Protein AF-A0A5N5CTK1-F1 (afdb_monomer_lite)

Sequence (511 aa):
MISSTKPLPSSLRSHLARPKPLPPARRCLTVDATPSDAPYIVPPHLTAAQRLQNRITHESKLNQLRNAFLPPGKQYLSAVKVKVPDDALAPHPEDRLTSSVRRLVEKQLEQCSYRTDYLNLVSALLMAQKDLGYGAKHGAVRLICANLLYQVFDQPAAEAAGASMLALVHQIRFKLEDQKISLPDTLIGLGLLCAANNRNYPALKLYLRAHRQHFPTSPIDPKIFARLIDIVSYADCTAKPRPSSWLAPWRHKHVKAVLLGFDDLTPAERAASTPPFHLGALLPRDSWGCVSRWLRALARHDALPQLRRELDLWLADPSRTDPKFCHCPQQPPPGSPATKLTNDRVPMWRLNAVRRWNTRARGDLALLDAFCRVGGHAGVEDAWRVFGASEEIEFGMLNRGMRAAMLAKPESIPAGKWTEEMREAVVQKYKEDLRSIEGVLGVQWVWDPRTGRGYHRIPKGSLLADLKDFTDDLMDYAVVEFDEVGVDGGEFGVGGDELGVDDPGSEDRTS

Radius of gyration: 35.7 Å; chains: 1; bounding box: 106×87×92 Å

pLDDT: mean 76.33, std 20.5, range [28.28, 97.44]

Foldseek 3Di:
DDDDDDDDDPPDDDPPDPPDPDDPPPPPPPPPPPPCPVPPPDPPPDALLRLLVVQLVVVVVVVVVVCVVDPDDPQQADQDPDPPPPVVCPDPPLLDADPSNVVSLVVQSSVDRDLVSLLSNLVSLLVSVPRDDLSPSQNSNLVSLQVLLVRCVPDDLPRSLEPVQLVSLVSSVVSCVVSVRQHDLSSLLSQCSSCLSLLPLVSNLVSLLSCCVRPVPAARDLVSLLSSLCSLQCQPPPPPPPPDPPRDGRDLVSSCCQAPHHPPDDVCNVPPVRDTRHSVSRQPPVDVSNVLSSLQSCLSSLVVVVLVVVVVVLVPDVCQVVWAADDDDDDDDPPDPCNVVCLLCQLQVVLVVVPNHTSNCSVLSSSLVSLLSSADDSSLLVSLVSVVPDPSDALVSDGLSSLLSNLVCPVSHDPPNDDPVNVVNNVVSVVVVQVVVCVVVQWDWDQDPVVRDIDIDRDPPDPVVVVVVVVVVVVVVVPDDPPDPDDDDDDDDDDDDDDDDDDDDDDDDDD

Secondary structure (DSSP, 8-state):
-----PPP---------PPPPPPP------S------S-----TT--HHHHHHHHHHHHHHHHHHHHHHSPPPP--S--------GGGG---GGG---HHHHHHHHHHHTT--SHHHHHHHHHHHHH-TTTS-HHHHHHHHHHHHHHHHHHHHHS-TTTTTSHHHHHHHHHHHHHHHHTTPPPPHHHHHHHHHHHHHTT-HHHHHHHHHHHHHH-SSPPPPHHHHHHHHHHHHSTTT--SPPS-TTSPPPPHHHHHHHHH--TT--HHHHHS-----SGGGG--TT-HHHHHHHHHHHHHTT-HHHHHHHHHHHHT-HHHHS--BPP-PPPPPTT-THHHHTGGGHHHHHHHHTT--BHHHHHHHHHHHHHHHH-HHHHHHHHHHHHHT-SS--GGGS-HHHHHHHTT-GGGSPTT---HHHHHHHHHHHHHHHHHHHHHHT-EEEEETTTTEEEEEPPTTSHHHHHHHHHHHHHHTT---------------------------------

Organism: NCBI:txid45133

Structure (mmCIF, N/CA/C/O backbone):
data_AF-A0A5N5CTK1-F1
#
_entry.id   AF-A0A5N5CTK1-F1
#
loop_
_atom_site.group_PDB
_atom_site.id
_atom_site.type_symbol
_atom_site.label_atom_id
_atom_site.label_alt_id
_atom_site.label_comp_id
_atom_site.label_asym_id
_atom_site.label_entity_id
_atom_site.label_seq_id
_atom_site.pdbx_PDB_ins_code
_atom_site.Cartn_x
_atom_site.Cartn_y
_atom_site.Cartn_z
_atom_site.occupancy
_atom_site.B_iso_or_equiv
_atom_site.auth_seq_id
_atom_site.auth_comp_id
_atom_site.auth_asym_id
_atom_site.auth_atom_id
_atom_site.pdbx_PDB_model_num
ATOM 1 N N . MET A 1 1 ? -54.199 20.255 -29.243 1.00 40.78 1 MET A N 1
ATOM 2 C CA . MET A 1 1 ? -53.993 21.715 -29.330 1.00 40.78 1 MET A CA 1
ATOM 3 C C . MET A 1 1 ? -52.764 22.062 -28.518 1.00 40.78 1 MET A C 1
ATOM 5 O O . MET A 1 1 ? -52.656 21.656 -27.371 1.00 40.78 1 MET A O 1
ATOM 9 N N . ILE A 1 2 ? -51.797 22.667 -29.194 1.00 35.25 2 ILE A N 1
ATOM 10 C CA . ILE A 1 2 ? -50.410 22.854 -28.775 1.00 35.25 2 ILE A CA 1
ATOM 11 C C . ILE A 1 2 ? -50.335 24.135 -27.938 1.00 35.25 2 ILE A C 1
ATOM 13 O O . ILE A 1 2 ? -50.655 25.205 -28.448 1.00 35.25 2 ILE A O 1
ATOM 17 N N . SER A 1 3 ? -49.914 24.036 -26.674 1.00 33.88 3 SER A N 1
ATOM 18 C CA . SER A 1 3 ? -49.534 25.206 -25.876 1.00 33.88 3 SER A CA 1
ATOM 19 C C . SER A 1 3 ? -48.034 25.428 -26.036 1.00 33.88 3 SER A C 1
ATOM 21 O O . SER A 1 3 ? -47.205 24.683 -25.518 1.00 33.88 3 SER A O 1
ATOM 23 N N . SER A 1 4 ? -47.720 26.422 -26.860 1.00 33.75 4 SER A N 1
ATOM 24 C CA . SER A 1 4 ? -46.387 26.912 -27.186 1.00 33.75 4 SER A CA 1
ATOM 25 C C . SER A 1 4 ? -45.959 27.930 -26.127 1.00 33.75 4 SER A C 1
ATOM 27 O O . SER A 1 4 ? -46.384 29.087 -26.174 1.00 33.75 4 SER A O 1
ATOM 29 N N . THR A 1 5 ? -45.069 27.545 -25.217 1.00 42.75 5 THR A N 1
ATOM 30 C CA . THR A 1 5 ? -44.302 28.498 -24.408 1.00 42.75 5 THR A CA 1
ATOM 31 C C . THR A 1 5 ? -42.953 28.743 -25.079 1.00 42.75 5 THR A C 1
ATOM 33 O O . THR A 1 5 ? -42.066 27.893 -25.119 1.00 42.75 5 THR A O 1
ATOM 36 N N . LYS A 1 6 ? -42.826 29.929 -25.681 1.00 42.50 6 LYS A N 1
ATOM 37 C CA . LYS A 1 6 ? -41.585 30.432 -26.279 1.00 42.50 6 LYS A CA 1
ATOM 38 C C . LYS A 1 6 ? -40.534 30.640 -25.178 1.00 42.50 6 LYS A C 1
ATOM 40 O O . LYS A 1 6 ? -40.850 31.312 -24.196 1.00 42.50 6 LYS A O 1
ATOM 45 N N . PRO A 1 7 ? -39.291 30.160 -25.329 1.00 40.44 7 PRO A N 1
ATOM 46 C CA . PRO A 1 7 ? -38.206 30.594 -24.464 1.00 40.44 7 PRO A CA 1
ATOM 47 C C . PRO A 1 7 ? -37.727 31.999 -24.863 1.00 40.44 7 PRO A C 1
ATOM 49 O O . PRO A 1 7 ? -37.622 32.339 -26.042 1.00 40.44 7 PRO A O 1
ATOM 52 N N . LEU A 1 8 ? -37.447 32.808 -23.842 1.00 40.00 8 LEU A N 1
ATOM 53 C CA . LEU A 1 8 ? -36.871 34.149 -23.927 1.00 40.00 8 LEU A CA 1
ATOM 54 C C . LEU A 1 8 ? -35.489 34.128 -24.615 1.00 40.00 8 LEU A C 1
ATOM 56 O O . LEU A 1 8 ? -34.715 33.189 -24.406 1.00 40.00 8 LEU A O 1
ATOM 60 N N . PRO A 1 9 ? -35.128 35.166 -25.392 1.00 38.34 9 PRO A N 1
ATOM 61 C CA . PRO A 1 9 ? -33.827 35.251 -26.039 1.00 38.34 9 PRO A CA 1
ATOM 62 C C . PRO A 1 9 ? -32.761 35.657 -25.014 1.00 38.34 9 PRO A C 1
ATOM 64 O O . PRO A 1 9 ? -32.655 36.819 -24.631 1.00 38.34 9 PRO A O 1
ATOM 67 N N . SER A 1 10 ? -31.925 34.712 -24.578 1.00 38.53 10 SER A N 1
ATOM 68 C CA . SER A 1 10 ? -30.736 35.019 -23.773 1.00 38.53 10 SER A CA 1
ATOM 69 C C . SER A 1 10 ? -29.580 35.495 -24.667 1.00 38.53 10 SER A C 1
ATOM 71 O O . SER A 1 10 ? -28.527 34.858 -24.747 1.00 38.53 10 SER A O 1
ATOM 73 N N . SER A 1 11 ? -29.766 36.607 -25.377 1.00 47.38 11 SER A N 1
ATOM 74 C CA . SER A 1 11 ? -28.661 37.355 -25.974 1.00 47.38 11 SER A CA 1
ATOM 75 C C . SER A 1 11 ? -28.175 38.368 -24.948 1.00 47.38 11 SER A C 1
ATOM 77 O O . SER A 1 11 ? -28.767 39.429 -24.834 1.00 47.38 11 SER A O 1
ATOM 79 N N . LEU A 1 12 ? -27.161 37.999 -24.163 1.00 40.53 12 LEU A N 1
ATOM 80 C CA . LEU A 1 12 ? -26.196 38.879 -23.481 1.00 40.53 12 LEU A CA 1
ATOM 81 C C . LEU A 1 12 ? -25.225 37.973 -22.698 1.00 40.53 12 LEU A C 1
ATOM 83 O O . LEU A 1 12 ? -25.185 37.944 -21.471 1.00 40.53 12 LEU A O 1
ATOM 87 N N . ARG A 1 13 ? -24.444 37.165 -23.426 1.00 38.47 13 ARG A N 1
ATOM 88 C CA . ARG A 1 13 ? -23.185 36.616 -22.905 1.00 38.47 13 ARG A CA 1
ATOM 89 C C . ARG A 1 13 ? -22.047 37.295 -23.645 1.00 38.47 13 ARG A C 1
ATOM 91 O O . ARG A 1 13 ? -22.023 37.321 -24.872 1.00 38.47 13 ARG A O 1
ATOM 98 N N . SER A 1 14 ? -21.134 37.868 -22.875 1.00 35.78 14 SER A N 1
ATOM 99 C CA . SER A 1 14 ? -19.926 38.521 -23.355 1.00 35.78 14 SER A CA 1
ATOM 100 C C . SER A 1 14 ? -19.113 37.565 -24.233 1.00 35.78 14 SER A C 1
ATOM 102 O O . SER A 1 14 ? -18.720 36.475 -23.824 1.00 35.78 14 SER A O 1
ATOM 104 N N . HIS A 1 15 ? -18.832 37.990 -25.462 1.00 38.81 15 HIS A N 1
ATOM 105 C CA . HIS A 1 15 ? -17.967 37.297 -26.420 1.00 38.81 15 HIS A CA 1
ATOM 106 C C . HIS A 1 15 ? -16.467 37.429 -26.085 1.00 38.81 15 HIS A C 1
ATOM 108 O O . HIS A 1 15 ? -15.621 37.434 -26.978 1.00 38.81 15 HIS A O 1
ATOM 114 N N . LEU A 1 16 ? -16.103 37.514 -24.804 1.00 44.91 16 LEU A N 1
ATOM 115 C CA . LEU A 1 16 ? -14.710 37.620 -24.385 1.00 44.91 16 LEU A CA 1
ATOM 116 C C . LEU A 1 16 ? -14.242 36.307 -23.754 1.00 44.91 16 LEU A C 1
ATOM 118 O O . LEU A 1 16 ? -14.811 35.818 -22.786 1.00 44.91 16 LEU A O 1
ATOM 122 N N . ALA A 1 17 ? -13.171 35.778 -24.350 1.00 44.69 17 ALA A N 1
ATOM 123 C CA . ALA A 1 17 ? -12.404 34.597 -23.962 1.00 44.69 17 ALA A CA 1
ATOM 124 C C . ALA A 1 17 ? -13.022 33.222 -24.285 1.00 44.69 17 ALA A C 1
ATOM 126 O O . ALA A 1 17 ? -13.139 32.348 -23.430 1.00 44.69 17 ALA A O 1
ATOM 127 N N . ARG A 1 18 ? -13.255 32.948 -25.579 1.00 35.50 18 ARG A N 1
ATOM 128 C CA . ARG A 1 18 ? -12.926 31.601 -26.076 1.00 35.50 18 ARG A CA 1
ATOM 129 C C . ARG A 1 18 ? -11.395 31.490 -26.076 1.00 35.50 18 ARG A C 1
ATOM 131 O O . ARG A 1 18 ? -10.768 32.270 -26.797 1.00 35.50 18 ARG A O 1
ATOM 138 N N . PRO A 1 19 ? -10.767 30.588 -25.300 1.00 39.06 19 PRO A N 1
ATOM 139 C CA . PRO A 1 19 ? -9.348 30.328 -25.482 1.00 39.06 19 PRO A CA 1
ATOM 140 C C . PRO A 1 19 ? -9.161 29.867 -26.928 1.00 39.06 19 PRO A C 1
ATOM 142 O O . PRO A 1 19 ? -9.813 28.919 -27.373 1.00 39.06 19 PRO A O 1
ATOM 145 N N . LYS A 1 20 ? -8.317 30.578 -27.686 1.00 39.66 20 LYS A N 1
ATOM 146 C CA . LYS A 1 20 ? -7.844 30.084 -28.982 1.00 39.66 20 LYS A CA 1
ATOM 147 C C . LYS A 1 20 ? -7.363 28.643 -28.764 1.00 39.66 20 LYS A C 1
ATOM 149 O O . LYS A 1 20 ? -6.686 28.412 -27.757 1.00 39.66 20 LYS A O 1
ATOM 154 N N . PRO A 1 21 ? -7.690 27.686 -29.652 1.00 38.69 21 PRO A N 1
ATOM 155 C CA . PRO A 1 21 ? -7.036 26.389 -29.606 1.00 38.69 21 PRO A CA 1
ATOM 156 C C . PRO A 1 21 ? -5.536 26.664 -29.583 1.00 38.69 21 PRO A C 1
ATOM 158 O O . PRO A 1 21 ? -5.034 27.428 -30.415 1.00 38.69 21 PRO A O 1
ATOM 161 N N . LEU A 1 22 ? -4.851 26.135 -28.567 1.00 39.91 22 LEU A N 1
ATOM 162 C CA . LEU A 1 22 ? -3.400 26.214 -28.515 1.00 39.91 22 LEU A CA 1
ATOM 163 C C . LEU A 1 22 ? -2.898 25.733 -29.882 1.00 39.91 22 LEU A C 1
ATOM 165 O O . LEU A 1 22 ? -3.374 24.687 -30.345 1.00 39.91 22 LEU A O 1
ATOM 169 N N . PRO A 1 23 ? -2.003 26.478 -30.558 1.00 41.41 23 PRO A N 1
ATOM 170 C CA . PRO A 1 23 ? -1.369 25.950 -31.753 1.00 41.41 23 PRO A CA 1
ATOM 171 C C . PRO A 1 23 ? -0.815 24.569 -31.386 1.00 41.41 23 PRO A C 1
ATOM 173 O O . PRO A 1 23 ? -0.336 24.418 -30.253 1.00 41.41 23 PRO A O 1
ATOM 176 N N . PRO A 1 24 ? -0.923 23.557 -32.270 1.00 36.94 24 PRO A N 1
ATOM 177 C CA . PRO A 1 24 ? -0.373 22.239 -31.992 1.00 36.94 24 PRO A CA 1
ATOM 178 C C . PRO A 1 24 ? 1.043 22.472 -31.502 1.00 36.94 24 PRO A C 1
ATOM 180 O O . PRO A 1 24 ? 1.825 23.109 -32.212 1.00 36.94 24 PRO A O 1
ATOM 183 N N . ALA A 1 25 ? 1.313 22.089 -30.248 1.00 34.28 25 ALA A N 1
ATOM 184 C CA . ALA A 1 25 ? 2.615 22.299 -29.648 1.00 34.28 25 ALA A CA 1
ATOM 185 C C . ALA A 1 25 ? 3.609 21.767 -30.670 1.00 34.28 25 ALA A C 1
ATOM 187 O O . ALA A 1 25 ? 3.565 20.574 -30.994 1.00 34.28 25 ALA A O 1
ATOM 188 N N . ARG A 1 26 ? 4.410 22.665 -31.265 1.00 32.81 26 ARG A N 1
ATOM 189 C CA . ARG A 1 26 ? 5.506 22.245 -32.125 1.00 32.81 26 ARG A CA 1
ATOM 190 C C . ARG A 1 26 ? 6.246 21.258 -31.255 1.00 32.81 26 ARG A C 1
ATOM 192 O O . ARG A 1 26 ? 6.745 21.641 -30.197 1.00 32.81 26 ARG A O 1
ATOM 199 N N . ARG A 1 27 ? 6.210 19.982 -31.651 1.00 35.09 27 ARG A N 1
ATOM 200 C CA . ARG A 1 27 ? 7.114 18.978 -31.117 1.00 35.09 27 ARG A CA 1
ATOM 201 C C . ARG A 1 27 ? 8.452 19.693 -31.163 1.00 35.09 27 ARG A C 1
ATOM 203 O O . ARG A 1 27 ? 8.870 20.087 -32.252 1.00 35.09 27 ARG A O 1
ATOM 210 N N . CYS A 1 28 ? 9.039 19.996 -30.006 1.00 29.38 28 CYS A N 1
ATOM 211 C CA . CYS A 1 28 ? 10.447 20.322 -29.994 1.00 29.38 28 CYS A CA 1
ATOM 212 C C . CYS A 1 28 ? 11.071 19.056 -30.546 1.00 29.38 28 CYS A C 1
ATOM 214 O O . CYS A 1 28 ? 11.172 18.054 -29.839 1.00 29.38 28 CYS A O 1
ATOM 216 N N . LEU A 1 29 ? 11.336 19.089 -31.852 1.00 31.94 29 LEU A N 1
ATOM 217 C CA . LEU A 1 29 ? 12.293 18.243 -32.507 1.00 31.94 29 LEU A CA 1
ATOM 218 C C . LEU A 1 29 ? 13.503 18.363 -31.594 1.00 31.94 29 LEU A C 1
ATOM 220 O O . LEU A 1 29 ? 14.162 19.401 -31.523 1.00 31.94 29 LEU A O 1
ATOM 224 N N . THR A 1 30 ? 13.706 17.333 -30.773 1.00 35.53 30 THR A N 1
ATOM 225 C CA . THR A 1 30 ? 15.050 16.937 -30.394 1.00 35.53 30 THR A CA 1
ATOM 226 C C . THR A 1 30 ? 15.858 17.118 -31.654 1.00 35.53 30 THR A C 1
ATOM 228 O O . THR A 1 30 ? 15.453 16.522 -32.653 1.00 35.53 30 THR A O 1
ATOM 231 N N . VAL A 1 31 ? 16.853 18.015 -31.592 1.00 32.84 31 VAL A N 1
ATOM 232 C CA . VAL A 1 31 ? 17.886 18.252 -32.607 1.00 32.84 31 VAL A CA 1
ATOM 233 C C . VAL A 1 31 ? 17.821 17.125 -33.607 1.00 32.84 31 VAL A C 1
ATOM 235 O O . VAL A 1 31 ? 18.111 15.996 -33.197 1.00 32.84 31 VAL A O 1
ATOM 238 N N . ASP A 1 32 ? 17.319 17.410 -34.816 1.00 28.31 32 ASP A N 1
ATOM 239 C CA . ASP A 1 32 ? 17.311 16.431 -35.891 1.00 28.31 32 ASP A CA 1
ATOM 240 C C . ASP A 1 32 ? 18.677 15.767 -35.827 1.00 28.31 32 ASP A C 1
ATOM 242 O O . ASP A 1 32 ? 19.709 16.420 -36.012 1.00 28.31 32 ASP A O 1
ATOM 246 N N . ALA A 1 33 ? 18.689 14.495 -35.425 1.00 36.16 33 ALA A N 1
ATOM 247 C CA . ALA A 1 33 ? 19.832 13.666 -35.681 1.00 36.16 33 ALA A CA 1
ATOM 248 C C . ALA A 1 33 ? 19.837 13.642 -37.196 1.00 36.16 33 ALA A C 1
ATOM 250 O O . ALA A 1 33 ? 19.079 12.889 -37.807 1.00 36.16 33 ALA A O 1
ATOM 251 N N . THR A 1 34 ? 20.597 14.558 -37.797 1.00 28.28 34 THR A N 1
ATOM 252 C CA . THR A 1 34 ? 20.986 14.433 -39.182 1.00 28.28 34 THR A CA 1
ATOM 253 C C . THR A 1 34 ? 21.409 12.979 -39.303 1.00 28.28 34 THR A C 1
ATOM 255 O O . THR A 1 34 ? 22.259 12.535 -38.516 1.00 28.28 34 THR A O 1
ATOM 258 N N . PRO A 1 35 ? 20.767 12.175 -40.169 1.00 33.78 35 PRO A N 1
ATOM 259 C CA . PRO A 1 35 ? 21.353 10.906 -40.520 1.00 33.78 35 PRO A CA 1
ATOM 260 C C . PRO A 1 35 ? 22.711 11.300 -41.085 1.00 33.78 35 PRO A C 1
ATOM 262 O O . PRO A 1 35 ? 22.819 11.892 -42.156 1.00 33.78 35 PRO A O 1
ATOM 265 N N . SER A 1 36 ? 23.751 11.127 -40.274 1.00 38.91 36 SER A N 1
ATOM 266 C CA . SER A 1 36 ? 25.119 11.238 -40.726 1.00 38.91 36 SER A CA 1
ATOM 267 C C . SER A 1 36 ? 25.305 10.030 -41.628 1.00 38.91 36 SER A C 1
ATOM 269 O O . SER A 1 36 ? 25.829 9.005 -41.206 1.00 38.91 36 SER A O 1
ATOM 271 N N . ASP A 1 37 ? 24.829 10.164 -42.864 1.00 35.50 37 ASP A N 1
ATOM 272 C CA . ASP A 1 37 ? 25.150 9.297 -43.990 1.00 35.50 37 ASP A CA 1
ATOM 273 C C . ASP A 1 37 ? 26.616 9.480 -44.403 1.00 35.50 37 ASP A C 1
ATOM 275 O O . ASP A 1 37 ? 27.110 8.762 -45.266 1.00 35.50 37 ASP A O 1
ATOM 279 N N . ALA A 1 38 ? 27.358 10.383 -43.744 1.00 36.06 38 ALA A N 1
ATOM 280 C CA . ALA A 1 38 ? 28.803 10.281 -43.705 1.00 36.06 38 ALA A CA 1
ATOM 281 C C . ALA A 1 38 ? 29.154 8.955 -43.007 1.00 36.06 38 ALA A C 1
ATOM 283 O O . ALA A 1 38 ? 28.866 8.804 -41.811 1.00 36.06 38 ALA A O 1
ATOM 284 N N . PRO A 1 39 ? 29.754 7.981 -43.718 1.00 40.00 39 PRO A N 1
ATOM 285 C CA . PRO A 1 39 ? 30.164 6.737 -43.106 1.00 40.00 39 PRO A CA 1
ATOM 286 C C . PRO A 1 39 ? 31.186 7.094 -42.036 1.00 40.00 39 PRO A C 1
ATOM 288 O O . PRO A 1 39 ? 32.315 7.477 -42.331 1.00 40.00 39 PRO A O 1
ATOM 291 N N . TYR A 1 40 ? 30.791 6.979 -40.772 1.00 45.62 40 TYR A N 1
ATOM 292 C CA . TYR A 1 40 ? 31.760 6.869 -39.702 1.00 45.62 40 TYR A CA 1
ATOM 293 C C . TYR A 1 40 ? 32.576 5.621 -40.044 1.00 45.62 40 TYR A C 1
ATOM 295 O O . TYR A 1 40 ? 32.066 4.503 -39.932 1.00 45.62 40 TYR A O 1
ATOM 303 N N . ILE A 1 41 ? 33.787 5.816 -40.576 1.00 46.62 41 ILE A N 1
ATOM 304 C CA . ILE A 1 41 ? 34.697 4.739 -40.961 1.00 46.62 41 ILE A CA 1
ATOM 305 C C . ILE A 1 41 ? 35.106 4.060 -39.657 1.00 46.62 41 ILE A C 1
ATOM 307 O O . ILE A 1 41 ? 36.058 4.455 -38.990 1.00 46.62 41 ILE A O 1
ATOM 311 N N . VAL A 1 42 ? 34.310 3.077 -39.240 1.00 49.66 42 VAL A N 1
ATOM 312 C CA . VAL A 1 42 ? 34.632 2.216 -38.112 1.00 49.66 42 VAL A CA 1
ATOM 313 C C . VAL A 1 42 ? 35.772 1.320 -38.584 1.00 49.66 42 VAL A C 1
ATOM 315 O O . VAL A 1 42 ? 35.584 0.582 -39.555 1.00 49.66 42 VAL A O 1
ATOM 318 N N . PRO A 1 43 ? 36.938 1.333 -37.921 1.00 55.94 43 PRO A N 1
ATOM 319 C CA . PRO A 1 43 ? 37.985 0.379 -38.233 1.00 55.94 43 PRO A CA 1
ATOM 320 C C . PRO A 1 43 ? 37.429 -1.052 -38.088 1.00 55.94 43 PRO A C 1
ATOM 322 O O . PRO A 1 43 ? 36.873 -1.380 -37.033 1.00 55.94 43 PRO A O 1
ATOM 325 N N . PRO A 1 44 ? 37.549 -1.920 -39.111 1.00 58.97 44 PRO A N 1
ATOM 326 C CA . PRO A 1 44 ? 36.886 -3.229 -39.135 1.00 58.97 44 PRO A CA 1
ATOM 327 C C . PRO A 1 44 ? 37.330 -4.168 -37.999 1.00 58.97 44 PRO A C 1
ATOM 329 O O . PRO A 1 44 ? 36.613 -5.108 -37.668 1.00 58.97 44 PRO A O 1
ATOM 332 N N . HIS A 1 45 ? 38.463 -3.880 -37.353 1.00 64.69 45 HIS A N 1
ATOM 333 C CA . HIS A 1 45 ? 39.038 -4.665 -36.259 1.00 64.69 45 HIS A CA 1
ATOM 334 C C . HIS A 1 45 ? 38.439 -4.379 -34.869 1.00 64.69 45 HIS A C 1
ATOM 336 O O . HIS A 1 45 ? 38.787 -5.064 -33.909 1.00 64.69 45 HIS A O 1
ATOM 342 N N . LEU A 1 46 ? 37.563 -3.378 -34.714 1.00 65.12 46 LEU A N 1
ATOM 343 C CA . LEU A 1 46 ? 36.988 -3.070 -33.402 1.00 65.12 46 LEU A CA 1
ATOM 344 C C . LEU A 1 46 ? 35.883 -4.058 -33.025 1.00 65.12 46 LEU A C 1
ATOM 346 O O . LEU A 1 46 ? 34.921 -4.246 -33.775 1.00 65.12 46 LEU A O 1
ATOM 350 N N . THR A 1 47 ? 35.984 -4.611 -31.816 1.00 71.81 47 THR A N 1
ATOM 351 C CA . THR A 1 47 ? 34.921 -5.407 -31.183 1.00 71.81 47 THR A CA 1
ATOM 352 C C . THR A 1 47 ? 33.655 -4.564 -30.969 1.00 71.81 47 THR A C 1
ATOM 354 O O . THR A 1 47 ? 33.731 -3.345 -30.800 1.00 71.81 47 THR A O 1
ATOM 357 N N . ALA A 1 48 ? 32.479 -5.200 -30.910 1.00 62.94 48 ALA A N 1
ATOM 358 C CA . ALA A 1 48 ? 31.200 -4.524 -30.637 1.00 62.94 48 ALA A CA 1
ATOM 359 C C . ALA A 1 48 ? 31.248 -3.640 -29.370 1.00 62.94 48 ALA A C 1
ATOM 361 O O . ALA A 1 48 ? 30.746 -2.517 -29.365 1.00 62.94 48 ALA A O 1
ATOM 362 N N . ALA A 1 49 ? 31.936 -4.102 -28.319 1.00 61.06 49 ALA A N 1
ATOM 363 C CA . ALA A 1 49 ? 32.141 -3.339 -27.088 1.00 61.06 49 ALA A CA 1
ATOM 364 C C . ALA A 1 49 ? 33.005 -2.080 -27.302 1.00 61.06 49 ALA A C 1
ATOM 366 O O . ALA A 1 49 ? 32.694 -1.025 -26.756 1.00 61.06 49 ALA A O 1
ATOM 367 N N . GLN A 1 50 ? 34.057 -2.153 -28.124 1.00 69.56 50 GLN A N 1
ATOM 368 C CA . GLN A 1 50 ? 34.898 -0.992 -28.449 1.00 69.56 50 GLN A CA 1
ATOM 369 C C . GLN A 1 50 ? 34.160 0.029 -29.327 1.00 69.56 50 GLN A C 1
ATOM 371 O O . GLN A 1 50 ? 34.302 1.233 -29.119 1.00 69.56 50 GLN A O 1
ATOM 376 N N . ARG A 1 51 ? 33.326 -0.426 -30.270 1.00 68.81 51 ARG A N 1
ATOM 377 C CA . ARG A 1 51 ? 32.475 0.462 -31.086 1.00 68.81 51 ARG A CA 1
ATOM 378 C C . ARG A 1 51 ? 31.459 1.203 -30.225 1.00 68.81 51 ARG A C 1
ATOM 380 O O . ARG A 1 51 ? 31.312 2.419 -30.355 1.00 68.81 51 ARG A O 1
ATOM 387 N N . LEU A 1 52 ? 30.811 0.482 -29.309 1.00 66.12 52 LEU A N 1
ATOM 388 C CA . LEU A 1 52 ? 29.890 1.064 -28.341 1.00 66.12 52 LEU A CA 1
ATOM 389 C C . LEU A 1 52 ? 30.610 2.067 -27.423 1.00 66.12 52 LEU A C 1
ATOM 391 O O . LEU A 1 52 ? 30.129 3.185 -27.258 1.00 66.12 52 LEU A O 1
ATOM 395 N N . GLN A 1 53 ? 31.795 1.722 -26.907 1.00 70.75 53 GLN A N 1
ATOM 396 C CA . GLN A 1 53 ? 32.612 2.632 -26.098 1.00 70.75 53 GLN A CA 1
ATOM 397 C C . GLN A 1 53 ? 32.942 3.926 -26.851 1.00 70.75 53 GLN A C 1
ATOM 399 O O . GLN A 1 53 ? 32.805 5.009 -26.284 1.00 70.75 53 GLN A O 1
ATOM 404 N N . ASN A 1 54 ? 33.336 3.847 -28.125 1.00 71.69 54 ASN A N 1
ATOM 405 C CA . ASN A 1 54 ? 33.666 5.028 -28.928 1.00 71.69 54 ASN A CA 1
ATOM 406 C C . ASN A 1 54 ? 32.454 5.942 -29.147 1.00 71.69 54 ASN A C 1
ATOM 408 O O . ASN A 1 54 ? 32.586 7.159 -29.031 1.00 71.69 54 ASN A O 1
ATOM 412 N N . ARG A 1 55 ? 31.268 5.370 -29.391 1.00 67.56 55 ARG A N 1
ATOM 413 C CA . ARG A 1 55 ? 30.018 6.136 -29.531 1.00 67.56 55 ARG A CA 1
ATOM 414 C C . ARG A 1 55 ? 29.613 6.823 -28.231 1.00 67.56 55 ARG A C 1
ATOM 416 O O . ARG A 1 55 ? 29.350 8.022 -28.243 1.00 67.56 55 ARG A O 1
ATOM 423 N N . ILE A 1 56 ? 29.654 6.100 -27.111 1.00 62.75 56 ILE A N 1
ATOM 424 C CA . ILE A 1 56 ? 29.361 6.669 -25.788 1.00 62.75 56 ILE A CA 1
ATOM 425 C C . ILE A 1 56 ? 30.358 7.791 -25.455 1.00 62.75 56 ILE A C 1
ATOM 427 O O . ILE A 1 56 ? 29.970 8.861 -24.991 1.00 62.75 56 ILE A O 1
ATOM 431 N N . THR A 1 57 ? 31.644 7.595 -25.763 1.00 66.06 57 THR A N 1
ATOM 432 C CA . THR A 1 57 ? 32.688 8.607 -25.530 1.00 66.06 57 THR A CA 1
ATOM 433 C C . THR A 1 57 ? 32.488 9.842 -26.415 1.00 66.06 57 THR A C 1
ATOM 435 O O . THR A 1 57 ? 32.722 10.960 -25.967 1.00 66.06 57 THR A O 1
ATOM 438 N N . HIS A 1 58 ? 32.035 9.669 -27.659 1.00 68.12 58 HIS A N 1
ATOM 439 C CA . HIS A 1 58 ? 31.733 10.774 -28.569 1.00 68.12 58 HIS A CA 1
ATOM 440 C C . HIS A 1 58 ? 30.548 11.620 -28.075 1.00 68.12 58 HIS A C 1
ATOM 442 O O . HIS A 1 58 ? 30.653 12.844 -28.007 1.00 68.12 58 HIS A O 1
ATOM 448 N N . GLU A 1 59 ? 29.450 10.986 -27.653 1.00 59.06 59 GLU A N 1
ATOM 449 C CA . GLU A 1 59 ? 28.314 11.698 -27.048 1.00 59.06 59 GLU A CA 1
ATOM 450 C C . GLU A 1 59 ? 28.690 12.372 -25.718 1.00 59.06 59 GLU A C 1
ATOM 452 O O . GLU A 1 59 ? 28.270 13.498 -25.447 1.00 59.06 59 GLU A O 1
ATOM 457 N N . SER A 1 60 ? 29.542 11.731 -24.911 1.00 55.81 60 SER A N 1
ATOM 458 C CA . SER A 1 60 ? 30.085 12.314 -23.678 1.00 55.81 60 SER A CA 1
ATOM 459 C C . SER A 1 60 ? 30.944 13.557 -23.955 1.00 55.81 60 SER A C 1
ATOM 461 O O . SER A 1 60 ? 30.782 14.577 -23.285 1.00 55.81 60 SER A O 1
ATOM 463 N N . LYS A 1 61 ? 31.785 13.542 -25.001 1.00 58.84 61 LYS A N 1
ATOM 464 C CA . LYS A 1 61 ? 32.563 14.716 -25.448 1.00 58.84 61 LYS A CA 1
ATOM 465 C C . LYS A 1 61 ? 31.675 15.871 -25.915 1.00 58.84 61 LYS A C 1
ATOM 467 O O . LYS A 1 61 ? 31.953 17.017 -25.576 1.00 58.84 61 LYS A O 1
ATOM 472 N N . LEU A 1 62 ? 30.585 15.591 -26.634 1.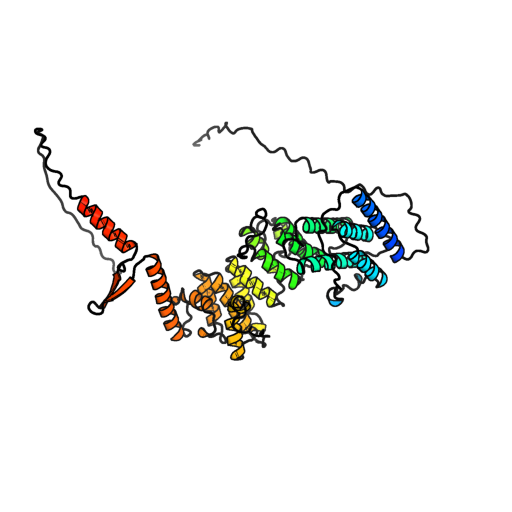00 56.38 62 LEU A N 1
ATOM 473 C CA . LEU A 1 62 ? 29.609 16.620 -27.016 1.00 56.38 62 LEU A CA 1
ATOM 474 C C . LEU A 1 62 ? 28.962 17.273 -25.787 1.00 56.38 62 LEU A C 1
ATOM 476 O O . LEU A 1 62 ? 28.759 18.485 -25.769 1.00 56.38 62 LEU A O 1
ATOM 480 N N . ASN A 1 63 ? 28.709 16.503 -24.727 1.00 51.94 63 ASN A N 1
ATOM 481 C CA . ASN A 1 63 ? 28.228 17.044 -23.457 1.00 51.94 63 ASN A CA 1
ATOM 482 C C . ASN A 1 63 ? 29.302 17.806 -22.680 1.00 51.94 63 ASN A C 1
ATOM 484 O O . ASN A 1 63 ? 28.968 18.816 -22.074 1.00 51.94 63 ASN A O 1
ATOM 488 N N . GLN A 1 64 ? 30.566 17.371 -22.688 1.00 54.88 64 GLN A N 1
ATOM 489 C CA . GLN A 1 64 ? 31.667 18.139 -22.091 1.00 54.88 64 GLN A CA 1
ATOM 490 C C . GLN A 1 64 ? 31.782 19.515 -22.746 1.00 54.88 64 GLN A C 1
ATOM 492 O O . GLN A 1 64 ? 31.895 20.512 -22.043 1.00 54.88 64 GLN A O 1
ATOM 497 N N . LEU A 1 65 ? 31.646 19.580 -24.072 1.00 52.34 65 LEU A N 1
ATOM 498 C CA . LEU A 1 65 ? 31.569 20.843 -24.801 1.00 52.34 65 LEU A CA 1
ATOM 499 C C . LEU A 1 65 ? 30.309 21.625 -24.411 1.00 52.34 65 LEU A C 1
ATOM 501 O O . LEU A 1 65 ? 30.402 22.781 -24.019 1.00 52.34 65 LEU A O 1
ATOM 505 N N . ARG A 1 66 ? 29.129 20.996 -24.405 1.00 50.38 66 ARG A N 1
ATOM 506 C CA . ARG A 1 66 ? 27.877 21.659 -24.002 1.00 50.38 66 ARG A CA 1
ATOM 507 C C . ARG A 1 66 ? 27.927 22.217 -22.572 1.00 50.38 66 ARG A C 1
ATOM 509 O O . ARG A 1 66 ? 27.422 23.306 -22.338 1.00 50.38 66 ARG A O 1
ATOM 516 N N . ASN A 1 67 ? 28.544 21.498 -21.638 1.00 50.44 67 ASN A N 1
ATOM 517 C CA . ASN A 1 67 ? 28.723 21.891 -20.237 1.00 50.44 67 ASN A CA 1
ATOM 518 C C . ASN A 1 67 ? 29.870 22.899 -20.043 1.00 50.44 67 ASN A C 1
ATOM 520 O O . ASN A 1 67 ? 29.906 23.579 -19.026 1.00 50.44 67 ASN A O 1
ATOM 524 N N . ALA A 1 68 ? 30.805 23.002 -20.992 1.00 55.66 68 ALA A N 1
ATOM 525 C CA . ALA A 1 68 ? 31.797 24.075 -21.020 1.00 55.66 68 ALA A CA 1
ATOM 526 C C . ALA A 1 68 ? 31.173 25.411 -21.465 1.00 55.66 68 ALA A C 1
ATOM 528 O O . ALA A 1 68 ? 31.642 26.469 -21.056 1.00 55.66 68 ALA A O 1
ATOM 529 N N . PHE A 1 69 ? 30.104 25.363 -22.271 1.00 47.97 69 PHE A N 1
ATOM 530 C CA . PHE A 1 69 ? 29.424 26.549 -22.809 1.00 47.97 69 PHE A CA 1
ATOM 531 C C . PHE A 1 69 ? 28.094 26.901 -22.120 1.00 47.97 69 PHE A C 1
ATOM 533 O O . PHE A 1 69 ? 27.577 27.997 -22.326 1.00 47.97 69 PHE A O 1
ATOM 540 N N . LEU A 1 70 ? 27.534 26.014 -21.295 1.00 46.75 70 LEU A N 1
ATOM 541 C CA . LEU A 1 70 ? 26.352 26.270 -20.468 1.00 46.75 70 LEU A CA 1
ATOM 542 C C . LEU A 1 70 ? 26.721 26.082 -18.994 1.00 46.75 70 LEU A C 1
ATOM 544 O O . LEU A 1 70 ? 27.433 25.127 -18.684 1.00 46.75 70 LEU A O 1
ATOM 548 N N . PRO A 1 71 ? 26.233 26.934 -18.070 1.00 42.50 71 PRO A N 1
ATOM 549 C CA . PRO A 1 71 ? 26.519 26.771 -16.650 1.00 42.50 71 PRO A CA 1
ATOM 550 C C . PRO A 1 71 ? 26.125 25.355 -16.208 1.00 42.50 71 PRO A C 1
ATOM 552 O O . PRO A 1 71 ? 25.052 24.882 -16.608 1.00 42.50 71 PRO A O 1
ATOM 555 N N . PRO A 1 72 ? 26.965 24.658 -15.416 1.00 50.12 72 PRO A N 1
ATOM 556 C CA . PRO A 1 72 ? 26.684 23.291 -15.014 1.00 50.12 72 PRO A CA 1
ATOM 557 C C . PRO A 1 72 ? 25.321 23.270 -14.325 1.00 50.12 72 PRO A C 1
ATOM 559 O O . PRO A 1 72 ? 25.106 23.933 -13.308 1.00 50.12 72 PRO A O 1
ATOM 562 N N . GLY A 1 73 ? 24.368 22.541 -14.913 1.00 52.34 73 GLY A N 1
ATOM 563 C CA . GLY A 1 73 ? 23.095 22.280 -14.253 1.00 52.34 73 GLY A CA 1
ATOM 564 C C . GLY A 1 73 ? 23.374 21.699 -12.867 1.00 52.34 73 GLY A C 1
ATOM 565 O O . GLY A 1 73 ? 24.382 21.016 -12.680 1.00 52.34 73 GLY A O 1
ATOM 566 N N . LYS A 1 74 ? 22.516 21.974 -11.876 1.00 52.72 74 LYS A N 1
ATOM 567 C CA . LYS A 1 74 ? 22.726 21.430 -10.524 1.00 52.72 74 LYS A CA 1
ATOM 568 C C . LYS A 1 74 ? 22.937 19.914 -10.626 1.00 52.72 74 LYS A C 1
ATOM 570 O O . LYS A 1 74 ? 22.188 19.238 -11.327 1.00 52.72 74 LYS A O 1
ATOM 575 N N . GLN A 1 75 ? 23.954 19.374 -9.961 1.00 53.31 75 GLN A N 1
ATOM 576 C CA . GLN A 1 75 ? 24.078 17.924 -9.827 1.00 53.31 75 GLN A CA 1
ATOM 577 C C . GLN A 1 75 ? 22.844 17.431 -9.073 1.00 53.31 75 GLN A C 1
ATOM 579 O O . GLN A 1 75 ? 22.591 17.843 -7.944 1.00 53.31 75 GLN A O 1
ATOM 584 N N . TYR A 1 76 ? 22.018 16.630 -9.743 1.00 52.91 76 TYR A N 1
ATOM 585 C CA . TYR A 1 76 ? 20.725 16.208 -9.202 1.00 52.91 76 TYR A CA 1
ATOM 586 C C . TYR A 1 76 ? 20.747 14.785 -8.649 1.00 52.91 76 TYR A C 1
ATOM 588 O O . TYR A 1 76 ? 19.763 14.375 -8.045 1.00 52.91 76 TYR A O 1
ATOM 596 N N . LEU A 1 77 ? 21.815 14.025 -8.899 1.00 54.00 77 LEU A N 1
ATOM 597 C CA . LEU A 1 77 ? 21.928 12.620 -8.528 1.00 54.00 77 LEU A CA 1
ATOM 598 C C . LEU A 1 77 ? 23.303 12.405 -7.894 1.00 54.00 77 LEU A C 1
ATOM 600 O O . LEU A 1 77 ? 24.317 12.811 -8.460 1.00 54.00 77 LEU A O 1
ATOM 604 N N . SER A 1 78 ? 23.339 11.811 -6.701 1.00 53.81 78 SER A N 1
ATOM 605 C CA . SER A 1 78 ? 24.595 11.392 -6.084 1.00 53.81 78 SER A CA 1
ATOM 606 C C . SER A 1 78 ? 25.225 10.272 -6.915 1.00 53.81 78 SER A C 1
ATOM 608 O O . SER A 1 78 ? 24.518 9.436 -7.473 1.00 53.81 78 SER A O 1
ATOM 610 N N . ALA A 1 79 ? 26.556 10.243 -7.012 1.00 50.16 79 ALA A N 1
ATOM 611 C CA . ALA A 1 79 ? 27.260 9.125 -7.633 1.00 50.16 79 ALA A CA 1
ATOM 612 C C . ALA A 1 79 ? 27.034 7.870 -6.778 1.00 50.16 79 ALA A C 1
ATOM 614 O O . ALA A 1 79 ? 27.594 7.727 -5.689 1.00 50.16 79 ALA A O 1
ATOM 615 N N . VAL A 1 80 ? 26.159 6.982 -7.239 1.00 51.47 80 VAL A N 1
ATOM 616 C CA . VAL A 1 80 ? 25.764 5.797 -6.486 1.00 51.47 80 VAL A CA 1
ATOM 617 C C . VAL A 1 80 ? 26.634 4.610 -6.904 1.00 51.47 80 VAL A C 1
ATOM 619 O O . VAL A 1 80 ? 26.499 4.080 -8.004 1.00 51.47 80 VAL A O 1
ATOM 622 N N . LYS A 1 81 ? 27.502 4.146 -5.995 1.00 51.50 81 LYS A N 1
ATOM 623 C CA . LYS A 1 81 ? 28.240 2.873 -6.115 1.00 51.50 81 LYS A CA 1
ATOM 624 C C . LYS A 1 81 ? 27.322 1.689 -5.782 1.00 51.50 81 LYS A C 1
ATOM 626 O O . LYS A 1 81 ? 27.570 0.961 -4.824 1.00 51.50 81 LYS A O 1
ATOM 631 N N . VAL A 1 82 ? 26.219 1.514 -6.505 1.00 50.03 82 VAL A N 1
ATOM 632 C CA . VAL A 1 82 ? 25.341 0.354 -6.284 1.00 50.03 82 VAL A CA 1
ATOM 633 C C . VAL A 1 82 ? 25.838 -0.805 -7.130 1.00 50.03 82 VAL A C 1
ATOM 635 O O . VAL A 1 82 ? 25.722 -0.799 -8.354 1.00 50.03 82 VAL A O 1
ATOM 638 N N . LYS A 1 83 ? 26.358 -1.831 -6.448 1.00 54.06 83 LYS A N 1
ATOM 639 C CA . LYS A 1 83 ? 26.393 -3.190 -6.988 1.00 54.06 83 LYS A CA 1
ATOM 640 C C . LYS A 1 83 ? 24.943 -3.642 -7.125 1.00 54.06 83 LYS A C 1
ATOM 642 O O . LYS A 1 83 ? 24.312 -3.965 -6.121 1.00 54.06 83 LYS A O 1
ATOM 647 N N . VAL A 1 84 ? 24.400 -3.604 -8.339 1.00 55.34 84 VAL A N 1
ATOM 648 C CA . VAL A 1 84 ? 23.095 -4.209 -8.628 1.00 55.34 84 VAL A CA 1
ATOM 649 C C . VAL A 1 84 ? 23.233 -5.705 -8.313 1.00 55.34 84 VAL A C 1
ATOM 651 O O . VAL A 1 84 ? 24.106 -6.344 -8.899 1.00 55.34 84 VAL A O 1
ATOM 654 N N . PRO A 1 85 ? 22.465 -6.270 -7.363 1.00 52.66 85 PRO A N 1
ATOM 655 C CA . PRO A 1 85 ? 22.543 -7.695 -7.063 1.00 52.66 85 PRO A CA 1
ATOM 656 C C . PRO A 1 85 ? 22.204 -8.500 -8.320 1.00 52.66 85 PRO A C 1
ATOM 658 O O . PRO A 1 85 ? 21.190 -8.214 -8.958 1.00 52.66 85 PRO A O 1
ATOM 661 N N . ASP A 1 86 ? 23.011 -9.509 -8.659 1.00 49.09 86 ASP A N 1
ATOM 662 C CA . ASP A 1 86 ? 22.768 -10.374 -9.827 1.00 49.09 86 ASP A CA 1
ATOM 663 C C . ASP A 1 86 ? 21.368 -11.025 -9.784 1.00 49.09 86 ASP A C 1
ATOM 665 O O . ASP A 1 86 ? 20.738 -11.214 -10.825 1.00 49.09 86 ASP A O 1
ATOM 669 N N . ASP A 1 87 ? 20.829 -11.253 -8.582 1.00 42.75 87 ASP A N 1
ATOM 670 C CA . ASP A 1 87 ? 19.502 -11.838 -8.350 1.00 42.75 87 ASP A CA 1
ATOM 671 C C . ASP A 1 87 ? 18.329 -10.882 -8.647 1.00 42.75 87 ASP A C 1
ATOM 673 O O . ASP A 1 87 ? 17.209 -11.333 -8.887 1.00 42.75 87 ASP A O 1
ATOM 677 N N . ALA A 1 88 ? 18.553 -9.559 -8.677 1.00 46.34 88 ALA A N 1
ATOM 678 C CA . ALA A 1 88 ? 17.521 -8.578 -9.050 1.00 46.34 88 ALA A CA 1
ATOM 679 C C . ALA A 1 88 ? 17.262 -8.535 -10.572 1.00 46.34 88 ALA A C 1
ATOM 681 O O . ALA A 1 88 ? 16.347 -7.856 -11.036 1.00 46.34 88 ALA A O 1
ATOM 682 N N . LEU A 1 89 ? 18.071 -9.265 -11.346 1.00 49.97 89 LEU A N 1
ATOM 683 C CA . LEU A 1 89 ? 18.053 -9.354 -12.803 1.00 49.97 89 LEU A CA 1
ATOM 684 C C . LEU A 1 89 ? 17.634 -10.756 -13.269 1.00 49.97 89 LEU A C 1
ATOM 686 O O . LEU A 1 89 ? 18.193 -11.263 -14.242 1.00 49.97 89 LEU A O 1
ATOM 690 N N . ALA A 1 90 ? 16.669 -11.400 -12.598 1.00 43.75 90 ALA A N 1
ATOM 691 C CA . ALA A 1 90 ? 16.111 -12.673 -13.064 1.00 43.75 90 ALA A CA 1
ATOM 692 C C . ALA A 1 90 ? 15.700 -12.541 -14.556 1.00 43.75 90 ALA A C 1
ATOM 694 O O . ALA A 1 90 ? 14.849 -11.697 -14.883 1.00 43.75 90 ALA A O 1
ATOM 695 N N . PRO A 1 91 ? 16.357 -13.266 -15.486 1.00 52.09 91 PRO A N 1
ATOM 696 C CA . PRO A 1 91 ? 16.274 -12.948 -16.905 1.00 52.09 91 PRO A CA 1
ATOM 697 C C . PRO A 1 91 ? 15.283 -13.870 -17.622 1.00 52.09 91 PRO A C 1
ATOM 699 O O . PRO A 1 91 ? 15.270 -15.079 -17.390 1.00 52.09 91 PRO A O 1
ATOM 702 N N . HIS A 1 92 ? 14.549 -13.327 -18.597 1.00 53.03 92 HIS A N 1
ATOM 703 C CA . HIS A 1 92 ? 14.282 -14.124 -19.791 1.00 53.03 92 HIS A CA 1
ATOM 704 C C . HIS A 1 92 ? 15.650 -14.464 -20.412 1.00 53.03 92 HIS A C 1
ATOM 706 O O . HIS A 1 92 ? 16.501 -13.578 -20.507 1.00 53.03 92 HIS A O 1
ATOM 712 N N . PRO A 1 93 ? 15.919 -15.719 -20.811 1.00 54.28 93 PRO A N 1
ATOM 713 C CA . PRO A 1 93 ? 17.237 -16.140 -21.300 1.00 54.28 93 PRO A CA 1
ATOM 714 C C . PRO A 1 93 ? 17.761 -15.297 -22.478 1.00 54.28 93 PRO A C 1
ATOM 716 O O . PRO A 1 93 ? 18.973 -15.190 -22.655 1.00 54.28 93 PRO A O 1
ATOM 719 N N . GLU A 1 94 ? 16.865 -14.638 -23.216 1.00 54.31 94 GLU A N 1
ATOM 720 C CA . GLU A 1 94 ? 17.157 -13.749 -24.347 1.00 54.31 94 GLU A CA 1
ATOM 721 C C . GLU A 1 94 ? 17.666 -12.345 -23.950 1.00 54.31 94 GLU A C 1
ATOM 723 O O . GLU A 1 94 ? 18.258 -11.650 -24.775 1.00 54.31 94 GLU A O 1
ATOM 728 N N . ASP A 1 95 ? 17.521 -11.942 -22.681 1.00 61.38 95 ASP A N 1
ATOM 729 C CA . ASP A 1 95 ? 17.970 -10.640 -22.152 1.00 61.38 95 ASP A CA 1
ATOM 730 C C . ASP A 1 95 ? 19.413 -10.664 -21.614 1.00 61.38 95 ASP A C 1
ATOM 732 O O . ASP A 1 95 ? 19.904 -9.682 -21.040 1.00 61.38 95 ASP A O 1
ATOM 736 N N . ARG A 1 96 ? 20.116 -11.798 -21.741 1.00 67.56 96 ARG A N 1
ATOM 737 C CA . ARG A 1 96 ? 21.464 -11.967 -21.188 1.00 67.56 96 ARG A CA 1
ATOM 738 C C . ARG A 1 96 ? 22.484 -11.142 -21.970 1.00 67.56 96 ARG A C 1
ATOM 740 O O . ARG A 1 96 ? 23.023 -11.564 -22.989 1.00 67.56 96 ARG A O 1
ATOM 747 N N . LEU A 1 97 ? 22.794 -9.967 -21.431 1.00 77.25 97 LEU A N 1
ATOM 748 C CA . LEU A 1 97 ? 23.979 -9.198 -21.800 1.00 77.25 97 LEU A CA 1
ATOM 749 C C . LEU A 1 97 ? 25.232 -10.070 -21.678 1.00 77.25 97 LEU A C 1
ATOM 751 O O . LEU A 1 97 ? 25.435 -10.735 -20.661 1.00 77.25 97 LEU A O 1
ATOM 755 N N . THR A 1 98 ? 26.114 -10.010 -22.675 1.00 82.19 98 THR A N 1
ATOM 756 C CA . THR A 1 98 ? 27.456 -10.577 -22.532 1.00 82.19 98 THR A CA 1
ATOM 757 C C . THR A 1 98 ? 28.191 -9.859 -21.399 1.00 82.19 98 THR A C 1
ATOM 759 O O . THR A 1 98 ? 28.036 -8.648 -21.206 1.00 82.19 98 THR A O 1
ATOM 762 N N . SER A 1 99 ? 29.026 -10.583 -20.649 1.00 82.19 99 SER A N 1
ATOM 763 C CA . SER A 1 99 ? 29.759 -10.025 -19.502 1.00 82.19 99 SER A CA 1
ATOM 764 C C . SER A 1 99 ? 30.595 -8.794 -19.873 1.00 82.19 99 SER A C 1
ATOM 766 O O . SER A 1 99 ? 30.789 -7.906 -19.048 1.00 82.19 99 SER A O 1
ATOM 768 N N . SER A 1 100 ? 31.067 -8.713 -21.122 1.00 80.62 100 SER A N 1
ATOM 769 C CA . SER A 1 100 ? 31.797 -7.559 -21.653 1.00 80.62 100 SER A CA 1
ATOM 770 C C . SER A 1 100 ? 30.908 -6.326 -21.833 1.00 80.62 100 SER A C 1
ATOM 772 O O . SER A 1 100 ? 31.292 -5.242 -21.399 1.00 80.62 100 SER A O 1
ATOM 774 N N . VAL A 1 101 ? 29.714 -6.474 -22.419 1.00 81.00 101 VAL A N 1
ATOM 775 C CA . VAL A 1 101 ? 28.760 -5.367 -22.600 1.00 81.00 101 VAL A CA 1
ATOM 776 C C . VAL A 1 101 ? 28.191 -4.918 -21.257 1.00 81.00 101 VAL A C 1
ATOM 778 O O . VAL A 1 101 ? 28.095 -3.718 -21.020 1.00 81.00 101 VAL A O 1
ATOM 781 N N . ARG A 1 102 ? 27.881 -5.850 -20.344 1.00 85.00 102 ARG A N 1
ATOM 782 C CA . ARG A 1 102 ? 27.419 -5.509 -18.989 1.00 85.00 102 ARG A CA 1
ATOM 783 C C . ARG A 1 102 ? 28.437 -4.631 -18.257 1.00 85.00 102 ARG A C 1
ATOM 785 O O . ARG A 1 102 ? 28.091 -3.525 -17.858 1.00 85.00 102 ARG A O 1
ATOM 792 N N . ARG A 1 103 ? 29.700 -5.072 -18.173 1.00 84.81 103 ARG A N 1
ATOM 793 C CA . ARG A 1 103 ? 30.785 -4.303 -17.531 1.00 84.81 103 ARG A CA 1
ATOM 794 C C . ARG A 1 103 ? 30.987 -2.932 -18.169 1.00 84.81 103 ARG A C 1
ATOM 796 O O . ARG A 1 103 ? 31.319 -1.973 -17.481 1.00 84.81 103 ARG A O 1
ATOM 803 N N . LEU A 1 104 ? 30.804 -2.838 -19.487 1.00 85.25 104 LEU A N 1
ATOM 804 C CA . LEU A 1 104 ? 30.886 -1.570 -20.201 1.00 85.25 104 LEU A CA 1
ATOM 805 C C . LEU A 1 104 ? 29.780 -0.607 -19.760 1.00 85.25 104 LEU A C 1
ATOM 807 O O . LEU A 1 104 ? 30.071 0.539 -19.433 1.00 85.25 104 LEU A O 1
ATOM 811 N N . VAL A 1 105 ? 28.529 -1.077 -19.734 1.00 86.50 105 VAL A N 1
ATOM 812 C CA . VAL A 1 105 ? 27.377 -0.274 -19.306 1.00 86.50 105 VAL A CA 1
ATOM 813 C C . VAL A 1 105 ? 27.518 0.127 -17.838 1.00 86.50 105 VAL A C 1
ATOM 815 O O . VAL A 1 105 ? 27.312 1.291 -17.523 1.00 86.50 105 VAL A O 1
ATOM 818 N N . GLU A 1 106 ? 27.940 -0.782 -16.958 1.00 86.94 106 GLU A N 1
ATOM 819 C CA . GLU A 1 106 ? 28.206 -0.489 -15.540 1.00 86.94 106 GLU A CA 1
ATOM 820 C C . GLU A 1 106 ? 29.273 0.598 -15.376 1.00 86.94 106 GLU A C 1
ATOM 822 O O . GLU A 1 106 ? 29.038 1.592 -14.695 1.00 86.94 106 GLU A O 1
ATOM 827 N N . LYS A 1 107 ? 30.404 0.477 -16.081 1.00 85.56 107 LYS A N 1
ATOM 828 C CA . LYS A 1 107 ? 31.469 1.488 -16.059 1.00 85.56 107 LYS A CA 1
ATOM 829 C C . LYS A 1 107 ? 30.986 2.858 -16.545 1.00 85.56 107 LYS A C 1
ATOM 831 O O . LYS A 1 107 ? 31.439 3.882 -16.045 1.00 85.56 107 LYS A O 1
ATOM 836 N N . GLN A 1 108 ? 30.092 2.894 -17.533 1.00 85.81 108 GLN A N 1
ATOM 837 C CA . GLN A 1 108 ? 29.507 4.145 -18.026 1.00 85.81 108 GLN A CA 1
ATOM 838 C C . GLN A 1 108 ? 28.458 4.709 -17.060 1.00 85.81 108 GLN A C 1
ATOM 840 O O . GLN A 1 108 ? 28.391 5.921 -16.871 1.00 85.81 108 GLN A O 1
ATOM 845 N N . LEU A 1 109 ? 27.690 3.852 -16.386 1.00 85.56 109 LEU A N 1
ATOM 846 C CA . LEU A 1 109 ? 26.754 4.251 -15.335 1.00 85.56 109 LEU A CA 1
ATOM 847 C C . LEU A 1 109 ? 27.469 4.879 -14.134 1.00 85.56 109 LEU A C 1
ATOM 849 O O . LEU A 1 109 ? 26.995 5.884 -13.617 1.00 85.56 109 LEU A O 1
ATOM 853 N N . GLU A 1 110 ? 28.636 4.362 -13.743 1.00 82.44 110 GLU A N 1
ATOM 854 C CA . GLU A 1 110 ? 29.475 4.962 -12.692 1.00 82.44 110 GLU A CA 1
ATOM 855 C C . GLU A 1 110 ? 29.922 6.396 -13.023 1.00 82.44 110 GLU A C 1
ATOM 857 O O . GLU A 1 110 ? 30.209 7.182 -12.122 1.00 82.44 110 GLU A O 1
ATOM 862 N N . GLN A 1 111 ? 29.972 6.747 -14.311 1.00 81.25 111 GLN A N 1
ATOM 863 C CA . GLN A 1 111 ? 30.350 8.077 -14.793 1.00 81.25 111 GLN A CA 1
ATOM 864 C C . GLN A 1 111 ? 29.139 9.013 -14.961 1.00 81.25 111 GLN A C 1
ATOM 866 O O . GLN A 1 111 ? 29.316 10.227 -15.076 1.00 81.25 111 GLN A O 1
ATOM 871 N N . CYS A 1 112 ? 27.912 8.481 -14.959 1.00 80.12 112 CYS A N 1
ATOM 872 C CA . CYS A 1 112 ? 26.692 9.259 -15.162 1.00 80.12 112 CYS A CA 1
ATOM 873 C C . CYS A 1 112 ? 26.372 10.108 -13.924 1.00 80.12 112 CYS A C 1
ATOM 875 O O . CYS A 1 112 ? 25.920 9.597 -12.900 1.00 80.12 112 CYS A O 1
ATOM 877 N N . SER A 1 113 ? 26.554 11.425 -14.038 1.00 73.94 113 SER A N 1
ATOM 878 C CA . SER A 1 113 ? 26.281 12.382 -12.950 1.00 73.94 113 SER A CA 1
ATOM 879 C C . SER A 1 113 ? 25.016 13.208 -13.200 1.00 73.94 113 SER A C 1
ATOM 881 O O . SER A 1 113 ? 24.403 13.733 -12.269 1.00 73.94 113 SER A O 1
ATOM 883 N N . TYR A 1 114 ? 24.591 13.315 -14.462 1.00 77.00 114 TYR A N 1
ATOM 884 C CA . TYR A 1 114 ? 23.443 14.108 -14.882 1.00 77.00 114 TYR A CA 1
ATOM 885 C C . TYR A 1 114 ? 22.371 13.244 -15.541 1.00 77.00 114 TYR A C 1
ATOM 887 O O . TYR A 1 114 ? 22.650 12.250 -16.203 1.00 77.00 114 TYR A O 1
ATOM 895 N N . ARG A 1 115 ? 21.108 13.680 -15.446 1.00 76.56 115 ARG A N 1
ATOM 896 C CA . ARG A 1 115 ? 19.960 13.010 -16.093 1.00 76.56 115 ARG A CA 1
ATOM 897 C C . ARG A 1 115 ? 20.148 12.838 -17.604 1.00 76.56 115 ARG A C 1
ATOM 899 O O . ARG A 1 115 ? 19.730 11.834 -18.169 1.00 76.56 115 ARG A O 1
ATOM 906 N N . THR A 1 116 ? 20.779 13.816 -18.252 1.00 80.50 116 THR A N 1
ATOM 907 C CA . THR A 1 116 ? 21.073 13.767 -19.688 1.00 80.50 116 THR A CA 1
ATOM 908 C C . THR A 1 116 ? 22.080 12.682 -20.046 1.00 80.50 116 THR A C 1
ATOM 910 O O . THR A 1 116 ? 22.017 12.166 -21.154 1.00 80.50 116 THR A O 1
ATOM 913 N N . ASP A 1 117 ? 22.959 12.294 -19.120 1.00 83.31 117 ASP A N 1
ATOM 914 C CA . ASP A 1 117 ? 23.953 11.245 -19.364 1.00 83.31 117 ASP A CA 1
ATOM 915 C C . ASP A 1 117 ? 23.263 9.885 -19.501 1.00 83.31 117 ASP A C 1
ATOM 917 O O . ASP A 1 117 ? 23.546 9.146 -20.439 1.00 83.31 117 ASP A O 1
ATOM 921 N N . TYR A 1 118 ? 22.267 9.607 -18.650 1.00 87.44 118 TYR A N 1
ATOM 922 C CA . TYR A 1 118 ? 21.435 8.403 -18.754 1.00 87.44 118 TYR A CA 1
ATOM 923 C C . TYR A 1 118 ? 20.689 8.340 -20.091 1.00 87.44 118 TYR A C 1
ATOM 925 O O . TYR A 1 118 ? 20.643 7.290 -20.729 1.00 87.44 118 TYR A O 1
ATOM 933 N N . LEU A 1 119 ? 20.118 9.462 -20.544 1.00 88.06 119 LEU A N 1
ATOM 934 C CA . LEU A 1 119 ? 19.397 9.512 -21.819 1.00 88.06 119 LEU A CA 1
ATOM 935 C C . LEU A 1 119 ? 20.324 9.304 -23.022 1.00 88.06 119 LEU A C 1
ATOM 937 O O . LEU A 1 119 ? 19.942 8.635 -23.986 1.00 88.06 119 LEU A O 1
ATOM 941 N N . ASN A 1 120 ? 21.524 9.876 -22.969 1.00 85.75 120 ASN A N 1
ATOM 942 C CA . ASN A 1 120 ? 22.540 9.701 -23.999 1.00 85.75 120 ASN A CA 1
ATOM 943 C C . ASN A 1 120 ? 23.021 8.254 -24.023 1.00 85.75 120 ASN A C 1
ATOM 945 O O . ASN A 1 120 ? 22.971 7.616 -25.065 1.00 85.75 120 ASN A O 1
ATOM 949 N N . LEU A 1 121 ? 23.325 7.672 -22.862 1.00 88.81 121 LEU A N 1
ATOM 950 C CA . LEU A 1 121 ? 23.694 6.264 -22.761 1.00 88.81 121 LEU A CA 1
ATOM 951 C C . LEU A 1 121 ? 22.620 5.346 -23.368 1.00 88.81 121 LEU A C 1
ATOM 953 O O . LEU A 1 121 ? 22.945 4.469 -24.168 1.00 88.81 121 LEU A O 1
ATOM 957 N N . VAL A 1 122 ? 21.339 5.580 -23.058 1.00 90.94 122 VAL A N 1
ATOM 958 C CA . VAL A 1 122 ? 20.224 4.859 -23.696 1.00 90.94 122 VAL A CA 1
ATOM 959 C C . VAL A 1 122 ? 20.219 5.093 -25.209 1.00 90.94 122 VAL A C 1
ATOM 961 O O . VAL A 1 122 ? 20.114 4.137 -25.971 1.00 90.94 122 VAL A O 1
ATOM 964 N N . SER A 1 123 ? 20.368 6.335 -25.671 1.00 89.06 123 SER A N 1
ATOM 965 C CA . SER A 1 123 ? 20.368 6.663 -27.105 1.00 89.06 123 SER A CA 1
ATOM 966 C C . SER A 1 123 ? 21.511 5.969 -27.853 1.00 89.06 123 SER A C 1
ATOM 968 O O . SER A 1 123 ? 21.257 5.301 -28.856 1.00 89.06 123 SER A O 1
ATOM 970 N N . ALA A 1 124 ? 22.735 6.023 -27.327 1.00 87.00 124 ALA A N 1
ATOM 971 C CA . ALA A 1 124 ? 23.908 5.354 -27.878 1.00 87.00 124 ALA A CA 1
ATOM 972 C C . ALA A 1 124 ? 23.707 3.833 -27.995 1.00 87.00 124 ALA A C 1
ATOM 974 O O . ALA A 1 124 ? 24.033 3.241 -29.028 1.00 87.00 124 ALA A O 1
ATOM 975 N N . LEU A 1 125 ? 23.120 3.203 -26.969 1.00 88.44 125 LEU A N 1
ATOM 976 C CA . LEU A 1 125 ? 22.792 1.772 -26.972 1.00 88.44 125 LEU A CA 1
ATOM 977 C C . LEU A 1 125 ? 21.735 1.425 -28.026 1.00 88.44 125 LEU A C 1
ATOM 979 O O . LEU A 1 125 ? 21.859 0.423 -28.734 1.00 88.44 125 LEU A O 1
ATOM 983 N N . LEU A 1 126 ? 20.706 2.260 -28.168 1.00 86.62 126 LEU A N 1
ATOM 984 C CA . LEU A 1 126 ? 19.647 2.045 -29.150 1.00 86.62 126 LEU A CA 1
ATOM 985 C C . LEU A 1 126 ? 20.147 2.218 -30.590 1.00 86.62 126 LEU A C 1
ATOM 987 O O . LEU A 1 126 ? 19.795 1.403 -31.450 1.00 86.62 126 LEU A O 1
ATOM 991 N N . MET A 1 127 ? 21.022 3.198 -30.840 1.00 85.31 127 MET A N 1
ATOM 992 C CA . MET A 1 127 ? 21.622 3.460 -32.155 1.00 85.31 127 MET A CA 1
ATOM 993 C C . MET A 1 127 ? 22.698 2.444 -32.564 1.00 85.31 127 MET A C 1
ATOM 995 O O . MET A 1 127 ? 23.069 2.382 -33.740 1.00 85.31 127 MET A O 1
ATOM 999 N N . ALA A 1 128 ? 23.189 1.605 -31.649 1.00 80.00 128 ALA A N 1
ATOM 1000 C CA . ALA A 1 128 ? 24.123 0.512 -31.938 1.00 80.00 128 ALA A CA 1
ATOM 1001 C C . ALA A 1 128 ? 23.446 -0.693 -32.642 1.00 80.00 128 ALA A C 1
ATOM 1003 O O . ALA A 1 128 ? 23.744 -1.850 -32.355 1.00 80.00 128 ALA A O 1
ATOM 1004 N N . GLN A 1 129 ? 22.516 -0.430 -33.574 1.00 65.06 129 GLN A N 1
ATOM 1005 C CA . GLN A 1 129 ? 21.679 -1.424 -34.265 1.00 65.06 129 GLN A CA 1
ATOM 1006 C C . GLN A 1 129 ? 22.456 -2.546 -34.965 1.00 65.06 129 GLN A C 1
ATOM 1008 O O . GLN A 1 129 ? 21.947 -3.658 -35.021 1.00 65.06 129 GLN A O 1
ATOM 1013 N N . LYS A 1 130 ? 23.666 -2.281 -35.470 1.00 65.19 130 LYS A N 1
ATOM 1014 C CA . LYS A 1 130 ? 24.479 -3.295 -36.163 1.00 65.19 130 LYS A CA 1
ATOM 1015 C C . LYS A 1 130 ? 25.278 -4.201 -35.218 1.00 65.19 130 LYS A C 1
ATOM 1017 O O . LYS A 1 130 ? 25.705 -5.266 -35.642 1.00 65.19 130 LYS A O 1
ATOM 1022 N N . ASP A 1 131 ? 25.476 -3.785 -33.966 1.00 67.88 131 ASP A N 1
ATOM 1023 C CA . ASP A 1 131 ? 26.409 -4.436 -33.037 1.00 67.88 131 ASP A CA 1
ATOM 1024 C C . ASP A 1 131 ? 25.701 -5.139 -31.860 1.00 67.88 131 ASP A C 1
ATOM 1026 O O . ASP A 1 131 ? 26.288 -6.012 -31.222 1.00 67.88 131 ASP A O 1
ATOM 1030 N N . LEU A 1 132 ? 24.446 -4.775 -31.560 1.00 77.62 132 LEU A N 1
ATOM 1031 C CA . LEU A 1 132 ? 23.666 -5.310 -30.439 1.00 77.62 132 LEU A CA 1
ATOM 1032 C C . LEU A 1 132 ? 22.297 -5.809 -30.900 1.00 77.62 132 LEU A C 1
ATOM 1034 O O . LEU A 1 132 ? 21.488 -5.045 -31.432 1.00 77.62 132 LEU A O 1
ATOM 1038 N N . GLY A 1 133 ? 22.024 -7.087 -30.628 1.00 82.94 133 GLY A N 1
ATOM 1039 C CA . GLY A 1 133 ? 20.706 -7.686 -30.822 1.00 82.94 133 GLY A CA 1
ATOM 1040 C C . GLY A 1 133 ? 19.636 -7.050 -29.928 1.00 82.94 133 GLY A C 1
ATOM 1041 O O . GLY A 1 133 ? 19.937 -6.406 -28.921 1.00 82.94 133 GLY A O 1
ATOM 1042 N N . TYR A 1 134 ? 18.370 -7.253 -30.288 1.00 84.69 134 TYR A N 1
ATOM 1043 C CA . TYR A 1 134 ? 17.218 -6.670 -29.597 1.00 84.69 134 TYR A CA 1
ATOM 1044 C C . TYR A 1 134 ? 17.191 -6.986 -28.088 1.00 84.69 134 TYR A C 1
ATOM 1046 O O . TYR A 1 134 ? 17.094 -6.064 -27.279 1.00 84.69 134 TYR A O 1
ATOM 1054 N N . GLY A 1 135 ? 17.378 -8.255 -27.703 1.00 83.06 135 GLY A N 1
ATOM 1055 C CA . GLY A 1 135 ? 17.420 -8.670 -26.292 1.00 83.06 135 GLY A CA 1
ATOM 1056 C C . GLY A 1 135 ? 18.576 -8.038 -25.509 1.00 83.06 135 GLY A C 1
ATOM 1057 O O . GLY A 1 135 ? 18.409 -7.605 -24.373 1.00 83.06 135 GLY A O 1
ATOM 1058 N N . ALA A 1 136 ? 19.735 -7.841 -26.147 1.00 84.44 136 ALA A N 1
ATOM 1059 C CA . ALA A 1 136 ? 20.861 -7.153 -25.518 1.00 84.44 136 ALA A CA 1
ATOM 1060 C C . ALA A 1 136 ? 20.572 -5.659 -25.288 1.00 84.44 136 ALA A C 1
ATOM 1062 O O . ALA A 1 136 ? 20.950 -5.109 -24.256 1.00 84.44 136 ALA A O 1
ATOM 1063 N N . LYS A 1 137 ? 19.862 -4.990 -26.206 1.00 88.50 137 LYS A N 1
ATOM 1064 C CA . LYS A 1 137 ? 19.416 -3.603 -25.990 1.00 88.50 137 LYS A CA 1
ATOM 1065 C C . LYS A 1 137 ? 18.411 -3.513 -24.849 1.00 88.50 137 LYS A C 1
ATOM 1067 O O . LYS A 1 137 ? 18.562 -2.657 -23.980 1.00 88.50 137 LYS A O 1
ATOM 1072 N N . HIS A 1 138 ? 17.425 -4.407 -24.840 1.00 89.50 138 HIS A N 1
ATOM 1073 C CA . HIS A 1 138 ? 16.432 -4.492 -23.775 1.00 89.50 138 HIS A CA 1
ATOM 1074 C C . HIS A 1 138 ? 17.103 -4.711 -22.409 1.00 89.50 138 HIS A C 1
ATOM 1076 O O . HIS A 1 138 ? 16.897 -3.914 -21.493 1.00 89.50 138 HIS A O 1
ATOM 1082 N N . GLY A 1 139 ? 18.006 -5.691 -22.302 1.00 87.00 139 GLY A N 1
ATOM 1083 C CA . GLY A 1 139 ? 18.785 -5.961 -21.092 1.00 87.00 139 GLY A CA 1
ATOM 1084 C C . GLY A 1 139 ? 19.657 -4.783 -20.642 1.00 87.00 139 GLY A C 1
ATOM 1085 O O . GLY A 1 139 ? 19.713 -4.480 -19.449 1.00 87.00 139 GLY A O 1
ATOM 1086 N N . ALA A 1 140 ? 20.297 -4.064 -21.574 1.00 88.88 140 ALA A N 1
ATOM 1087 C CA . ALA A 1 140 ? 21.101 -2.883 -21.247 1.00 88.88 140 ALA A CA 1
ATOM 1088 C C . ALA A 1 140 ? 20.240 -1.747 -20.679 1.00 88.88 140 ALA A C 1
ATOM 1090 O O . ALA A 1 140 ? 20.581 -1.163 -19.651 1.00 88.88 140 ALA A O 1
ATOM 1091 N N . VAL A 1 141 ? 19.095 -1.458 -21.304 1.00 91.81 141 VAL A N 1
ATOM 1092 C CA . VAL A 1 141 ? 18.179 -0.418 -20.815 1.00 91.81 141 VAL A CA 1
ATOM 1093 C C . VAL A 1 141 ? 17.534 -0.830 -19.492 1.00 91.81 141 VAL A C 1
ATOM 1095 O O . VAL A 1 141 ? 17.402 0.007 -18.598 1.00 91.81 141 VAL A O 1
ATOM 1098 N N . ARG A 1 142 ? 17.210 -2.117 -19.310 1.00 91.31 142 ARG A N 1
ATOM 1099 C CA . ARG A 1 142 ? 16.724 -2.668 -18.037 1.00 91.31 142 ARG A CA 1
ATOM 1100 C C . ARG A 1 142 ? 17.722 -2.432 -16.902 1.00 91.31 142 ARG A C 1
ATOM 1102 O O . ARG A 1 142 ? 17.297 -2.006 -15.830 1.00 91.31 142 ARG A O 1
ATOM 1109 N N . LEU A 1 143 ? 19.021 -2.637 -17.143 1.00 90.00 143 LEU A N 1
ATOM 1110 C CA . LEU A 1 143 ? 20.096 -2.382 -16.173 1.00 90.00 143 LEU A CA 1
ATOM 1111 C C . LEU A 1 143 ? 20.196 -0.896 -15.793 1.00 90.00 143 LEU A C 1
ATOM 1113 O O . LEU A 1 143 ? 20.278 -0.562 -14.611 1.00 90.00 143 LEU A O 1
ATOM 1117 N N . ILE A 1 144 ? 20.125 -0.002 -16.783 1.00 91.38 144 ILE A N 1
ATOM 1118 C CA . ILE A 1 144 ? 20.113 1.453 -16.561 1.00 91.38 144 ILE A CA 1
ATOM 1119 C C . ILE A 1 144 ? 18.910 1.852 -15.695 1.00 91.38 144 ILE A C 1
ATOM 1121 O O . ILE A 1 144 ? 19.056 2.568 -14.703 1.00 91.38 144 ILE A O 1
ATOM 1125 N N . CYS A 1 145 ? 17.719 1.354 -16.036 1.00 91.88 145 CYS A N 1
ATOM 1126 C CA . CYS A 1 145 ? 16.491 1.647 -15.299 1.00 91.88 145 CYS A CA 1
ATOM 1127 C C . CYS A 1 145 ? 16.500 1.039 -13.893 1.00 91.88 145 CYS A C 1
ATOM 1129 O O . CYS A 1 145 ? 15.990 1.664 -12.968 1.00 91.88 145 CYS A O 1
ATOM 1131 N N . ALA A 1 146 ? 17.110 -0.136 -13.706 1.00 89.06 146 ALA A N 1
ATOM 1132 C CA . ALA A 1 146 ? 17.298 -0.737 -12.390 1.00 89.06 146 ALA A CA 1
ATOM 1133 C C . ALA A 1 146 ? 18.155 0.164 -11.491 1.00 89.06 146 ALA A C 1
ATOM 1135 O O . ALA A 1 146 ? 17.764 0.438 -10.360 1.00 89.06 146 ALA A O 1
ATOM 1136 N N . ASN A 1 147 ? 19.278 0.688 -11.998 1.00 86.88 147 ASN A N 1
ATOM 1137 C CA . ASN A 1 147 ? 20.125 1.610 -11.238 1.00 86.88 147 ASN A CA 1
ATOM 1138 C C . ASN A 1 147 ? 19.356 2.880 -10.823 1.00 86.88 147 ASN A C 1
ATOM 1140 O O . ASN A 1 147 ? 19.360 3.245 -9.648 1.00 86.88 147 ASN A O 1
ATOM 1144 N N . LEU A 1 148 ? 18.615 3.492 -11.754 1.00 88.75 148 LEU A N 1
ATOM 1145 C CA . LEU A 1 148 ? 17.754 4.645 -11.460 1.00 88.75 148 LEU A CA 1
ATOM 1146 C C . LEU A 1 148 ? 16.656 4.315 -10.434 1.00 88.75 148 LEU A C 1
ATOM 1148 O O . LEU A 1 148 ? 16.348 5.127 -9.564 1.00 88.75 148 LEU A O 1
ATOM 1152 N N . LEU A 1 149 ? 16.074 3.118 -10.507 1.00 88.06 149 LEU A N 1
ATOM 1153 C CA . LEU A 1 149 ? 15.066 2.649 -9.560 1.00 88.06 149 LEU A CA 1
ATOM 1154 C C . LEU A 1 149 ? 15.635 2.499 -8.144 1.00 88.06 149 LEU A C 1
ATOM 1156 O O . LEU A 1 149 ? 14.994 2.941 -7.192 1.00 88.06 149 LEU A O 1
ATOM 1160 N N . TYR A 1 150 ? 16.845 1.952 -7.997 1.00 85.12 150 TYR A N 1
ATOM 1161 C CA . TYR A 1 150 ? 17.541 1.904 -6.706 1.00 85.12 150 TYR A CA 1
ATOM 1162 C C . TYR A 1 150 ? 17.771 3.304 -6.129 1.00 85.12 150 TYR A C 1
ATOM 1164 O O . TYR A 1 150 ? 17.482 3.530 -4.956 1.00 85.12 150 TYR A O 1
ATOM 1172 N N . GLN A 1 151 ? 18.178 4.274 -6.954 1.00 81.94 151 GLN A N 1
ATOM 1173 C CA . GLN A 1 151 ? 18.332 5.665 -6.506 1.00 81.94 151 GLN A CA 1
ATOM 1174 C C . GLN A 1 151 ? 17.017 6.249 -5.964 1.00 81.94 151 GLN A C 1
ATOM 1176 O O . GLN A 1 151 ? 17.020 6.948 -4.952 1.00 81.94 151 GLN A O 1
ATOM 1181 N N . VAL A 1 152 ? 15.883 5.935 -6.600 1.00 83.88 152 VAL A N 1
ATOM 1182 C CA . VAL A 1 152 ? 14.548 6.358 -6.137 1.00 83.88 152 VAL A CA 1
ATOM 1183 C C . VAL A 1 152 ? 14.140 5.695 -4.819 1.00 83.88 152 VAL A C 1
ATOM 1185 O O . VAL A 1 152 ? 13.397 6.299 -4.040 1.00 83.88 152 VAL A O 1
ATOM 1188 N N . PHE A 1 153 ? 14.608 4.477 -4.548 1.00 81.12 153 PHE A N 1
ATOM 1189 C CA . PHE A 1 153 ? 14.369 3.811 -3.270 1.00 81.12 153 PHE A CA 1
ATOM 1190 C C . PHE A 1 153 ? 15.234 4.373 -2.134 1.00 81.12 153 PHE A C 1
ATOM 1192 O O . PHE A 1 153 ? 14.708 4.561 -1.036 1.00 81.12 153 PHE A O 1
ATOM 1199 N N . ASP A 1 154 ? 16.510 4.663 -2.397 1.00 75.81 154 ASP A N 1
ATOM 1200 C CA . ASP A 1 154 ? 17.484 5.051 -1.366 1.00 75.81 154 ASP A CA 1
ATOM 1201 C C . ASP A 1 154 ? 17.428 6.541 -0.987 1.00 75.81 154 ASP A C 1
ATOM 1203 O O . ASP A 1 154 ? 17.796 6.917 0.126 1.00 75.81 154 ASP A O 1
ATOM 1207 N N . GLN A 1 155 ? 16.954 7.412 -1.881 1.00 69.19 155 GLN A N 1
ATOM 1208 C CA . GLN A 1 155 ? 16.885 8.855 -1.627 1.00 69.19 155 GLN A CA 1
ATOM 1209 C C . GLN A 1 155 ? 15.531 9.301 -1.036 1.00 69.19 155 GLN A C 1
ATOM 1211 O O . GLN A 1 155 ? 14.485 8.685 -1.281 1.00 69.19 155 GLN A O 1
ATOM 1216 N N . PRO A 1 156 ? 15.492 10.419 -0.278 1.00 58.56 156 PRO A N 1
ATOM 1217 C CA . PRO A 1 156 ? 14.237 11.004 0.182 1.00 58.56 156 PRO A CA 1
ATOM 1218 C C . PRO A 1 156 ? 13.335 11.361 -1.012 1.00 58.56 156 PRO A C 1
ATOM 1220 O O . PRO A 1 156 ? 13.759 11.984 -1.984 1.00 58.56 156 PRO A O 1
ATOM 1223 N N . ALA A 1 157 ? 12.058 10.976 -0.914 1.00 57.19 157 ALA A N 1
ATOM 1224 C CA . ALA A 1 157 ? 11.076 10.958 -2.007 1.00 57.19 157 ALA A CA 1
ATOM 1225 C C . ALA A 1 157 ? 10.931 12.267 -2.816 1.00 57.19 157 ALA A C 1
ATOM 1227 O O . ALA A 1 157 ? 10.488 12.227 -3.962 1.00 57.19 157 ALA A O 1
ATOM 1228 N N . ALA A 1 158 ? 11.286 13.417 -2.235 1.00 55.22 158 ALA A N 1
ATOM 1229 C CA . ALA A 1 158 ? 11.162 14.726 -2.872 1.00 55.22 158 ALA A CA 1
ATOM 1230 C C . ALA A 1 158 ? 12.306 15.065 -3.852 1.00 55.22 158 ALA A C 1
ATOM 1232 O O . ALA A 1 158 ? 12.086 15.864 -4.760 1.00 55.22 158 ALA A O 1
ATOM 1233 N N . GLU A 1 159 ? 13.496 14.472 -3.702 1.00 59.28 159 GLU A N 1
ATOM 1234 C CA . GLU A 1 159 ? 14.683 14.848 -4.492 1.00 59.28 159 GLU A CA 1
ATOM 1235 C C . GLU A 1 159 ? 14.961 13.874 -5.651 1.00 59.28 159 GLU A C 1
ATOM 1237 O O . GLU A 1 159 ? 15.136 14.315 -6.790 1.00 59.28 159 GLU A O 1
ATOM 1242 N N . ALA A 1 160 ? 14.893 12.557 -5.413 1.00 58.22 160 ALA A N 1
ATOM 1243 C CA . ALA A 1 160 ? 15.137 11.549 -6.457 1.00 58.22 160 ALA A CA 1
ATOM 1244 C C . ALA A 1 160 ? 14.006 11.421 -7.482 1.00 58.22 160 ALA A C 1
ATOM 1246 O O . ALA A 1 160 ? 14.251 11.309 -8.682 1.00 58.22 160 ALA A O 1
ATOM 1247 N N . ALA A 1 161 ? 12.756 11.412 -7.016 1.00 62.84 161 ALA A N 1
ATOM 1248 C CA . ALA A 1 161 ? 11.589 11.092 -7.837 1.00 62.84 161 ALA A CA 1
ATOM 1249 C C . ALA A 1 161 ? 10.842 12.343 -8.328 1.00 62.84 161 ALA A C 1
ATOM 1251 O O . ALA A 1 161 ? 9.640 12.283 -8.574 1.00 62.84 161 ALA A O 1
ATOM 1252 N N . GLY A 1 162 ? 11.529 13.483 -8.451 1.00 74.50 162 GLY A N 1
ATOM 1253 C CA . GLY A 1 162 ? 10.937 14.753 -8.885 1.00 74.50 162 GLY A CA 1
ATOM 1254 C C . GLY A 1 162 ? 10.474 14.769 -10.351 1.00 74.50 162 GLY A C 1
ATOM 1255 O O . GLY A 1 162 ? 10.684 13.819 -11.109 1.00 74.50 162 GLY A O 1
ATOM 1256 N N . ALA A 1 163 ? 9.855 15.874 -10.775 1.00 81.81 163 ALA A N 1
ATOM 1257 C CA . ALA A 1 163 ? 9.196 15.992 -12.085 1.00 81.81 163 ALA A CA 1
ATOM 1258 C C . ALA A 1 163 ? 10.155 15.776 -13.266 1.00 81.81 163 ALA A C 1
ATOM 1260 O O . ALA A 1 163 ? 9.787 15.256 -14.316 1.00 81.81 163 ALA A O 1
ATOM 1261 N N . SER A 1 164 ? 11.416 16.132 -13.069 1.00 83.81 164 SER A N 1
ATOM 1262 C CA . SER A 1 164 ? 12.508 15.923 -14.012 1.00 83.81 164 SER A CA 1
ATOM 1263 C C . SER A 1 164 ? 12.930 14.458 -14.146 1.00 83.81 164 SER A C 1
ATOM 1265 O O . SER A 1 164 ? 13.326 14.054 -15.236 1.00 83.81 164 SER A O 1
ATOM 1267 N N . MET A 1 165 ? 12.820 13.650 -13.085 1.00 87.44 165 MET A N 1
ATOM 1268 C CA . MET A 1 165 ? 13.006 12.200 -13.191 1.00 87.44 165 MET A CA 1
ATOM 1269 C C . MET A 1 165 ? 11.850 11.583 -13.980 1.00 87.44 165 MET A C 1
ATOM 1271 O O . MET A 1 165 ? 12.087 10.829 -14.914 1.00 87.44 165 MET A O 1
ATOM 1275 N N . LEU A 1 166 ? 10.605 11.985 -13.700 1.00 90.25 166 LEU A N 1
ATOM 1276 C CA . LEU A 1 166 ? 9.451 11.548 -14.493 1.00 90.25 166 LEU A CA 1
ATOM 1277 C C . LEU A 1 166 ? 9.603 11.913 -15.983 1.00 90.25 166 LEU A C 1
ATOM 1279 O O . LEU A 1 166 ? 9.300 11.094 -16.850 1.00 90.25 166 LEU A O 1
ATOM 1283 N N . ALA A 1 167 ? 10.117 13.109 -16.289 1.00 90.00 167 ALA A N 1
ATOM 1284 C CA . ALA A 1 167 ? 10.412 13.524 -17.660 1.00 90.00 167 ALA A CA 1
ATOM 1285 C C . ALA A 1 167 ? 11.478 12.635 -18.327 1.00 90.00 167 ALA A C 1
ATOM 1287 O O . ALA A 1 167 ? 11.283 12.220 -19.469 1.00 90.00 167 ALA A O 1
ATOM 1288 N N . LEU A 1 168 ? 12.561 12.294 -17.615 1.00 91.31 168 LEU A N 1
ATOM 1289 C CA . LEU A 1 168 ? 13.581 11.358 -18.103 1.00 91.31 168 LEU A CA 1
ATOM 1290 C C . LEU A 1 168 ? 12.974 9.983 -18.413 1.00 91.31 168 LEU A C 1
ATOM 1292 O O . LEU A 1 168 ? 13.205 9.443 -19.492 1.00 91.31 168 LEU A O 1
ATOM 1296 N N . VAL A 1 169 ? 12.152 9.441 -17.510 1.00 94.12 169 VAL A N 1
ATOM 1297 C CA . VAL A 1 169 ? 11.476 8.149 -17.714 1.00 94.12 169 VAL A CA 1
ATOM 1298 C C . VAL A 1 169 ? 10.586 8.191 -18.958 1.00 94.12 169 VAL A C 1
ATOM 1300 O O . VAL A 1 169 ? 10.645 7.279 -19.780 1.00 94.12 169 VAL A O 1
ATOM 1303 N N . HIS A 1 170 ? 9.809 9.263 -19.149 1.00 93.94 170 HIS A N 1
ATOM 1304 C CA . HIS A 1 170 ? 9.004 9.429 -20.362 1.00 93.94 170 HIS A CA 1
ATOM 1305 C C . HIS A 1 170 ? 9.864 9.466 -21.628 1.00 93.94 170 HIS A C 1
ATOM 1307 O O . HIS A 1 170 ? 9.518 8.813 -22.607 1.00 93.94 170 HIS A O 1
ATOM 1313 N N . GLN A 1 171 ? 10.993 10.177 -21.613 1.00 93.81 171 GLN A N 1
ATOM 1314 C CA . GLN A 1 171 ? 11.904 10.239 -22.760 1.00 93.81 171 GLN A CA 1
ATOM 1315 C C . GLN A 1 171 ? 12.517 8.872 -23.089 1.00 93.81 171 GLN A C 1
ATOM 1317 O O . GLN A 1 171 ? 12.591 8.512 -24.263 1.00 93.81 171 GLN A O 1
ATOM 1322 N N . ILE A 1 172 ? 12.913 8.093 -22.076 1.00 94.25 172 ILE A N 1
ATOM 1323 C CA . ILE A 1 172 ? 13.405 6.720 -22.270 1.00 94.25 172 ILE A CA 1
ATOM 1324 C C . ILE A 1 172 ? 12.296 5.843 -22.862 1.00 94.25 172 ILE A C 1
ATOM 1326 O O . ILE A 1 172 ? 12.534 5.152 -23.850 1.00 94.25 172 ILE A O 1
ATOM 1330 N N . ARG A 1 173 ? 11.075 5.914 -22.314 1.00 95.12 173 ARG A N 1
ATOM 1331 C CA . ARG A 1 173 ? 9.910 5.182 -22.830 1.00 95.12 173 ARG A CA 1
ATOM 1332 C C . ARG A 1 173 ? 9.643 5.497 -24.302 1.00 95.12 173 ARG A C 1
ATOM 1334 O O . ARG A 1 173 ? 9.550 4.566 -25.091 1.00 95.12 173 ARG A O 1
ATOM 1341 N N . PHE A 1 174 ? 9.572 6.775 -24.677 1.00 93.94 174 PHE A N 1
ATOM 1342 C CA . PHE A 1 174 ? 9.322 7.168 -26.068 1.00 93.94 174 PHE A CA 1
ATOM 1343 C C . PHE A 1 174 ? 10.411 6.656 -27.014 1.00 93.94 174 PHE A C 1
ATOM 1345 O O . PHE A 1 174 ? 10.092 6.096 -28.055 1.00 93.94 174 PHE A O 1
ATOM 1352 N N . LYS A 1 175 ? 11.690 6.739 -26.624 1.00 92.56 175 LYS A N 1
ATOM 1353 C CA . LYS A 1 175 ? 12.794 6.202 -27.437 1.00 92.56 175 LYS A CA 1
ATOM 1354 C C . LYS A 1 175 ? 12.702 4.689 -27.653 1.00 92.56 175 LYS A C 1
ATOM 1356 O O . LYS A 1 175 ? 13.074 4.211 -28.722 1.00 92.56 175 LYS A O 1
ATOM 1361 N N . LEU A 1 176 ? 12.237 3.933 -26.656 1.00 92.81 176 LEU A N 1
ATOM 1362 C CA . LEU A 1 176 ? 12.008 2.493 -26.803 1.00 92.81 176 LEU A CA 1
ATOM 1363 C C . LEU A 1 176 ? 10.824 2.203 -27.726 1.00 92.81 176 LEU A C 1
ATOM 1365 O O . LEU A 1 176 ? 10.953 1.377 -28.626 1.00 92.81 176 LEU A O 1
ATOM 1369 N N . GLU A 1 177 ? 9.709 2.912 -27.541 1.00 92.62 177 GLU A N 1
ATOM 1370 C CA . GLU A 1 177 ? 8.510 2.776 -28.376 1.00 92.62 177 GLU A CA 1
ATOM 1371 C C . GLU A 1 177 ? 8.808 3.113 -29.849 1.00 92.62 177 GLU A C 1
ATOM 1373 O O . GLU A 1 177 ? 8.429 2.345 -30.734 1.00 92.62 177 GLU A O 1
ATOM 1378 N N . ASP A 1 178 ? 9.574 4.178 -30.115 1.00 91.44 178 ASP A N 1
ATOM 1379 C CA . ASP A 1 178 ? 10.009 4.573 -31.465 1.00 91.44 178 ASP A CA 1
ATOM 1380 C C . ASP A 1 178 ? 10.848 3.481 -32.150 1.00 91.44 178 ASP A C 1
ATOM 1382 O O . ASP A 1 178 ? 10.749 3.262 -33.357 1.00 91.44 178 ASP A O 1
ATOM 1386 N N . GLN A 1 179 ? 11.665 2.762 -31.375 1.00 89.12 179 GLN A N 1
ATOM 1387 C CA . GLN A 1 179 ? 12.477 1.638 -31.853 1.00 89.12 179 GLN A CA 1
ATOM 1388 C C . GLN A 1 179 ? 11.727 0.297 -31.818 1.00 89.12 179 GLN A C 1
ATOM 1390 O O . GLN A 1 179 ? 12.323 -0.736 -32.124 1.00 89.12 179 GLN A O 1
ATOM 1395 N N . LYS A 1 180 ? 10.436 0.299 -31.451 1.00 90.44 180 LYS A N 1
ATOM 1396 C CA . LYS A 1 180 ? 9.596 -0.894 -31.260 1.00 90.44 180 LYS A CA 1
ATOM 1397 C C . LYS A 1 180 ? 10.200 -1.907 -30.279 1.00 90.44 180 LYS A C 1
ATOM 1399 O O . LYS A 1 180 ? 10.024 -3.110 -30.452 1.00 90.44 180 LYS A O 1
ATOM 1404 N N . ILE A 1 181 ? 10.919 -1.421 -29.266 1.00 90.12 181 ILE A N 1
ATOM 1405 C CA . ILE A 1 181 ? 11.474 -2.240 -28.188 1.00 90.12 181 ILE A CA 1
ATOM 1406 C C . ILE A 1 181 ? 10.474 -2.305 -27.032 1.00 90.12 181 ILE A C 1
ATOM 1408 O O . ILE A 1 181 ? 9.906 -1.291 -26.628 1.00 90.12 181 ILE A O 1
ATOM 1412 N N . SER A 1 182 ? 10.260 -3.504 -26.495 1.00 91.00 182 SER A N 1
ATOM 1413 C CA . SER A 1 182 ? 9.399 -3.763 -25.345 1.00 91.00 182 SER A CA 1
ATOM 1414 C C . SER A 1 182 ? 9.886 -2.985 -24.130 1.00 91.00 182 SER A C 1
ATOM 1416 O O . SER A 1 182 ? 11.087 -2.841 -23.907 1.00 91.00 182 SER A O 1
ATOM 1418 N N . LEU A 1 183 ? 8.951 -2.472 -23.335 1.00 93.00 183 LEU A N 1
ATOM 1419 C CA . LEU A 1 183 ? 9.293 -1.700 -22.150 1.00 93.00 183 LEU A CA 1
ATOM 1420 C C . LEU A 1 183 ? 9.768 -2.638 -21.029 1.00 93.00 183 LEU A C 1
ATOM 1422 O O . LEU A 1 183 ? 9.016 -3.542 -20.659 1.00 93.00 183 LEU A O 1
ATOM 1426 N N . PRO A 1 184 ? 10.962 -2.410 -20.448 1.00 92.38 184 PRO A N 1
ATOM 1427 C CA . PRO A 1 184 ? 11.411 -3.172 -19.292 1.00 92.38 184 PRO A CA 1
ATOM 1428 C C . PRO A 1 184 ? 10.484 -2.988 -18.085 1.00 92.38 184 PRO A C 1
ATOM 1430 O O . PRO A 1 184 ? 10.006 -1.881 -17.814 1.00 92.38 184 PRO A O 1
ATOM 1433 N N . ASP A 1 185 ? 10.316 -4.051 -17.301 1.00 91.31 185 ASP A N 1
ATOM 1434 C CA . ASP A 1 185 ? 9.634 -4.054 -15.999 1.00 91.31 185 ASP A CA 1
ATOM 1435 C C . ASP A 1 185 ? 10.154 -2.944 -15.069 1.00 91.31 185 ASP A C 1
ATOM 1437 O O . ASP A 1 185 ? 9.376 -2.185 -14.485 1.00 91.31 185 ASP A O 1
ATOM 1441 N N . THR A 1 186 ? 11.478 -2.785 -15.002 1.00 92.81 186 THR A N 1
ATOM 1442 C CA . THR A 1 186 ? 12.151 -1.781 -14.172 1.00 92.81 186 THR A CA 1
ATOM 1443 C C . THR A 1 186 ? 11.829 -0.353 -14.604 1.00 92.81 186 THR A C 1
ATOM 1445 O O . THR A 1 186 ? 11.670 0.516 -13.746 1.00 92.81 186 THR A O 1
ATOM 1448 N N . LEU A 1 187 ? 11.667 -0.096 -15.908 1.00 95.19 187 LEU A N 1
ATOM 1449 C CA . LEU A 1 187 ? 11.273 1.218 -16.425 1.00 95.19 187 LEU A CA 1
ATOM 1450 C C . LEU A 1 187 ? 9.824 1.545 -16.056 1.00 95.19 187 LEU A C 1
ATOM 1452 O O . LEU A 1 187 ? 9.532 2.667 -15.638 1.00 95.19 187 LEU A O 1
ATOM 1456 N N . ILE A 1 188 ? 8.920 0.571 -16.186 1.00 95.81 188 ILE A N 1
ATOM 1457 C CA . ILE A 1 188 ? 7.513 0.744 -15.809 1.00 95.81 188 ILE A CA 1
ATOM 1458 C C . ILE A 1 188 ? 7.403 0.991 -14.301 1.00 95.81 188 ILE A C 1
ATOM 1460 O O . ILE A 1 188 ? 6.747 1.946 -13.887 1.00 95.81 188 ILE A O 1
ATOM 1464 N N . GLY A 1 189 ? 8.093 0.194 -13.482 1.00 94.38 189 GLY A N 1
ATOM 1465 C CA . GLY A 1 189 ? 8.155 0.374 -12.032 1.00 94.38 189 GLY A CA 1
ATOM 1466 C C . GLY A 1 189 ? 8.703 1.742 -11.619 1.00 94.38 189 GLY A C 1
ATOM 1467 O O . GLY A 1 189 ? 8.108 2.427 -10.785 1.00 94.38 189 GLY A O 1
ATOM 1468 N N . LEU A 1 190 ? 9.784 2.193 -12.261 1.00 94.00 190 LEU A N 1
ATOM 1469 C CA . LEU A 1 190 ? 10.345 3.530 -12.065 1.00 94.00 190 LEU A CA 1
ATOM 1470 C C . LEU A 1 190 ? 9.340 4.629 -12.443 1.00 94.00 190 LEU A C 1
ATOM 1472 O O . LEU A 1 190 ? 9.171 5.595 -11.695 1.00 94.00 190 LEU A O 1
ATOM 1476 N N . GLY A 1 191 ? 8.631 4.466 -13.563 1.00 95.12 191 GLY A N 1
ATOM 1477 C CA . GLY A 1 191 ? 7.573 5.373 -14.003 1.00 95.12 191 GLY A CA 1
ATOM 1478 C C . GLY A 1 191 ? 6.405 5.460 -13.027 1.00 95.12 191 GLY A C 1
ATOM 1479 O O . GLY A 1 191 ? 5.973 6.568 -12.709 1.00 95.12 191 GLY A O 1
ATOM 1480 N N . LEU A 1 192 ? 5.952 4.327 -12.482 1.00 95.62 192 LEU A N 1
ATOM 1481 C CA . LEU A 1 192 ? 4.917 4.275 -11.445 1.00 95.62 192 LEU A CA 1
ATOM 1482 C C . LEU A 1 192 ? 5.332 5.071 -10.203 1.00 95.62 192 LEU A C 1
ATOM 1484 O O . LEU A 1 192 ? 4.575 5.927 -9.742 1.00 95.62 192 LEU A O 1
ATOM 1488 N N . LEU A 1 193 ? 6.542 4.842 -9.682 1.00 92.69 193 LEU A N 1
ATOM 1489 C CA . LEU A 1 193 ? 7.029 5.544 -8.491 1.00 92.69 193 LEU A CA 1
ATOM 1490 C C . LEU A 1 193 ? 7.230 7.041 -8.744 1.00 92.69 193 LEU A C 1
ATOM 1492 O O . LEU A 1 193 ? 6.849 7.860 -7.906 1.00 92.69 193 LEU A O 1
ATOM 1496 N N . CYS A 1 194 ? 7.785 7.426 -9.894 1.00 91.50 194 CYS A N 1
ATOM 1497 C CA . CYS A 1 194 ? 7.959 8.835 -10.245 1.00 91.50 194 CYS A CA 1
ATOM 1498 C C . CYS A 1 194 ? 6.607 9.532 -10.433 1.00 91.50 194 CYS A C 1
ATOM 1500 O O . CYS A 1 194 ? 6.397 10.622 -9.902 1.00 91.50 194 CYS A O 1
ATOM 1502 N N . ALA A 1 195 ? 5.660 8.908 -11.134 1.00 92.56 195 ALA A N 1
ATOM 1503 C CA . ALA A 1 195 ? 4.322 9.461 -11.309 1.00 92.56 195 ALA A CA 1
ATOM 1504 C C . ALA A 1 195 ? 3.599 9.617 -9.965 1.00 92.56 195 ALA A C 1
ATOM 1506 O O . ALA A 1 195 ? 2.972 10.650 -9.721 1.00 92.56 195 ALA A O 1
ATOM 1507 N N . ALA A 1 196 ? 3.751 8.637 -9.068 1.00 90.88 196 ALA A N 1
ATOM 1508 C CA . AL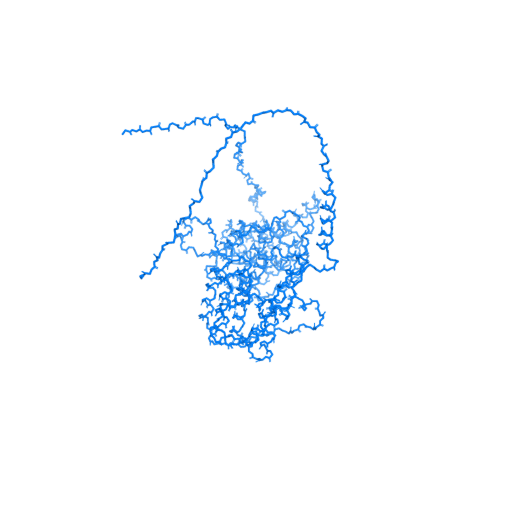A A 1 196 ? 3.151 8.672 -7.745 1.00 90.88 196 ALA A CA 1
ATOM 1509 C C . ALA A 1 196 ? 3.722 9.794 -6.862 1.00 90.88 196 ALA A C 1
ATOM 1511 O O . ALA A 1 196 ? 2.966 10.564 -6.267 1.00 90.88 196 ALA A O 1
ATOM 1512 N N . ASN A 1 197 ? 5.052 9.931 -6.814 1.00 86.50 197 ASN A N 1
ATOM 1513 C CA . ASN A 1 197 ? 5.725 10.977 -6.034 1.00 86.50 197 ASN A CA 1
ATOM 1514 C C . ASN A 1 197 ? 5.399 12.387 -6.547 1.00 86.50 197 ASN A C 1
ATOM 1516 O O . ASN A 1 197 ? 5.169 13.295 -5.749 1.00 86.50 197 ASN A O 1
ATOM 1520 N N . ASN A 1 198 ? 5.293 12.556 -7.870 1.00 85.06 198 ASN A N 1
ATOM 1521 C CA . ASN A 1 198 ? 4.901 13.823 -8.497 1.00 85.06 198 ASN A CA 1
ATOM 1522 C C . ASN A 1 198 ? 3.391 14.078 -8.499 1.00 85.06 198 ASN A C 1
ATOM 1524 O O . ASN A 1 198 ? 2.954 15.114 -8.996 1.00 85.06 198 ASN A O 1
ATOM 1528 N N . ARG A 1 199 ? 2.583 13.144 -7.982 1.00 87.06 199 ARG A N 1
ATOM 1529 C CA . ARG A 1 199 ? 1.114 13.246 -7.955 1.00 87.06 199 ARG A CA 1
ATOM 1530 C C . ARG A 1 199 ? 0.490 13.409 -9.336 1.00 87.06 199 ARG A C 1
ATOM 1532 O O . ARG A 1 199 ? -0.577 14.001 -9.497 1.00 87.06 199 ARG A O 1
ATOM 1539 N N . ASN A 1 200 ? 1.167 12.882 -10.351 1.00 90.19 200 ASN A N 1
ATOM 1540 C CA . ASN A 1 200 ? 0.737 12.981 -11.731 1.00 90.19 200 ASN A CA 1
ATOM 1541 C C . ASN A 1 200 ? -0.212 11.818 -12.039 1.00 90.19 200 ASN A C 1
ATOM 1543 O O . ASN A 1 200 ? 0.209 10.740 -12.458 1.00 90.19 200 ASN A O 1
ATOM 1547 N N . TYR A 1 201 ? -1.504 12.047 -11.795 1.00 91.31 201 TYR A N 1
ATOM 1548 C CA . TYR A 1 201 ? -2.561 11.062 -12.027 1.00 91.31 201 TYR A CA 1
ATOM 1549 C C . TYR A 1 201 ? -2.579 10.510 -13.471 1.00 91.31 201 TYR A C 1
ATOM 1551 O O . TYR A 1 201 ? -2.566 9.285 -13.615 1.00 91.31 201 TYR A O 1
ATOM 1559 N N . PRO A 1 202 ? -2.527 11.339 -14.540 1.00 92.88 202 PRO A N 1
ATOM 1560 C CA . PRO A 1 202 ? -2.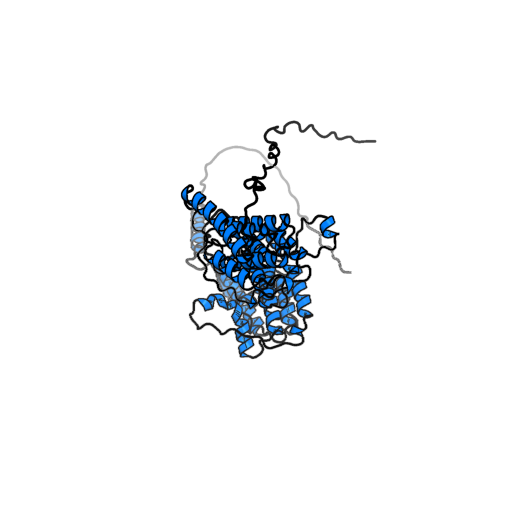454 10.836 -15.914 1.00 92.88 202 PRO A CA 1
ATOM 1561 C C . PRO A 1 202 ? -1.248 9.929 -16.178 1.00 92.88 202 PRO A C 1
ATOM 1563 O O . PRO A 1 202 ? -1.402 8.865 -16.777 1.00 92.88 202 PRO A O 1
ATOM 1566 N N . ALA A 1 203 ? -0.057 10.314 -15.708 1.00 93.88 203 ALA A N 1
ATOM 1567 C CA . ALA A 1 203 ? 1.143 9.500 -15.881 1.00 93.88 203 ALA A CA 1
ATOM 1568 C C . ALA A 1 203 ? 1.045 8.182 -15.100 1.00 93.88 203 ALA A C 1
ATOM 1570 O O . ALA A 1 203 ? 1.437 7.135 -15.607 1.00 93.88 203 ALA A O 1
ATOM 1571 N N . LEU A 1 204 ? 0.473 8.199 -13.893 1.00 94.75 204 LEU A N 1
ATOM 1572 C CA . LEU A 1 204 ? 0.297 6.982 -13.103 1.00 94.75 204 LEU A CA 1
ATOM 1573 C C . LEU A 1 204 ? -0.664 6.007 -13.798 1.00 94.75 204 LEU A C 1
ATOM 1575 O O . LEU A 1 204 ? -0.346 4.828 -13.938 1.00 94.75 204 LEU A O 1
ATOM 1579 N N . LYS A 1 205 ? -1.791 6.512 -14.314 1.00 94.44 205 LYS A N 1
ATOM 1580 C CA . LYS A 1 205 ? -2.743 5.736 -15.125 1.00 94.44 205 LYS A CA 1
ATOM 1581 C C . LYS A 1 205 ? -2.072 5.134 -16.368 1.00 94.44 205 LYS A C 1
ATOM 1583 O O . LYS A 1 205 ? -2.279 3.961 -16.669 1.00 94.44 205 LYS A O 1
ATOM 1588 N N . LEU A 1 206 ? -1.240 5.917 -17.058 1.00 94.31 206 LEU A N 1
ATOM 1589 C CA . LEU A 1 206 ? -0.472 5.483 -18.228 1.00 94.31 206 LEU A CA 1
ATOM 1590 C C . LEU A 1 206 ? 0.465 4.309 -17.902 1.00 94.31 206 LEU A C 1
ATOM 1592 O O . LEU A 1 206 ? 0.445 3.309 -18.615 1.00 94.31 206 LEU A O 1
ATOM 1596 N N . TYR A 1 207 ? 1.260 4.401 -16.831 1.00 96.44 207 TYR A N 1
ATOM 1597 C CA . TYR A 1 207 ? 2.202 3.336 -16.466 1.00 96.44 207 TYR A CA 1
ATOM 1598 C C . TYR A 1 207 ? 1.510 2.089 -15.910 1.00 96.44 207 TYR A C 1
ATOM 1600 O O . TYR A 1 207 ? 1.977 0.983 -16.167 1.00 96.44 207 TYR A O 1
ATOM 1608 N N . LEU A 1 208 ? 0.375 2.227 -15.216 1.00 95.56 208 LEU A N 1
ATOM 1609 C CA . LEU A 1 208 ? -0.424 1.071 -14.797 1.00 95.56 208 LEU A CA 1
ATOM 1610 C C . LEU A 1 208 ? -1.002 0.319 -16.001 1.00 95.56 208 LEU A C 1
ATOM 1612 O O . LEU A 1 208 ? -0.950 -0.910 -16.056 1.00 95.56 208 LEU A O 1
ATOM 1616 N N . ARG A 1 209 ? -1.491 1.058 -17.004 1.00 93.38 209 ARG A N 1
ATOM 1617 C CA . ARG A 1 209 ? -1.927 0.477 -18.277 1.00 93.38 209 ARG A CA 1
ATOM 1618 C C . ARG A 1 209 ? -0.770 -0.215 -18.994 1.00 93.38 209 ARG A C 1
ATOM 1620 O O . ARG A 1 209 ? -0.936 -1.352 -19.423 1.00 93.38 209 ARG A O 1
ATOM 1627 N N . ALA A 1 210 ? 0.389 0.438 -19.086 1.00 93.31 210 ALA A N 1
ATOM 1628 C CA . ALA A 1 210 ? 1.579 -0.143 -19.703 1.00 93.31 210 ALA A CA 1
ATOM 1629 C C . ALA A 1 210 ? 1.996 -1.440 -18.992 1.00 93.31 210 ALA A C 1
ATOM 1631 O O . ALA A 1 210 ? 2.227 -2.448 -19.654 1.00 93.31 210 ALA A O 1
ATOM 1632 N N . HIS A 1 211 ? 2.002 -1.459 -17.652 1.00 94.31 211 HIS A N 1
ATOM 1633 C CA . HIS A 1 211 ? 2.272 -2.674 -16.884 1.00 94.31 211 HIS A CA 1
ATOM 1634 C C . HIS A 1 211 ? 1.325 -3.798 -17.289 1.00 94.31 211 HIS A C 1
ATOM 1636 O O . HIS A 1 211 ? 1.765 -4.905 -17.567 1.00 94.31 211 HIS A O 1
ATOM 1642 N N . ARG A 1 212 ? 0.021 -3.518 -17.358 1.00 91.88 212 ARG A N 1
ATOM 1643 C CA . ARG A 1 212 ? -0.968 -4.546 -17.680 1.00 91.88 212 ARG A CA 1
ATOM 1644 C C . ARG A 1 212 ? -0.880 -5.039 -19.126 1.00 91.88 212 ARG A C 1
ATOM 1646 O O . ARG A 1 212 ? -1.162 -6.204 -19.378 1.00 91.88 212 ARG A O 1
ATOM 1653 N N . GLN A 1 213 ? -0.482 -4.175 -20.056 1.00 90.75 213 GLN A N 1
ATOM 1654 C CA . GLN A 1 213 ? -0.269 -4.534 -21.460 1.00 90.75 213 GLN A CA 1
ATOM 1655 C C . GLN A 1 213 ? 0.953 -5.439 -21.649 1.00 90.75 213 GLN A C 1
ATOM 1657 O O . GLN A 1 213 ? 0.880 -6.398 -22.409 1.00 90.75 213 GLN A O 1
ATOM 1662 N N . HIS A 1 214 ? 2.057 -5.154 -20.954 1.00 89.56 214 HIS A N 1
ATOM 1663 C CA . HIS A 1 214 ? 3.287 -5.945 -21.058 1.00 89.56 214 HIS A CA 1
ATOM 1664 C C . HIS A 1 214 ? 3.277 -7.189 -20.160 1.00 89.56 214 HIS A C 1
ATOM 1666 O O . HIS A 1 214 ? 3.870 -8.205 -20.509 1.00 89.56 214 HIS A O 1
ATOM 1672 N N . PHE A 1 215 ? 2.567 -7.129 -19.032 1.00 89.88 215 PHE A N 1
ATOM 1673 C CA . PHE A 1 215 ? 2.501 -8.179 -18.020 1.00 89.88 215 PHE A CA 1
ATOM 1674 C C . PHE A 1 215 ? 1.034 -8.463 -17.641 1.00 89.88 215 PHE A C 1
ATOM 1676 O O . PHE A 1 215 ? 0.548 -8.024 -16.593 1.00 89.88 215 PHE A O 1
ATOM 1683 N N . PRO A 1 216 ? 0.289 -9.190 -18.495 1.00 88.06 216 PRO A N 1
ATOM 1684 C CA . PRO A 1 216 ? -1.153 -9.379 -18.338 1.00 88.06 216 PRO A CA 1
ATOM 1685 C C . PRO A 1 216 ? -1.534 -10.322 -17.196 1.00 88.06 216 PRO A C 1
ATOM 1687 O O . PRO A 1 216 ? -2.690 -10.340 -16.795 1.00 88.06 216 PRO A O 1
ATOM 1690 N N . THR A 1 217 ? -0.611 -11.116 -16.663 1.00 87.75 217 THR A N 1
ATOM 1691 C CA . THR A 1 217 ? -0.879 -12.041 -15.547 1.00 87.75 217 THR A CA 1
ATOM 1692 C C . THR A 1 217 ? -0.010 -11.763 -14.328 1.00 87.75 217 THR A C 1
ATOM 1694 O O . THR A 1 217 ? -0.387 -12.149 -13.226 1.00 87.75 217 THR A O 1
ATOM 1697 N N . SER A 1 218 ? 1.111 -11.054 -14.493 1.00 91.00 218 SER A N 1
ATOM 1698 C CA . SER A 1 218 ? 2.022 -10.777 -13.385 1.00 91.00 218 SER A CA 1
ATOM 1699 C C . SER A 1 218 ? 1.499 -9.638 -12.506 1.00 91.00 218 SER A C 1
ATOM 1701 O O . SER A 1 218 ? 1.088 -8.597 -13.035 1.00 91.00 218 SER A O 1
ATOM 1703 N N . PRO A 1 219 ? 1.557 -9.777 -11.171 1.00 93.44 219 PRO A N 1
ATOM 1704 C CA . PRO A 1 219 ? 1.416 -8.638 -10.275 1.00 93.44 219 PRO A CA 1
ATOM 1705 C C . PRO A 1 219 ? 2.614 -7.686 -10.416 1.00 93.44 219 PRO A C 1
ATOM 1707 O O . PRO A 1 219 ? 3.640 -8.032 -11.010 1.00 93.44 219 PRO A O 1
ATOM 1710 N N . ILE A 1 220 ? 2.479 -6.485 -9.849 1.00 93.81 220 ILE A N 1
ATOM 1711 C CA . ILE A 1 220 ? 3.609 -5.559 -9.694 1.00 93.81 220 ILE A CA 1
ATOM 1712 C C . ILE A 1 220 ? 4.592 -6.147 -8.673 1.00 93.81 220 ILE A C 1
ATOM 1714 O O . ILE A 1 220 ? 4.175 -6.772 -7.695 1.00 93.81 220 ILE A O 1
ATOM 1718 N N . ASP A 1 221 ? 5.890 -5.892 -8.867 1.00 93.31 221 ASP A N 1
ATOM 1719 C CA . ASP A 1 221 ? 6.925 -6.223 -7.885 1.00 93.31 221 ASP A CA 1
ATOM 1720 C C . ASP A 1 221 ? 6.516 -5.777 -6.458 1.00 93.31 221 ASP A C 1
ATOM 1722 O O . ASP A 1 221 ? 6.144 -4.613 -6.258 1.00 93.31 221 ASP A O 1
ATOM 1726 N N . PRO A 1 222 ? 6.602 -6.656 -5.441 1.00 94.75 222 PRO A N 1
ATOM 1727 C CA . PRO A 1 222 ? 6.161 -6.346 -4.083 1.00 94.75 222 PRO A CA 1
ATOM 1728 C C . PRO A 1 222 ? 6.782 -5.085 -3.469 1.00 94.75 222 PRO A C 1
ATOM 1730 O O . PRO A 1 222 ? 6.106 -4.371 -2.724 1.00 94.75 222 PRO A O 1
ATOM 1733 N N . LYS A 1 223 ? 8.051 -4.771 -3.767 1.00 91.88 223 LYS A N 1
ATOM 1734 C CA . LYS A 1 223 ? 8.715 -3.576 -3.220 1.00 91.88 223 LYS A CA 1
ATOM 1735 C C . LYS A 1 223 ? 8.157 -2.314 -3.865 1.00 91.88 223 LYS A C 1
ATOM 1737 O O . LYS A 1 223 ? 7.862 -1.346 -3.160 1.00 91.88 223 LYS A O 1
ATOM 1742 N N . ILE A 1 224 ? 7.966 -2.341 -5.184 1.00 93.75 224 ILE A N 1
ATOM 1743 C CA . ILE A 1 224 ? 7.343 -1.243 -5.932 1.00 93.75 224 ILE A CA 1
ATOM 1744 C C . ILE A 1 224 ? 5.898 -1.049 -5.468 1.00 93.75 224 ILE A C 1
ATOM 1746 O O . ILE A 1 224 ? 5.514 0.075 -5.151 1.00 93.75 224 ILE A O 1
ATOM 1750 N N . PHE A 1 225 ? 5.119 -2.128 -5.351 1.00 95.81 225 PHE A N 1
ATOM 1751 C CA . PHE A 1 225 ? 3.727 -2.079 -4.904 1.00 95.81 225 PHE A CA 1
ATOM 1752 C C . PHE A 1 225 ? 3.596 -1.481 -3.499 1.00 95.81 225 PHE A C 1
ATOM 1754 O O . PHE A 1 225 ? 2.831 -0.538 -3.295 1.00 95.81 225 PHE A O 1
ATOM 1761 N N . ALA A 1 226 ? 4.372 -1.986 -2.533 1.00 92.44 226 ALA A N 1
ATOM 1762 C CA . ALA A 1 226 ? 4.352 -1.488 -1.162 1.00 92.44 226 ALA A CA 1
ATOM 1763 C C . ALA A 1 226 ? 4.673 0.012 -1.106 1.00 92.44 226 ALA A C 1
ATOM 1765 O O . ALA A 1 226 ? 3.945 0.777 -0.474 1.00 92.44 226 ALA A O 1
ATOM 1766 N N . ARG A 1 227 ? 5.719 0.444 -1.823 1.00 90.25 227 ARG A N 1
ATOM 1767 C CA . ARG A 1 227 ? 6.110 1.855 -1.885 1.00 90.25 227 ARG A CA 1
ATOM 1768 C C . ARG A 1 227 ? 5.047 2.717 -2.559 1.00 90.25 227 ARG A C 1
ATOM 1770 O O . ARG A 1 227 ? 4.791 3.828 -2.103 1.00 90.25 227 ARG A O 1
ATOM 1777 N N . LEU A 1 228 ? 4.425 2.215 -3.620 1.00 92.94 228 LEU A N 1
ATOM 1778 C CA . LEU A 1 228 ? 3.375 2.910 -4.352 1.00 92.94 228 LEU A CA 1
ATOM 1779 C C . LEU A 1 228 ? 2.132 3.130 -3.484 1.00 92.94 228 LEU A C 1
ATOM 1781 O O . LEU A 1 228 ? 1.638 4.254 -3.410 1.00 92.94 228 LEU A O 1
ATOM 1785 N N . ILE A 1 229 ? 1.678 2.094 -2.771 1.00 93.38 229 ILE A N 1
ATOM 1786 C CA . ILE A 1 229 ? 0.585 2.205 -1.797 1.00 93.38 229 ILE A CA 1
ATOM 1787 C C . ILE A 1 229 ? 0.940 3.202 -0.698 1.00 93.38 229 ILE A C 1
ATOM 1789 O O . ILE A 1 229 ? 0.101 4.036 -0.354 1.00 93.38 229 ILE A O 1
ATOM 1793 N N . ASP A 1 230 ? 2.173 3.166 -0.189 1.00 88.56 230 ASP A N 1
ATOM 1794 C CA . ASP A 1 230 ? 2.610 4.089 0.855 1.00 88.56 230 ASP A CA 1
ATOM 1795 C C . ASP A 1 230 ? 2.557 5.555 0.362 1.00 88.56 230 ASP A C 1
ATOM 1797 O O . ASP A 1 230 ? 2.034 6.427 1.056 1.00 88.56 230 ASP A O 1
ATOM 1801 N N . ILE A 1 231 ? 3.010 5.833 -0.869 1.00 87.25 231 ILE A N 1
ATOM 1802 C CA . ILE A 1 231 ? 2.972 7.180 -1.472 1.00 87.25 231 ILE A CA 1
ATOM 1803 C C . ILE A 1 231 ? 1.535 7.657 -1.714 1.00 87.25 231 ILE A C 1
ATOM 1805 O O . ILE A 1 231 ? 1.211 8.807 -1.414 1.00 87.25 231 ILE A O 1
ATOM 1809 N N . VAL A 1 232 ? 0.686 6.796 -2.279 1.00 88.94 232 VAL A N 1
ATOM 1810 C CA . VAL A 1 232 ? -0.691 7.144 -2.655 1.00 88.94 232 VAL A CA 1
ATOM 1811 C C . VAL A 1 232 ? -1.576 7.314 -1.417 1.00 88.94 232 VAL A C 1
ATOM 1813 O O . VAL A 1 232 ? -2.361 8.256 -1.360 1.00 88.94 232 VAL A O 1
ATOM 1816 N N . SER A 1 233 ? -1.411 6.454 -0.408 1.00 83.88 233 SER A N 1
ATOM 1817 C CA . SER A 1 233 ? -2.307 6.402 0.756 1.00 83.88 233 SER A CA 1
ATOM 1818 C C . SER A 1 233 ? -1.869 7.322 1.897 1.00 83.88 233 SER A C 1
ATOM 1820 O O . SER A 1 233 ? -2.712 7.853 2.609 1.00 83.88 233 SER A O 1
ATOM 1822 N N . TYR A 1 234 ? -0.564 7.547 2.104 1.00 71.62 234 TYR A N 1
ATOM 1823 C CA . TYR A 1 234 ? -0.059 8.350 3.235 1.00 71.62 234 TYR A CA 1
ATOM 1824 C C . TYR A 1 234 ? 0.307 9.792 2.865 1.00 71.62 234 TYR A C 1
ATOM 1826 O O . TYR A 1 234 ? 0.900 10.507 3.678 1.00 71.62 234 TYR A O 1
ATOM 1834 N N . ALA A 1 235 ? -0.083 10.262 1.677 1.00 57.84 235 ALA A N 1
ATOM 1835 C CA . ALA A 1 235 ? 0.199 11.622 1.225 1.00 57.84 235 ALA A CA 1
ATOM 1836 C C . ALA A 1 235 ? -0.353 12.729 2.148 1.00 57.84 235 ALA A C 1
ATOM 1838 O O . ALA A 1 235 ? 0.173 13.845 2.107 1.00 57.84 235 ALA A O 1
ATOM 1839 N N . ASP A 1 236 ? -1.324 12.423 3.007 1.00 50.69 236 ASP A N 1
ATOM 1840 C CA . ASP A 1 236 ? -1.959 13.405 3.892 1.00 50.69 236 ASP A CA 1
ATOM 1841 C C . ASP A 1 236 ? -1.470 13.337 5.355 1.00 50.69 236 ASP A C 1
ATOM 1843 O O . ASP A 1 236 ? -1.793 14.217 6.140 1.00 50.69 236 ASP A O 1
ATOM 1847 N N . CYS A 1 237 ? -0.672 12.329 5.752 1.00 42.03 237 CYS A N 1
ATOM 1848 C CA . CYS A 1 237 ? -0.415 12.035 7.178 1.00 42.03 237 CYS A CA 1
ATOM 1849 C C . CYS A 1 237 ? 0.953 12.426 7.748 1.00 42.03 237 CYS A C 1
ATOM 1851 O O . CYS A 1 237 ? 1.167 12.255 8.948 1.00 42.03 237 CYS A O 1
ATOM 1853 N N . THR A 1 238 ? 1.910 12.908 6.957 1.00 42.72 238 THR A N 1
ATOM 1854 C CA . THR A 1 238 ? 3.176 13.342 7.558 1.00 42.72 238 THR A CA 1
ATOM 1855 C C . THR A 1 238 ? 2.980 14.708 8.203 1.00 42.72 238 THR A C 1
ATOM 1857 O O . THR A 1 238 ? 2.984 15.716 7.508 1.00 42.72 238 THR A O 1
ATOM 1860 N N . ALA A 1 239 ? 2.897 14.731 9.535 1.00 35.56 239 ALA A N 1
ATOM 1861 C CA . ALA A 1 239 ? 2.967 15.906 10.413 1.00 35.56 239 ALA A CA 1
ATOM 1862 C C . ALA A 1 239 ? 4.287 16.710 10.303 1.00 35.56 239 ALA A C 1
ATOM 1864 O O . ALA A 1 239 ? 4.612 17.512 11.172 1.00 35.56 239 ALA A O 1
ATOM 1865 N N . LYS A 1 240 ? 5.071 16.494 9.241 1.00 40.03 240 LYS A N 1
ATOM 1866 C CA . LYS A 1 240 ? 6.141 17.398 8.841 1.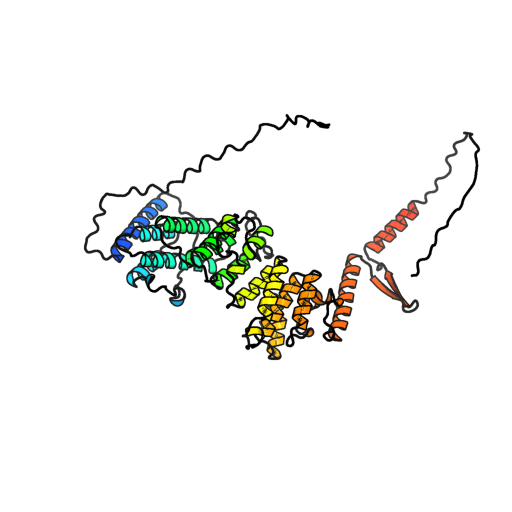00 40.03 240 LYS A CA 1
ATOM 1867 C C . LYS A 1 240 ? 5.582 18.313 7.750 1.00 40.03 240 LYS A C 1
ATOM 1869 O O . LYS A 1 240 ? 5.106 17.785 6.740 1.00 40.03 240 LYS A O 1
ATOM 1874 N N . PRO A 1 241 ? 5.649 19.646 7.915 1.00 38.22 241 PRO A N 1
ATOM 1875 C CA . PRO A 1 241 ? 5.329 20.558 6.831 1.00 38.22 241 PRO A CA 1
ATOM 1876 C C . PRO A 1 241 ? 6.174 20.167 5.622 1.00 38.22 241 PRO A C 1
ATOM 1878 O O . PRO A 1 241 ? 7.389 19.984 5.724 1.00 38.22 241 PRO A O 1
ATOM 1881 N N . ARG A 1 242 ? 5.515 19.950 4.482 1.00 49.44 242 ARG A N 1
ATOM 1882 C CA . ARG A 1 242 ? 6.234 19.678 3.239 1.00 49.44 242 ARG A CA 1
ATOM 1883 C C . ARG A 1 242 ? 7.103 20.891 2.897 1.00 49.44 242 ARG A C 1
ATOM 1885 O O . ARG A 1 242 ? 6.602 22.008 2.971 1.00 49.44 242 ARG A O 1
ATOM 1892 N N . PRO A 1 243 ? 8.344 20.687 2.429 1.00 43.12 243 PRO A N 1
ATOM 1893 C CA . PRO A 1 243 ? 9.229 21.775 2.015 1.00 43.12 243 PRO A CA 1
ATOM 1894 C C . PRO A 1 243 ? 8.799 22.481 0.711 1.00 43.12 243 PRO A C 1
ATOM 1896 O O . PRO A 1 243 ? 9.537 23.314 0.197 1.00 43.12 243 PRO A O 1
ATOM 1899 N N . SER A 1 244 ? 7.622 22.192 0.147 1.00 48.12 244 SER A N 1
ATOM 1900 C CA . SER A 1 244 ? 7.136 22.880 -1.052 1.00 48.12 244 SER A CA 1
ATOM 1901 C C . SER A 1 244 ? 5.606 22.918 -1.114 1.00 48.12 244 SER A C 1
ATOM 1903 O O . SER A 1 244 ? 4.932 21.911 -1.323 1.00 48.12 244 SER A O 1
ATOM 1905 N N . SER A 1 245 ? 5.057 24.121 -0.968 1.00 49.53 245 SER A N 1
ATOM 1906 C CA . SER A 1 245 ? 3.634 24.484 -1.049 1.00 49.53 245 SER A CA 1
ATOM 1907 C C . SER A 1 245 ? 2.990 24.287 -2.434 1.00 49.53 245 SER A C 1
ATOM 1909 O O . SER A 1 245 ? 1.803 24.547 -2.600 1.00 49.53 245 SER A O 1
ATOM 1911 N N . TRP A 1 246 ? 3.743 23.817 -3.434 1.00 53.44 246 TRP A N 1
ATOM 1912 C CA . TRP A 1 246 ? 3.340 23.832 -4.847 1.00 53.44 246 TRP A CA 1
ATOM 1913 C C . TRP A 1 246 ? 2.672 22.538 -5.344 1.00 53.44 246 TRP A C 1
ATOM 1915 O O . TRP A 1 246 ? 2.009 22.552 -6.379 1.00 53.44 246 TRP A O 1
ATOM 1925 N N . LEU A 1 247 ? 2.823 21.410 -4.639 1.00 58.81 247 LEU A N 1
ATOM 1926 C CA . LEU A 1 247 ? 2.191 20.141 -5.023 1.00 58.81 247 LEU A CA 1
ATOM 1927 C C . LEU A 1 247 ? 0.899 19.932 -4.229 1.00 58.81 247 LEU A C 1
ATOM 1929 O O . LEU A 1 247 ? 0.941 19.545 -3.059 1.00 58.81 247 LEU A O 1
ATOM 1933 N N . ALA A 1 248 ? -0.251 20.124 -4.879 1.00 64.06 248 ALA A N 1
ATOM 1934 C CA . ALA A 1 248 ? -1.561 19.843 -4.288 1.00 64.06 248 ALA A CA 1
ATOM 1935 C C . ALA A 1 248 ? -1.643 18.390 -3.765 1.00 64.06 248 ALA A C 1
ATOM 1937 O O . ALA A 1 248 ? -1.035 17.502 -4.370 1.00 64.06 248 ALA A O 1
ATOM 1938 N N . PRO A 1 249 ? -2.336 18.119 -2.642 1.00 70.75 249 PRO A N 1
ATOM 1939 C CA . PRO A 1 249 ? -2.562 16.759 -2.149 1.00 70.75 249 PRO A CA 1
ATOM 1940 C C . PRO A 1 249 ? -3.286 15.901 -3.192 1.00 70.75 249 PRO A C 1
ATOM 1942 O O . PRO A 1 249 ? -3.957 16.412 -4.096 1.00 70.75 249 PRO A O 1
ATOM 1945 N N . TRP A 1 250 ? -3.138 14.579 -3.081 1.00 82.19 250 TRP A N 1
ATOM 1946 C CA . TRP A 1 250 ? -3.896 13.672 -3.933 1.00 82.19 250 TRP A CA 1
ATOM 1947 C C . TRP A 1 250 ? -5.389 13.881 -3.687 1.00 82.19 250 TRP A C 1
ATOM 1949 O O . TRP A 1 250 ? -5.862 13.829 -2.557 1.00 82.19 250 TRP A O 1
ATOM 1959 N N . ARG A 1 251 ? -6.157 14.101 -4.757 1.00 86.12 251 ARG A N 1
ATOM 1960 C CA . ARG A 1 251 ? -7.616 14.165 -4.640 1.00 86.12 251 ARG A CA 1
ATOM 1961 C C . ARG A 1 251 ? -8.139 12.779 -4.281 1.00 86.12 251 ARG A C 1
ATOM 1963 O O . ARG A 1 251 ? -7.794 11.815 -4.963 1.00 86.12 251 ARG A O 1
ATOM 1970 N N . HIS A 1 252 ? -9.037 12.695 -3.301 1.00 87.56 252 HIS A N 1
ATOM 1971 C CA . HIS A 1 252 ? -9.650 11.432 -2.862 1.00 87.56 252 HIS A CA 1
ATOM 1972 C C . HIS A 1 252 ? -10.199 10.596 -4.027 1.00 87.56 252 HIS A C 1
ATOM 1974 O O . HIS A 1 252 ? -9.938 9.399 -4.117 1.00 87.56 252 HIS A O 1
ATOM 1980 N N . LYS A 1 253 ? -10.866 11.245 -4.994 1.00 89.88 253 LYS A N 1
ATOM 1981 C CA . LYS A 1 253 ? -11.360 10.595 -6.219 1.00 89.88 253 LYS A CA 1
ATOM 1982 C C . LYS A 1 253 ? -10.242 9.937 -7.040 1.00 89.88 253 LYS A C 1
ATOM 1984 O O . LYS A 1 253 ? -10.421 8.827 -7.522 1.00 89.88 253 LYS A O 1
ATOM 1989 N N . HIS A 1 254 ? -9.095 10.600 -7.197 1.00 91.44 254 HIS A N 1
ATOM 1990 C CA . HIS A 1 254 ? -7.962 10.046 -7.946 1.00 91.44 254 HIS A CA 1
ATOM 1991 C C . HIS A 1 254 ? -7.344 8.854 -7.218 1.00 91.44 254 HIS A C 1
ATOM 1993 O O . HIS A 1 254 ? -6.997 7.870 -7.862 1.00 91.44 254 HIS A O 1
ATOM 1999 N N . VAL A 1 255 ? -7.237 8.922 -5.887 1.00 92.00 255 VAL A N 1
ATOM 2000 C CA . VAL A 1 255 ? -6.726 7.803 -5.088 1.00 92.00 255 VAL A CA 1
ATOM 2001 C C . VAL A 1 255 ? -7.648 6.596 -5.208 1.00 92.00 255 VAL A C 1
ATOM 2003 O O . VAL A 1 255 ? -7.186 5.517 -5.570 1.00 92.00 255 VAL A O 1
ATOM 2006 N N . LYS A 1 256 ? -8.958 6.785 -5.002 1.00 92.50 256 LYS A N 1
ATOM 2007 C CA . LYS A 1 256 ? -9.950 5.721 -5.202 1.00 92.50 256 LYS A CA 1
ATOM 2008 C C . LYS A 1 256 ? -9.863 5.126 -6.604 1.00 92.50 256 LYS A C 1
ATOM 2010 O O . LYS A 1 256 ? -9.854 3.905 -6.721 1.00 92.50 256 LYS A O 1
ATOM 2015 N N . ALA A 1 257 ? -9.712 5.959 -7.634 1.00 93.25 257 ALA A N 1
ATOM 2016 C CA . ALA A 1 257 ? -9.606 5.477 -9.005 1.00 93.25 257 ALA A CA 1
ATOM 2017 C C . ALA A 1 257 ? -8.346 4.620 -9.246 1.00 93.25 257 ALA A C 1
ATOM 2019 O O . ALA A 1 257 ? -8.398 3.554 -9.853 1.00 93.25 257 ALA A O 1
ATOM 2020 N N . VAL A 1 258 ? -7.202 5.047 -8.708 1.00 94.50 258 VAL A N 1
ATOM 2021 C CA . VAL A 1 258 ? -5.938 4.297 -8.798 1.00 94.50 258 VAL A CA 1
ATOM 2022 C C . VAL A 1 258 ? -6.006 2.972 -8.032 1.00 94.50 258 VAL A C 1
ATOM 2024 O O . VAL A 1 258 ? -5.457 1.969 -8.491 1.00 94.50 258 VAL A O 1
ATOM 2027 N N . LEU A 1 259 ? -6.666 2.948 -6.872 1.00 94.62 259 LEU A N 1
ATOM 2028 C CA . LEU A 1 259 ? -6.805 1.743 -6.055 1.00 94.62 259 LEU A CA 1
ATOM 2029 C C . LEU A 1 259 ? -7.790 0.746 -6.688 1.00 94.62 259 LEU A C 1
ATOM 2031 O O . LEU A 1 259 ? -7.459 -0.432 -6.852 1.00 94.62 259 LEU A O 1
ATOM 2035 N N . LEU A 1 260 ? -8.984 1.217 -7.053 1.00 94.38 260 LEU A N 1
ATOM 2036 C CA . LEU A 1 260 ? -10.157 0.377 -7.318 1.00 94.38 260 LEU A CA 1
ATOM 2037 C C . LEU A 1 260 ? -10.573 0.296 -8.789 1.00 94.38 260 LEU A C 1
ATOM 2039 O O . LEU A 1 260 ? -11.350 -0.589 -9.132 1.00 94.38 260 LEU A O 1
ATOM 2043 N N . GLY A 1 261 ? -10.086 1.189 -9.650 1.00 92.00 261 GLY A N 1
ATOM 2044 C CA . GLY A 1 261 ? -10.478 1.232 -11.057 1.00 92.00 261 GLY A CA 1
ATOM 2045 C C . GLY A 1 261 ? -10.816 2.636 -11.541 1.00 92.00 261 GLY A C 1
ATOM 2046 O O . GLY A 1 261 ? -11.211 3.509 -10.780 1.00 92.00 261 GLY A O 1
ATOM 2047 N N . PHE A 1 262 ? -10.654 2.856 -12.839 1.00 91.06 262 PHE A N 1
ATOM 2048 C CA . PHE A 1 262 ? -10.827 4.162 -13.459 1.00 91.06 262 PHE A CA 1
ATOM 2049 C C . PHE A 1 262 ? -12.256 4.331 -13.996 1.00 91.06 262 PHE A C 1
ATOM 2051 O O . PHE A 1 262 ? -12.703 3.535 -14.819 1.00 91.06 262 PHE A O 1
ATOM 2058 N N . ASP A 1 263 ? -12.962 5.382 -13.571 1.00 84.12 263 ASP A N 1
ATOM 2059 C CA . ASP A 1 263 ? -14.331 5.666 -14.044 1.00 84.12 263 ASP A CA 1
ATOM 2060 C C . ASP A 1 263 ? -14.357 6.162 -15.501 1.00 84.12 263 ASP A C 1
ATOM 2062 O O . ASP A 1 263 ? -15.342 6.003 -16.220 1.00 84.12 263 ASP A O 1
ATOM 2066 N N . ASP A 1 264 ? -13.262 6.781 -15.943 1.00 82.25 264 ASP A N 1
ATOM 2067 C CA . ASP A 1 264 ? -13.103 7.429 -17.246 1.00 82.25 264 ASP A CA 1
ATOM 2068 C C . ASP A 1 264 ? -12.646 6.459 -18.350 1.00 82.25 264 ASP A C 1
ATOM 2070 O O . ASP A 1 264 ? -12.056 6.877 -19.345 1.00 82.25 264 ASP A O 1
ATOM 2074 N N . LEU A 1 265 ? -12.889 5.156 -18.183 1.00 80.44 265 LEU A N 1
ATOM 2075 C CA . LEU A 1 265 ? -12.630 4.168 -19.230 1.00 80.44 265 LEU A CA 1
ATOM 2076 C C . LEU A 1 265 ? -13.662 4.295 -20.347 1.00 80.44 265 LEU A C 1
ATOM 2078 O O . LEU A 1 265 ? -14.881 4.297 -20.120 1.00 80.44 265 LEU A O 1
ATOM 2082 N N . THR A 1 266 ? -13.171 4.362 -21.580 1.00 80.06 266 THR A N 1
ATOM 2083 C CA . THR A 1 266 ? -14.040 4.369 -22.758 1.00 80.06 266 THR A CA 1
ATOM 2084 C C . THR A 1 266 ? -14.850 3.064 -22.825 1.00 80.06 266 THR A C 1
ATOM 2086 O O . THR A 1 266 ? -14.405 2.030 -22.319 1.00 80.06 266 THR A O 1
ATOM 2089 N N . PRO A 1 267 ? -16.049 3.060 -23.434 1.00 74.19 267 PRO A N 1
ATOM 2090 C CA . PRO A 1 267 ? -16.820 1.829 -23.618 1.00 74.19 267 PRO A CA 1
ATOM 2091 C C . PRO A 1 267 ? -16.022 0.743 -24.351 1.00 74.19 267 PRO A C 1
ATOM 2093 O O . PRO A 1 267 ? -16.108 -0.421 -23.985 1.00 74.19 267 PRO A O 1
ATOM 2096 N N . ALA A 1 268 ? -15.175 1.132 -25.311 1.00 72.88 268 ALA A N 1
ATOM 2097 C CA . ALA A 1 268 ? -14.270 0.222 -26.008 1.00 72.88 268 ALA A CA 1
ATOM 2098 C C . ALA A 1 268 ? -13.219 -0.403 -25.074 1.00 72.88 268 ALA A C 1
ATOM 2100 O O . ALA A 1 268 ? -12.927 -1.583 -25.200 1.00 72.88 268 ALA A O 1
ATOM 2101 N N . GLU A 1 269 ? -12.681 0.346 -24.108 1.00 72.69 269 GLU A N 1
ATOM 2102 C CA . GLU A 1 269 ? -11.741 -0.186 -23.108 1.00 72.69 269 GLU A CA 1
ATOM 2103 C C . GLU A 1 269 ? -12.414 -1.085 -22.071 1.00 72.69 269 GLU A C 1
ATOM 2105 O O . GLU A 1 269 ? -11.763 -1.974 -21.534 1.00 72.69 269 GLU A O 1
ATOM 2110 N N . ARG A 1 270 ? -13.703 -0.858 -21.793 1.00 72.81 270 ARG A N 1
ATOM 2111 C CA . ARG A 1 270 ? -14.513 -1.737 -20.938 1.00 72.81 270 ARG A CA 1
ATOM 2112 C C . ARG A 1 270 ? -14.965 -3.008 -21.656 1.00 72.81 270 ARG A C 1
ATOM 2114 O O . ARG A 1 270 ? -15.102 -4.038 -21.008 1.00 72.81 270 ARG A O 1
ATOM 2121 N N . ALA A 1 271 ? -15.231 -2.918 -22.959 1.00 65.75 271 ALA A N 1
ATOM 2122 C CA . ALA A 1 271 ? -15.718 -4.022 -23.783 1.00 65.75 271 ALA A CA 1
ATOM 2123 C C . ALA A 1 271 ? -14.587 -4.889 -24.348 1.00 65.75 271 ALA A C 1
ATOM 2125 O O . ALA A 1 271 ? -14.752 -6.097 -24.489 1.00 65.75 271 ALA A O 1
ATOM 2126 N N . ALA A 1 272 ? -13.430 -4.298 -24.658 1.00 65.25 272 ALA A N 1
ATOM 2127 C CA . ALA A 1 272 ? -12.223 -5.070 -24.883 1.00 65.25 272 ALA A CA 1
ATOM 2128 C C . ALA A 1 272 ? -11.930 -5.805 -23.577 1.00 65.25 272 ALA A C 1
ATOM 2130 O O . ALA A 1 272 ? -11.853 -5.156 -22.537 1.00 65.25 272 ALA A O 1
ATOM 2131 N N . SER A 1 273 ? -11.714 -7.119 -23.623 1.00 60.62 273 SER A N 1
ATOM 2132 C CA . SER A 1 273 ? -11.281 -7.965 -22.498 1.00 60.62 273 SER A CA 1
ATOM 2133 C C . SER A 1 273 ? -9.904 -7.575 -21.927 1.00 60.62 273 SER A C 1
ATOM 2135 O O . SER A 1 273 ? -9.161 -8.420 -21.433 1.00 60.62 273 SER A O 1
ATOM 2137 N N . THR A 1 274 ? -9.525 -6.300 -22.037 1.00 64.88 274 THR A N 1
ATOM 2138 C CA . THR A 1 274 ? -8.367 -5.691 -21.417 1.00 64.88 274 THR A CA 1
ATOM 2139 C C . THR A 1 274 ? -8.548 -5.846 -19.921 1.00 64.88 274 THR A C 1
ATOM 2141 O O . THR A 1 274 ? -9.482 -5.286 -19.340 1.00 64.88 274 THR A O 1
ATOM 2144 N N . PRO A 1 275 ? -7.679 -6.619 -19.273 1.00 75.50 275 PRO A N 1
ATOM 2145 C CA . PRO A 1 275 ? -7.846 -6.848 -17.864 1.00 75.50 275 PRO A CA 1
ATOM 2146 C C . PRO A 1 275 ? -7.649 -5.542 -17.073 1.00 75.50 275 PRO A C 1
ATOM 2148 O O . PRO A 1 275 ? -6.924 -4.645 -17.518 1.00 75.50 275 PRO A O 1
ATOM 2151 N N . PRO A 1 276 ? -8.280 -5.425 -15.896 1.00 84.56 276 PRO A N 1
ATOM 2152 C CA . PRO A 1 276 ? -8.250 -4.203 -15.107 1.00 84.56 276 PRO A CA 1
ATOM 2153 C C . PRO A 1 276 ? -6.813 -3.788 -14.763 1.00 84.56 276 PRO A C 1
ATOM 2155 O O . PRO A 1 276 ? -5.973 -4.623 -14.431 1.00 84.56 276 PRO A O 1
ATOM 2158 N N . PHE A 1 277 ? -6.533 -2.484 -14.838 1.00 88.94 277 PHE A N 1
ATOM 2159 C CA . PHE A 1 277 ? -5.193 -1.915 -14.640 1.00 88.94 277 PHE A CA 1
ATOM 2160 C C . PHE A 1 277 ? -5.116 -0.954 -13.442 1.00 88.94 277 PHE A C 1
ATOM 2162 O O . PHE A 1 277 ? -4.495 0.098 -13.508 1.00 88.94 277 PHE A O 1
ATOM 2169 N N . HIS A 1 278 ? -5.749 -1.306 -12.326 1.00 93.94 278 HIS A N 1
ATOM 2170 C CA . HIS A 1 278 ? -5.657 -0.576 -11.053 1.00 93.94 278 HIS A CA 1
ATOM 2171 C C . HIS A 1 278 ? -4.861 -1.381 -10.014 1.00 93.94 278 HIS A C 1
ATOM 2173 O O . HIS A 1 278 ? -4.589 -2.566 -10.215 1.00 93.94 278 HIS A O 1
ATOM 2179 N N . LEU A 1 279 ? -4.491 -0.765 -8.886 1.00 95.06 279 LEU A N 1
ATOM 2180 C CA . LEU A 1 279 ? -3.627 -1.419 -7.891 1.00 95.06 279 LEU A CA 1
ATOM 2181 C C . LEU A 1 279 ? -4.251 -2.675 -7.282 1.00 95.06 279 LEU A C 1
ATOM 2183 O O . LEU A 1 279 ? -3.546 -3.662 -7.114 1.00 95.06 279 LEU A O 1
ATOM 2187 N N . GLY A 1 280 ? -5.562 -2.690 -7.033 1.00 94.12 280 GLY A N 1
ATOM 2188 C CA . GLY A 1 280 ? -6.250 -3.898 -6.561 1.00 94.12 280 GLY A CA 1
ATOM 2189 C C . GLY A 1 280 ? -6.140 -5.094 -7.518 1.00 94.12 280 GLY A C 1
ATOM 2190 O O . GLY A 1 280 ? -6.023 -6.228 -7.064 1.00 94.12 280 GLY A O 1
ATOM 2191 N N . ALA A 1 281 ? -6.116 -4.856 -8.835 1.00 92.62 281 ALA A N 1
ATOM 2192 C CA . ALA A 1 281 ? -5.942 -5.907 -9.843 1.00 92.62 281 ALA A CA 1
ATOM 2193 C C . ALA A 1 281 ? -4.483 -6.367 -9.990 1.00 92.62 281 ALA A C 1
ATOM 2195 O O . ALA A 1 281 ? -4.225 -7.464 -10.479 1.00 92.62 281 ALA A O 1
ATOM 2196 N N . LEU A 1 282 ? -3.532 -5.527 -9.577 1.00 94.56 282 LEU A N 1
ATOM 2197 C CA . LEU A 1 282 ? -2.092 -5.766 -9.673 1.00 94.56 282 LEU A CA 1
ATOM 2198 C C . LEU A 1 282 ? -1.451 -6.113 -8.317 1.00 94.56 282 LEU A C 1
ATOM 2200 O O . LEU A 1 282 ? -0.225 -6.089 -8.196 1.00 94.56 282 LEU A O 1
ATOM 2204 N N . LEU A 1 283 ? -2.271 -6.411 -7.304 1.00 95.62 283 LEU A N 1
ATOM 2205 C CA . LEU A 1 283 ? -1.850 -6.731 -5.943 1.00 95.62 283 LEU A CA 1
ATOM 2206 C C . LEU A 1 283 ? -1.063 -8.057 -5.908 1.00 95.62 283 LEU A C 1
ATOM 2208 O O . LEU A 1 283 ? -1.636 -9.102 -6.223 1.00 95.62 283 LEU A O 1
ATOM 2212 N N . PRO A 1 284 ? 0.207 -8.062 -5.458 1.00 95.38 284 PRO A N 1
ATOM 2213 C CA . PRO A 1 284 ? 0.945 -9.296 -5.200 1.00 95.38 284 PRO A CA 1
ATOM 2214 C C . PRO A 1 284 ? 0.410 -9.979 -3.934 1.00 95.38 284 PRO A C 1
ATOM 2216 O O . PRO A 1 284 ? 0.844 -9.685 -2.816 1.00 95.38 284 PRO A O 1
ATOM 2219 N N . ARG A 1 285 ? -0.558 -10.884 -4.119 1.00 92.81 285 ARG A N 1
ATOM 2220 C CA . ARG A 1 285 ? -1.266 -11.582 -3.029 1.00 92.81 285 ARG A CA 1
ATOM 2221 C C . ARG A 1 285 ? -0.361 -12.513 -2.216 1.00 92.81 285 ARG A C 1
ATOM 2223 O O . ARG A 1 285 ? -0.551 -12.619 -1.010 1.00 92.81 285 ARG A O 1
ATOM 2230 N N . ASP A 1 286 ? 0.690 -13.057 -2.828 1.00 92.06 286 ASP A N 1
ATOM 2231 C CA . ASP A 1 286 ? 1.676 -13.916 -2.150 1.00 92.06 286 ASP A CA 1
ATOM 2232 C C . ASP A 1 286 ? 2.498 -13.161 -1.088 1.00 92.06 286 ASP A C 1
ATOM 2234 O O . ASP A 1 286 ? 3.085 -13.750 -0.178 1.00 92.06 286 ASP A O 1
ATOM 2238 N N . SER A 1 287 ? 2.543 -11.827 -1.175 1.00 93.38 287 SER A N 1
ATOM 2239 C CA . SER A 1 287 ? 3.254 -10.982 -0.222 1.00 93.38 287 SER A CA 1
ATOM 2240 C C . SER A 1 287 ? 2.296 -10.406 0.816 1.00 93.38 287 SER A C 1
ATOM 2242 O O . SER A 1 287 ? 1.673 -9.361 0.611 1.00 93.38 287 SER A O 1
ATOM 2244 N N . TRP A 1 288 ? 2.263 -11.012 2.006 1.00 92.06 288 TRP A N 1
ATOM 2245 C CA . TRP A 1 288 ? 1.463 -10.490 3.122 1.00 92.06 288 TRP A CA 1
ATOM 2246 C C . TRP A 1 288 ? 1.769 -9.019 3.455 1.00 92.06 288 TRP A C 1
ATOM 2248 O O . TRP A 1 288 ? 0.883 -8.242 3.812 1.00 92.06 288 TRP A O 1
ATOM 2258 N N . GLY A 1 289 ? 3.032 -8.603 3.309 1.00 92.12 289 GLY A N 1
ATOM 2259 C CA . GLY A 1 289 ? 3.434 -7.212 3.515 1.00 92.12 289 GLY A CA 1
ATOM 2260 C C . GLY A 1 289 ? 2.737 -6.230 2.564 1.00 92.12 289 GLY A C 1
ATOM 2261 O O . GLY A 1 289 ? 2.519 -5.077 2.946 1.00 92.12 289 GLY A O 1
ATOM 2262 N N . CYS A 1 290 ? 2.371 -6.680 1.363 1.00 95.00 290 CYS A N 1
ATOM 2263 C CA . CYS A 1 290 ? 1.597 -5.913 0.391 1.00 95.00 290 CYS A CA 1
ATOM 2264 C C . CYS A 1 290 ? 0.103 -5.955 0.714 1.00 95.00 290 CYS A C 1
ATOM 2266 O O . CYS A 1 290 ? -0.522 -4.899 0.766 1.00 95.00 290 CYS A O 1
ATOM 2268 N N . VAL A 1 291 ? -0.442 -7.136 1.029 1.00 95.56 291 VAL A N 1
ATOM 2269 C CA . VAL A 1 291 ? -1.853 -7.306 1.421 1.00 95.56 291 VAL A CA 1
ATOM 2270 C C . VAL A 1 291 ? -2.196 -6.458 2.650 1.00 95.56 291 VAL A C 1
ATOM 2272 O O . VAL A 1 291 ? -3.161 -5.704 2.637 1.00 95.56 291 VAL A O 1
ATOM 2275 N N . SER A 1 292 ? -1.363 -6.474 3.693 1.00 93.44 292 SER A N 1
ATOM 2276 C CA . SER A 1 292 ? -1.607 -5.667 4.896 1.00 93.44 292 SER A CA 1
ATOM 2277 C C . SER A 1 292 ? -1.596 -4.157 4.611 1.00 93.44 292 SER A C 1
ATOM 2279 O O . SER A 1 292 ? -2.399 -3.418 5.179 1.00 93.44 292 SER A O 1
ATOM 2281 N N . ARG A 1 293 ? -0.719 -3.678 3.717 1.00 94.19 293 ARG A N 1
ATOM 2282 C CA . ARG A 1 293 ? -0.718 -2.268 3.280 1.00 94.19 293 ARG A CA 1
ATOM 2283 C C . ARG A 1 293 ? -1.951 -1.934 2.450 1.00 94.19 293 ARG A C 1
ATOM 2285 O O . ARG A 1 293 ? -2.535 -0.875 2.645 1.00 94.19 293 ARG A O 1
ATOM 2292 N N . TRP A 1 294 ? -2.351 -2.844 1.567 1.00 96.50 294 TRP A N 1
ATOM 2293 C CA . TRP A 1 294 ? -3.560 -2.731 0.762 1.00 96.50 294 TRP A CA 1
ATOM 2294 C C . TRP A 1 294 ? -4.813 -2.593 1.634 1.00 96.50 294 TRP A C 1
ATOM 2296 O O . TRP A 1 294 ? -5.553 -1.630 1.466 1.00 96.50 294 TRP A O 1
ATOM 2306 N N . LEU A 1 295 ? -5.000 -3.462 2.632 1.00 96.62 295 LEU A N 1
ATOM 2307 C CA . LEU A 1 295 ? -6.135 -3.380 3.560 1.00 96.62 295 LEU A CA 1
ATOM 2308 C C . LEU A 1 295 ? -6.176 -2.040 4.310 1.00 96.62 295 LEU A C 1
ATOM 2310 O O . LEU A 1 295 ? -7.229 -1.411 4.402 1.00 96.62 295 LEU A O 1
ATOM 2314 N N . ARG A 1 296 ? -5.023 -1.546 4.784 1.00 93.69 296 ARG A N 1
ATOM 2315 C CA . ARG A 1 296 ? -4.942 -0.225 5.431 1.00 93.69 296 ARG A CA 1
ATOM 2316 C C . ARG A 1 296 ? -5.256 0.922 4.473 1.00 93.69 296 ARG A C 1
ATOM 2318 O O . ARG A 1 296 ? -5.898 1.885 4.881 1.00 93.69 296 ARG A O 1
ATOM 2325 N N . ALA A 1 297 ? -4.812 0.830 3.220 1.00 94.25 297 ALA A N 1
ATOM 2326 C CA . ALA A 1 297 ? -5.127 1.815 2.191 1.00 94.25 297 ALA A CA 1
ATOM 2327 C C . ALA A 1 297 ? -6.632 1.854 1.903 1.00 94.25 297 ALA A C 1
ATOM 2329 O O . ALA A 1 297 ? -7.225 2.929 1.881 1.00 94.25 297 ALA A O 1
ATOM 2330 N N . LEU A 1 298 ? -7.266 0.688 1.755 1.00 95.88 298 LEU A N 1
ATOM 2331 C CA . LEU A 1 298 ? -8.712 0.595 1.574 1.00 95.88 298 LEU A CA 1
ATOM 2332 C C . LEU A 1 298 ? -9.477 1.197 2.755 1.00 95.88 298 LEU A C 1
ATOM 2334 O O . LEU A 1 298 ? -10.412 1.967 2.537 1.00 95.88 298 LEU A O 1
ATOM 2338 N N . ALA A 1 299 ? -9.053 0.888 3.982 1.00 94.12 299 ALA A N 1
ATOM 2339 C CA . ALA A 1 299 ? -9.672 1.422 5.187 1.00 94.12 299 ALA A CA 1
ATOM 2340 C C . ALA A 1 299 ? -9.590 2.946 5.252 1.00 94.12 299 ALA A C 1
ATOM 2342 O O . ALA A 1 299 ? -10.583 3.623 5.473 1.00 94.12 299 ALA A O 1
ATOM 2343 N N . ARG A 1 300 ? -8.406 3.492 4.974 1.00 91.44 300 ARG A N 1
ATOM 2344 C CA . ARG A 1 300 ? -8.156 4.934 4.990 1.00 91.44 300 ARG A CA 1
ATOM 2345 C C . ARG A 1 300 ? -8.969 5.711 3.956 1.00 91.44 300 ARG A C 1
ATOM 2347 O O . ARG A 1 300 ? -9.214 6.898 4.142 1.00 91.44 300 ARG A O 1
ATOM 2354 N N . HIS A 1 301 ? -9.324 5.068 2.850 1.00 91.88 301 HIS A N 1
ATOM 2355 C CA . HIS A 1 301 ? -10.108 5.687 1.790 1.00 91.88 301 HIS A CA 1
ATOM 2356 C C . HIS A 1 301 ? -11.584 5.270 1.817 1.00 91.88 301 HIS A C 1
ATOM 2358 O O . HIS A 1 301 ? -12.273 5.468 0.817 1.00 91.88 301 HIS A O 1
ATOM 2364 N N . ASP A 1 302 ? -12.084 4.713 2.923 1.00 92.69 302 ASP A N 1
ATOM 2365 C CA . ASP A 1 302 ? -13.479 4.285 3.096 1.00 92.69 302 ASP A CA 1
ATOM 2366 C C . ASP A 1 302 ? -13.976 3.393 1.947 1.00 92.69 302 ASP A C 1
ATOM 2368 O O . ASP A 1 302 ? -15.078 3.548 1.414 1.00 92.69 302 ASP A O 1
ATOM 2372 N N . ALA A 1 303 ? -13.126 2.471 1.493 1.00 94.44 303 ALA A N 1
ATOM 2373 C CA . ALA A 1 303 ? -13.431 1.544 0.409 1.00 94.44 303 ALA A CA 1
ATOM 2374 C C . ALA A 1 303 ? -14.118 0.271 0.936 1.00 94.44 303 ALA A C 1
ATOM 2376 O O . ALA A 1 303 ? -13.704 -0.849 0.625 1.00 94.44 303 ALA A O 1
ATOM 2377 N N . LEU A 1 304 ? -15.180 0.441 1.734 1.00 95.62 304 LEU A N 1
ATOM 2378 C CA . LEU A 1 304 ? -15.853 -0.651 2.445 1.00 95.62 304 LEU A CA 1
ATOM 2379 C C . LEU A 1 304 ? -16.318 -1.808 1.534 1.00 95.62 304 LEU A C 1
ATOM 2381 O O . LEU A 1 304 ? -16.064 -2.959 1.889 1.00 95.62 304 LEU A O 1
ATOM 2385 N N . PRO A 1 305 ? -16.916 -1.574 0.344 1.00 96.12 305 PRO A N 1
ATOM 2386 C CA . PRO A 1 305 ? -17.305 -2.674 -0.541 1.00 96.12 305 PRO A CA 1
ATOM 2387 C C . PRO A 1 305 ? -16.119 -3.538 -0.980 1.00 96.12 305 PRO A C 1
ATOM 2389 O O . PRO A 1 305 ? -16.252 -4.752 -1.103 1.00 96.12 305 PRO A O 1
ATOM 2392 N N . GLN A 1 306 ? -14.948 -2.929 -1.190 1.00 96.44 306 GLN A N 1
ATOM 2393 C CA . GLN A 1 306 ? -13.749 -3.682 -1.543 1.00 96.44 306 GLN A CA 1
ATOM 2394 C C . GLN A 1 306 ? -13.166 -4.405 -0.325 1.00 96.44 306 GLN A C 1
ATOM 2396 O O . GLN A 1 306 ? -12.731 -5.540 -0.474 1.00 96.44 306 GLN A O 1
ATOM 2401 N N . LEU A 1 307 ? -13.203 -3.813 0.875 1.00 97.00 307 LEU A N 1
ATOM 2402 C CA . LEU A 1 307 ? -12.801 -4.514 2.104 1.00 97.00 307 LEU A CA 1
ATOM 2403 C C . LEU A 1 307 ? -13.648 -5.759 2.364 1.00 97.00 307 LEU A C 1
ATOM 2405 O O . LEU A 1 307 ? -13.098 -6.789 2.733 1.00 97.00 307 LEU A O 1
ATOM 2409 N N . ARG A 1 308 ? -14.962 -5.695 2.122 1.00 97.31 308 ARG A N 1
ATOM 2410 C CA . ARG A 1 308 ? -15.849 -6.866 2.218 1.00 97.31 308 ARG A CA 1
ATOM 2411 C C . ARG A 1 308 ? -15.446 -7.965 1.244 1.00 97.31 308 ARG A C 1
ATOM 2413 O O . ARG A 1 308 ? -15.342 -9.110 1.653 1.00 97.31 308 ARG A O 1
ATOM 2420 N N . ARG A 1 309 ? -15.113 -7.608 -0.001 1.00 96.62 309 ARG A N 1
ATOM 2421 C CA . ARG A 1 309 ? -14.579 -8.574 -0.973 1.00 96.62 309 ARG A CA 1
ATOM 2422 C C . ARG A 1 309 ? -13.260 -9.189 -0.512 1.00 96.62 309 ARG A C 1
ATOM 2424 O O . ARG A 1 309 ? -13.073 -10.386 -0.670 1.00 96.62 309 ARG A O 1
ATOM 2431 N N . GLU A 1 310 ? -12.344 -8.396 0.047 1.00 96.94 310 GLU A N 1
ATOM 2432 C CA . GLU A 1 310 ? -11.091 -8.938 0.594 1.00 96.94 310 GLU A CA 1
ATOM 2433 C C . GLU A 1 310 ? -11.335 -9.830 1.816 1.00 96.94 310 GLU A C 1
ATOM 2435 O O . GLU A 1 310 ? -10.626 -10.817 1.987 1.00 96.94 310 GLU A O 1
ATOM 2440 N N . LEU A 1 311 ? -12.347 -9.527 2.635 1.00 96.25 311 LEU A N 1
ATOM 2441 C CA . LEU A 1 311 ? -12.785 -10.420 3.699 1.00 96.25 311 LEU A CA 1
ATOM 2442 C C . LEU A 1 311 ? -13.297 -11.738 3.118 1.00 96.25 311 LEU A C 1
ATOM 2444 O O . LEU A 1 311 ? -12.819 -12.781 3.535 1.00 96.25 311 LEU A O 1
ATOM 2448 N N . ASP A 1 312 ? -14.199 -11.717 2.139 1.00 96.06 312 ASP A N 1
ATOM 2449 C CA . ASP A 1 312 ? -14.736 -12.943 1.536 1.00 96.06 312 ASP A CA 1
ATOM 2450 C C . ASP A 1 312 ? -13.619 -13.802 0.910 1.00 96.06 312 ASP A C 1
ATOM 2452 O O . ASP A 1 312 ? -13.578 -15.016 1.112 1.00 96.06 312 ASP A O 1
ATOM 2456 N N . LEU A 1 313 ? -12.656 -13.166 0.228 1.00 95.06 313 LEU A N 1
ATOM 2457 C CA . LEU A 1 313 ? -11.457 -13.833 -0.292 1.00 95.06 313 LEU A CA 1
ATOM 2458 C C . LEU A 1 313 ? -10.608 -14.443 0.828 1.00 95.06 313 LEU A C 1
ATOM 2460 O O . LEU A 1 313 ? -10.150 -15.572 0.695 1.00 95.06 313 LEU A O 1
ATOM 2464 N N . TRP A 1 314 ? -10.412 -13.718 1.930 1.00 95.38 314 TRP A N 1
ATOM 2465 C CA . TRP A 1 314 ? -9.660 -14.206 3.083 1.00 95.38 314 TRP A CA 1
ATOM 2466 C C . TRP A 1 314 ? -10.361 -15.365 3.794 1.00 95.38 314 TRP A C 1
ATOM 2468 O O . TRP A 1 314 ? -9.710 -16.331 4.186 1.00 95.38 314 TRP A O 1
ATOM 2478 N N . LEU A 1 315 ? -11.687 -15.302 3.944 1.00 94.06 315 LEU A N 1
ATOM 2479 C CA . LEU A 1 315 ? -12.472 -16.371 4.558 1.00 94.06 315 LEU A CA 1
ATOM 2480 C C . LEU A 1 315 ? -12.320 -17.690 3.786 1.00 94.06 315 LEU A C 1
ATOM 2482 O O . LEU A 1 315 ? -12.330 -18.742 4.423 1.00 94.06 315 LEU A O 1
ATOM 2486 N N . ALA A 1 316 ? -12.149 -17.614 2.461 1.00 94.50 316 ALA A N 1
ATOM 2487 C CA . ALA A 1 316 ? -11.932 -18.744 1.559 1.00 94.50 316 ALA A CA 1
ATOM 2488 C C . ALA A 1 316 ? -10.449 -19.123 1.349 1.00 94.50 316 ALA A C 1
ATOM 2490 O O . ALA A 1 316 ? -10.165 -20.099 0.653 1.00 94.50 316 ALA A O 1
ATOM 2491 N N . ASP A 1 317 ? -9.499 -18.365 1.903 1.00 94.56 317 ASP A N 1
ATOM 2492 C CA . ASP A 1 317 ? -8.071 -18.565 1.650 1.00 94.56 317 ASP A CA 1
ATOM 2493 C C . ASP A 1 317 ? -7.537 -19.826 2.369 1.00 94.56 317 ASP A C 1
ATOM 2495 O O . ASP A 1 317 ? -7.746 -19.979 3.579 1.00 94.56 317 ASP A O 1
ATOM 2499 N N . PRO A 1 318 ? -6.786 -20.715 1.684 1.00 94.31 318 PRO A N 1
ATOM 2500 C CA . PRO A 1 318 ? -6.232 -21.924 2.298 1.00 94.31 318 PRO A CA 1
ATOM 2501 C C . PRO A 1 318 ? -5.322 -21.656 3.500 1.00 94.31 318 PRO A C 1
ATOM 2503 O O . PRO A 1 318 ? -5.253 -22.465 4.422 1.00 94.31 318 PRO A O 1
ATOM 2506 N N . SER A 1 319 ? -4.633 -20.511 3.529 1.00 92.50 319 SER A N 1
ATOM 2507 C CA . SER A 1 319 ? -3.765 -20.126 4.647 1.00 92.50 319 SER A CA 1
ATOM 2508 C C . SER A 1 319 ? -4.537 -19.759 5.915 1.00 92.50 319 SER A C 1
ATOM 2510 O O . SER A 1 319 ? -3.938 -19.662 6.991 1.00 92.50 319 SER A O 1
ATOM 2512 N N . ARG A 1 320 ? -5.854 -19.556 5.804 1.00 93.69 320 ARG A N 1
ATOM 2513 C CA . ARG A 1 320 ? -6.759 -19.390 6.937 1.00 93.69 320 ARG A CA 1
ATOM 2514 C C . ARG A 1 320 ? -7.250 -20.739 7.461 1.00 93.69 320 ARG A C 1
ATOM 2516 O O . ARG A 1 320 ? -7.356 -20.898 8.673 1.00 93.69 320 ARG A O 1
ATOM 2523 N N . THR A 1 321 ? -7.534 -21.696 6.574 1.00 92.69 321 THR A N 1
ATOM 2524 C CA . THR A 1 321 ? -8.013 -23.038 6.952 1.00 92.69 321 THR A CA 1
ATOM 2525 C C . THR A 1 321 ? -6.900 -23.949 7.466 1.00 92.69 321 THR A C 1
ATOM 2527 O O . THR A 1 321 ? -7.134 -24.713 8.394 1.00 92.69 321 THR A O 1
ATOM 2530 N N . ASP A 1 322 ? -5.694 -23.843 6.900 1.00 94.44 322 ASP A N 1
ATOM 2531 C CA . ASP A 1 322 ? -4.485 -24.557 7.332 1.00 94.44 322 ASP A CA 1
ATOM 2532 C C . ASP A 1 322 ? -3.428 -23.544 7.820 1.00 94.44 322 ASP A C 1
ATOM 2534 O O . ASP A 1 322 ? -2.556 -23.106 7.054 1.00 94.44 322 ASP A O 1
ATOM 2538 N N . PRO A 1 323 ? -3.548 -23.062 9.073 1.00 94.75 323 PRO A N 1
ATOM 2539 C CA . PRO A 1 323 ? -2.736 -21.961 9.558 1.00 94.75 323 PRO A CA 1
ATOM 2540 C C . PRO A 1 323 ? -1.286 -22.370 9.836 1.00 94.75 323 PRO A C 1
ATOM 2542 O O . PRO A 1 323 ? -1.004 -23.309 10.577 1.00 94.75 323 PRO A O 1
ATOM 2545 N N . LYS A 1 324 ? -0.337 -21.577 9.326 1.00 95.38 324 LYS A N 1
ATOM 2546 C CA . LYS A 1 324 ? 1.107 -21.755 9.560 1.00 95.38 324 LYS A CA 1
ATOM 2547 C C . LYS A 1 324 ? 1.639 -20.705 10.524 1.00 95.38 324 LYS A C 1
ATOM 2549 O O . LYS A 1 324 ? 1.196 -19.558 10.497 1.00 95.38 324 LYS A O 1
ATOM 2554 N N . PHE A 1 325 ? 2.625 -21.063 11.345 1.00 95.12 325 PHE A N 1
ATOM 2555 C CA . PHE A 1 325 ? 3.277 -20.101 12.235 1.00 95.12 325 PHE A CA 1
ATOM 2556 C C . PHE A 1 325 ? 3.916 -18.956 11.447 1.00 95.12 325 PHE A C 1
ATOM 2558 O O . PHE A 1 325 ? 4.614 -19.161 10.453 1.00 95.12 325 PHE A O 1
ATOM 2565 N N . CYS A 1 326 ? 3.676 -17.734 11.914 1.00 92.75 326 CYS A N 1
ATOM 2566 C CA . CYS A 1 326 ? 4.207 -16.535 11.290 1.00 92.75 326 CYS A CA 1
ATOM 2567 C C . CYS A 1 326 ? 5.478 -16.076 12.003 1.00 92.75 326 CYS A C 1
ATOM 2569 O O . CYS A 1 326 ? 5.588 -16.148 13.224 1.00 92.75 326 CYS A O 1
ATOM 2571 N N . HIS A 1 327 ? 6.416 -15.496 11.252 1.00 93.06 327 HIS A N 1
ATOM 2572 C CA . HIS A 1 327 ? 7.517 -14.765 11.869 1.00 93.06 327 HIS A CA 1
ATOM 2573 C C . HIS A 1 327 ? 6.965 -13.563 12.652 1.00 93.06 327 HIS A C 1
ATOM 2575 O O . HIS A 1 327 ? 6.190 -12.761 12.119 1.00 93.06 327 HIS A O 1
ATOM 2581 N N . CYS A 1 328 ? 7.368 -13.440 13.914 1.00 91.31 328 CYS A N 1
ATOM 2582 C CA . CYS A 1 328 ? 7.050 -12.298 14.757 1.00 91.31 328 CYS A CA 1
ATOM 2583 C C . CYS A 1 328 ? 8.315 -11.442 14.931 1.00 91.31 328 CYS A C 1
ATOM 2585 O O . CYS A 1 328 ? 9.286 -11.924 15.517 1.00 91.31 328 CYS A O 1
ATOM 2587 N N . PRO A 1 329 ? 8.338 -10.185 14.451 1.00 89.50 329 PRO A N 1
ATOM 2588 C CA . PRO A 1 329 ? 9.473 -9.303 14.687 1.00 89.50 329 PRO A CA 1
ATOM 2589 C C . PRO A 1 329 ? 9.634 -9.026 16.187 1.00 89.50 329 PRO A C 1
ATOM 2591 O O . PRO A 1 329 ? 8.640 -8.898 16.912 1.00 89.50 329 PRO A O 1
ATOM 2594 N N . GLN A 1 330 ? 10.886 -8.900 16.634 1.00 88.44 330 GLN A N 1
ATOM 2595 C CA . GLN A 1 330 ? 11.211 -8.618 18.032 1.00 88.44 330 GLN A CA 1
ATOM 2596 C C . GLN A 1 330 ? 10.572 -7.307 18.501 1.00 88.44 330 GLN A C 1
ATOM 2598 O O . GLN A 1 330 ? 10.476 -6.329 17.750 1.00 88.44 330 GLN A O 1
ATOM 2603 N N . GLN A 1 331 ? 10.119 -7.303 19.753 1.00 87.25 331 GLN A N 1
ATOM 2604 C CA . GLN A 1 331 ? 9.591 -6.106 20.386 1.00 87.25 331 GLN A CA 1
ATOM 2605 C C . GLN A 1 331 ? 10.747 -5.122 20.630 1.00 87.25 331 GLN A C 1
ATOM 2607 O O . GLN A 1 331 ? 11.774 -5.527 21.178 1.00 87.25 331 GLN A O 1
ATOM 2612 N N . PRO A 1 332 ? 10.623 -3.848 20.216 1.00 86.81 332 PRO A N 1
ATOM 2613 C CA . PRO A 1 332 ? 11.646 -2.859 20.509 1.00 86.81 332 PRO A CA 1
ATOM 2614 C C . PRO A 1 332 ? 11.742 -2.643 22.028 1.00 86.81 332 PRO A C 1
ATOM 2616 O O . PRO A 1 332 ? 10.729 -2.761 22.725 1.00 86.81 332 PRO A O 1
ATOM 2619 N N . PRO A 1 333 ? 12.932 -2.306 22.554 1.00 85.12 333 PRO A N 1
ATOM 2620 C CA . PRO A 1 333 ? 13.108 -2.097 23.983 1.00 85.12 333 PRO A CA 1
ATOM 2621 C C . PRO A 1 333 ? 12.204 -0.956 24.487 1.00 85.12 333 PRO A C 1
ATOM 2623 O O . PRO A 1 333 ? 11.997 0.035 23.763 1.00 85.12 333 PRO A O 1
ATOM 2626 N N . PRO A 1 334 ? 11.657 -1.083 25.711 1.00 83.62 334 PRO A N 1
ATOM 2627 C CA . PRO A 1 334 ? 10.793 -0.068 26.301 1.00 83.62 334 PRO A CA 1
ATOM 2628 C C . PRO A 1 334 ? 11.525 1.277 26.389 1.00 83.62 334 PRO A C 1
ATOM 2630 O O . PRO A 1 334 ? 12.708 1.338 26.709 1.00 83.62 334 PRO A O 1
ATOM 2633 N N . GLY A 1 335 ? 10.822 2.363 26.058 1.00 79.69 335 GLY A N 1
ATOM 2634 C CA . GLY A 1 335 ? 11.388 3.717 26.028 1.00 79.69 335 GLY A CA 1
ATOM 2635 C C . GLY A 1 335 ? 12.041 4.113 24.699 1.00 79.69 335 GLY A C 1
ATOM 2636 O O . GLY A 1 335 ? 12.334 5.290 24.497 1.00 79.69 335 GLY A O 1
ATOM 2637 N N . SER A 1 336 ? 12.208 3.188 23.746 1.00 84.25 336 SER A N 1
ATOM 2638 C CA . SER A 1 336 ? 12.711 3.552 22.418 1.00 84.25 336 SER A CA 1
ATOM 2639 C C . SER A 1 336 ? 11.699 4.425 21.651 1.00 84.25 336 SER A C 1
ATOM 2641 O O . SER A 1 336 ? 10.485 4.205 21.756 1.00 84.25 336 SER A O 1
ATOM 2643 N N . PRO A 1 337 ? 12.147 5.368 20.801 1.00 73.88 337 PRO A N 1
ATOM 2644 C CA . PRO A 1 337 ? 11.250 6.156 19.949 1.00 73.88 337 PRO A CA 1
ATOM 2645 C C . PRO A 1 337 ? 10.428 5.284 18.979 1.00 73.88 337 PRO A C 1
ATOM 2647 O O . PRO A 1 337 ? 9.331 5.668 18.573 1.00 73.88 337 PRO A O 1
ATOM 2650 N N . ALA A 1 338 ? 10.906 4.074 18.667 1.00 70.56 338 ALA A N 1
ATOM 2651 C CA . ALA A 1 338 ? 10.184 3.080 17.875 1.00 70.56 338 ALA A CA 1
ATOM 2652 C C . ALA A 1 338 ? 8.945 2.505 18.591 1.00 70.56 338 ALA A C 1
ATOM 2654 O O . ALA A 1 338 ? 8.032 2.008 17.929 1.00 70.56 338 ALA A O 1
ATOM 2655 N N . THR A 1 339 ? 8.866 2.603 19.922 1.00 70.44 339 THR A N 1
ATOM 2656 C CA . THR A 1 339 ? 7.742 2.079 20.718 1.00 70.44 339 THR A CA 1
ATOM 2657 C C . THR A 1 339 ? 6.419 2.744 20.321 1.00 70.44 339 THR A C 1
ATOM 2659 O O . THR A 1 339 ? 5.429 2.060 20.085 1.00 70.44 339 THR A O 1
ATOM 2662 N N . LYS A 1 340 ? 6.403 4.073 20.118 1.00 66.00 340 LYS A N 1
ATOM 2663 C CA . LYS A 1 340 ? 5.186 4.796 19.692 1.00 66.00 340 LYS A CA 1
ATOM 2664 C C . LYS A 1 340 ? 4.725 4.402 18.283 1.00 66.00 340 LYS A C 1
ATOM 2666 O O . LYS A 1 340 ? 3.529 4.312 18.034 1.00 66.00 340 LYS A O 1
ATOM 2671 N N . LEU A 1 341 ? 5.669 4.133 17.379 1.00 67.06 341 LEU A N 1
ATOM 2672 C CA . LEU A 1 341 ? 5.411 3.724 15.989 1.00 67.06 341 LEU A CA 1
ATOM 2673 C C . LEU A 1 341 ? 4.930 2.271 15.864 1.00 67.06 341 LEU A C 1
ATOM 2675 O O . LEU A 1 341 ? 4.498 1.858 14.790 1.00 67.06 341 LEU A O 1
ATOM 2679 N N . THR A 1 342 ? 5.026 1.483 16.936 1.00 77.75 342 THR A N 1
ATOM 2680 C CA . THR A 1 342 ? 4.748 0.042 16.918 1.00 77.75 342 THR A CA 1
ATOM 2681 C C . THR A 1 342 ? 3.568 -0.368 17.795 1.00 77.75 342 THR A C 1
ATOM 2683 O O . THR A 1 342 ? 3.297 -1.560 17.909 1.00 77.75 342 THR A O 1
ATOM 2686 N N . ASN A 1 343 ? 2.796 0.587 18.328 1.00 78.25 343 ASN A N 1
ATOM 2687 C CA . ASN A 1 343 ? 1.573 0.298 19.088 1.00 78.25 343 ASN A CA 1
ATOM 2688 C C . ASN A 1 343 ? 0.576 -0.581 18.306 1.00 78.25 343 ASN A C 1
ATOM 2690 O O . ASN A 1 343 ? -0.062 -1.460 18.885 1.00 78.25 343 ASN A O 1
ATOM 2694 N N . ASP A 1 344 ? 0.516 -0.428 16.982 1.00 82.06 344 ASP A N 1
ATOM 2695 C CA . ASP A 1 344 ? -0.326 -1.246 16.098 1.00 82.06 344 ASP A CA 1
ATOM 2696 C C . ASP A 1 344 ? 0.084 -2.735 16.086 1.00 82.06 344 ASP A C 1
ATOM 2698 O O . ASP A 1 344 ? -0.701 -3.597 15.703 1.00 82.06 344 ASP A O 1
ATOM 2702 N N . ARG A 1 345 ? 1.306 -3.065 16.531 1.00 89.19 345 ARG A N 1
ATOM 2703 C CA . ARG A 1 345 ? 1.846 -4.435 16.594 1.00 89.19 345 ARG A CA 1
ATOM 2704 C C . ARG A 1 345 ? 1.655 -5.111 17.951 1.00 89.19 345 ARG A C 1
ATOM 2706 O O . ARG A 1 345 ? 1.977 -6.289 18.084 1.00 89.19 345 ARG A O 1
ATOM 2713 N N . VAL A 1 346 ? 1.110 -4.412 18.946 1.00 91.25 346 VAL A N 1
ATOM 2714 C CA . VAL A 1 346 ? 0.885 -4.972 20.288 1.00 91.25 346 VAL A CA 1
ATOM 2715 C C . VAL A 1 346 ? 0.043 -6.258 20.268 1.00 91.25 346 VAL A C 1
ATOM 2717 O O . VAL A 1 346 ? 0.457 -7.221 20.916 1.00 91.25 346 VAL A O 1
ATOM 2720 N N . PRO A 1 347 ? -1.072 -6.352 19.512 1.00 94.19 347 PRO A N 1
ATOM 2721 C CA . PRO A 1 347 ? -1.861 -7.585 19.479 1.00 94.19 347 PRO A CA 1
ATOM 2722 C C . PRO A 1 347 ? -1.079 -8.774 18.912 1.00 94.19 347 PRO A C 1
ATOM 2724 O O . PRO A 1 347 ? -1.168 -9.878 19.439 1.00 94.19 347 PRO A O 1
ATOM 2727 N N . MET A 1 348 ? -0.240 -8.539 17.898 1.00 94.94 348 MET A N 1
ATOM 2728 C CA . MET A 1 348 ? 0.646 -9.561 17.332 1.00 94.94 348 MET A CA 1
ATOM 2729 C C . MET A 1 348 ? 1.619 -10.109 18.384 1.00 94.94 348 MET A C 1
ATOM 2731 O O . MET A 1 348 ? 1.766 -11.322 18.498 1.00 94.94 348 MET A O 1
ATOM 2735 N N . TRP A 1 349 ? 2.270 -9.246 19.174 1.00 94.62 349 TRP A N 1
ATOM 2736 C CA . TRP A 1 349 ? 3.191 -9.706 20.221 1.00 94.62 349 TRP A CA 1
ATOM 2737 C C . TRP A 1 349 ? 2.480 -10.497 21.322 1.00 94.62 349 TRP A C 1
ATOM 2739 O O . TRP A 1 349 ? 3.007 -11.513 21.768 1.00 94.62 349 TRP A O 1
ATOM 2749 N N . ARG A 1 350 ? 1.268 -10.080 21.714 1.00 95.00 350 ARG A N 1
ATOM 2750 C CA . ARG A 1 350 ? 0.434 -10.815 22.681 1.00 95.00 350 ARG A CA 1
ATOM 2751 C C . ARG A 1 350 ? 0.064 -12.205 22.164 1.00 95.00 350 ARG A C 1
ATOM 2753 O O . ARG A 1 350 ? 0.276 -13.184 22.871 1.00 95.00 350 ARG A O 1
ATOM 2760 N N . LEU A 1 351 ? -0.396 -12.299 20.915 1.00 95.31 351 LEU A N 1
ATOM 2761 C CA . LEU A 1 351 ? -0.701 -13.572 20.249 1.00 95.31 351 LEU A CA 1
ATOM 2762 C C . LEU A 1 351 ? 0.534 -14.473 20.142 1.00 95.31 351 LEU A C 1
ATOM 2764 O O . LEU A 1 351 ? 0.447 -15.683 20.346 1.00 95.31 351 LEU A O 1
ATOM 2768 N N . ASN A 1 352 ? 1.701 -13.895 19.852 1.00 95.44 352 ASN A N 1
ATOM 2769 C CA . ASN A 1 352 ? 2.949 -14.646 19.770 1.00 95.44 352 ASN A CA 1
ATOM 2770 C C . ASN A 1 352 ? 3.382 -15.195 21.139 1.00 95.44 352 ASN A C 1
ATOM 2772 O O . ASN A 1 352 ? 3.820 -16.340 21.218 1.00 95.44 352 ASN A O 1
ATOM 2776 N N . ALA A 1 353 ? 3.213 -14.421 22.217 1.00 94.50 353 ALA A N 1
ATOM 2777 C CA . ALA A 1 353 ? 3.542 -14.853 23.578 1.00 94.50 353 ALA A CA 1
ATOM 2778 C C . ALA A 1 353 ? 2.739 -16.092 24.013 1.00 94.50 353 ALA A C 1
ATOM 2780 O O . ALA A 1 353 ? 3.284 -16.977 24.667 1.00 94.50 353 ALA A O 1
ATOM 2781 N N . VAL A 1 354 ? 1.478 -16.199 23.581 1.00 95.94 354 VAL A N 1
ATOM 2782 C CA . VAL A 1 354 ? 0.612 -17.366 23.836 1.00 95.94 354 VAL A CA 1
ATOM 2783 C C . VAL A 1 354 ? 0.674 -18.431 22.732 1.00 95.94 354 VAL A C 1
ATOM 2785 O O . VAL A 1 354 ? -0.159 -19.332 22.697 1.00 95.94 354 VAL A O 1
ATOM 2788 N N . ARG A 1 355 ? 1.649 -18.343 21.814 1.00 94.94 355 ARG A N 1
ATOM 2789 C CA . ARG A 1 355 ? 1.848 -19.272 20.681 1.00 94.94 355 ARG A CA 1
ATOM 2790 C C . ARG A 1 355 ? 0.631 -19.422 19.753 1.00 94.94 355 ARG A C 1
ATOM 2792 O O . ARG A 1 355 ? 0.455 -20.464 19.132 1.00 94.94 355 ARG A O 1
ATOM 2799 N N . ARG A 1 356 ? -0.175 -18.366 19.604 1.00 96.00 356 ARG A N 1
ATOM 2800 C CA . ARG A 1 356 ? -1.313 -18.289 18.664 1.00 96.00 356 ARG A CA 1
ATOM 2801 C C . ARG A 1 356 ? -1.038 -17.392 17.449 1.00 96.00 356 ARG A C 1
ATOM 2803 O O . ARG A 1 356 ? -1.939 -17.091 16.678 1.00 96.00 356 ARG A O 1
ATOM 2810 N N . TRP A 1 357 ? 0.203 -16.934 17.258 1.00 96.12 357 TRP A N 1
ATOM 2811 C CA . TRP A 1 357 ? 0.569 -16.122 16.093 1.00 96.12 357 TRP A CA 1
ATOM 2812 C C . TRP A 1 357 ? 0.827 -16.982 14.848 1.00 96.12 357 TRP A C 1
ATOM 2814 O O . TRP A 1 357 ? 1.925 -17.500 14.630 1.00 96.12 357 TRP A O 1
ATOM 2824 N N . ASN A 1 358 ? -0.194 -17.102 14.006 1.00 96.38 358 ASN A N 1
ATOM 2825 C CA . ASN A 1 358 ? -0.162 -17.859 12.757 1.00 96.38 358 ASN A CA 1
ATOM 2826 C C . ASN A 1 358 ? -0.751 -17.036 11.590 1.00 96.38 358 ASN A C 1
ATOM 2828 O O . ASN A 1 358 ? -1.012 -15.837 11.724 1.00 96.38 358 ASN A O 1
ATOM 2832 N N . THR A 1 359 ? -0.881 -17.633 10.404 1.00 95.75 359 THR A N 1
ATOM 2833 C CA . THR A 1 359 ? -1.423 -16.962 9.212 1.00 95.75 359 THR A CA 1
ATOM 2834 C C . THR A 1 359 ? -2.882 -16.544 9.388 1.00 95.75 359 THR A C 1
ATOM 2836 O O . THR A 1 359 ? -3.208 -15.429 8.978 1.00 95.75 359 THR A O 1
ATOM 2839 N N . ARG A 1 360 ? -3.710 -17.363 10.056 1.00 96.44 360 ARG A N 1
ATOM 2840 C CA . ARG A 1 360 ? -5.121 -17.077 10.366 1.00 96.44 360 ARG A CA 1
ATOM 2841 C C . ARG A 1 360 ? -5.256 -15.845 11.261 1.00 96.44 360 ARG A C 1
ATOM 2843 O O . ARG A 1 360 ? -5.785 -14.831 10.805 1.00 96.44 360 ARG A O 1
ATOM 2850 N N . ALA A 1 361 ? -4.673 -15.869 12.461 1.00 96.38 361 ALA A N 1
ATOM 2851 C CA . ALA A 1 361 ? -4.682 -14.744 13.396 1.00 96.38 361 ALA A CA 1
ATOM 2852 C C . ALA A 1 361 ? -4.140 -13.457 12.762 1.00 96.38 361 ALA A C 1
ATOM 2854 O O . ALA A 1 361 ? -4.672 -12.369 12.978 1.00 96.38 361 ALA A O 1
ATOM 2855 N N . ARG A 1 362 ? -3.081 -13.563 11.950 1.00 95.81 362 ARG A N 1
ATOM 2856 C CA . ARG A 1 362 ? -2.479 -12.414 11.268 1.00 95.81 362 ARG A CA 1
ATOM 2857 C C . ARG A 1 362 ? -3.443 -11.747 10.288 1.00 95.81 362 ARG A C 1
ATOM 2859 O O . ARG A 1 362 ? -3.459 -10.515 10.226 1.00 95.81 362 ARG A O 1
ATOM 2866 N N . GLY A 1 363 ? -4.195 -12.528 9.514 1.00 96.12 363 GLY A N 1
ATOM 2867 C CA . GLY A 1 363 ? -5.139 -11.977 8.548 1.00 96.12 363 GLY A CA 1
ATOM 2868 C C . GLY A 1 363 ? -6.436 -11.487 9.171 1.00 96.12 363 GLY A C 1
ATOM 2869 O O . GLY A 1 363 ? -6.845 -10.363 8.875 1.00 96.12 363 GLY A O 1
ATOM 2870 N N . ASP A 1 364 ? -6.996 -12.244 10.117 1.00 97.12 364 ASP A N 1
ATOM 2871 C CA . ASP A 1 364 ? -8.173 -11.829 10.885 1.00 97.12 364 ASP A CA 1
ATOM 2872 C C . ASP A 1 364 ? -7.895 -10.501 11.616 1.00 97.12 364 ASP A C 1
ATOM 2874 O O . ASP A 1 364 ? -8.672 -9.553 11.506 1.00 97.12 364 ASP A O 1
ATOM 2878 N N . LEU A 1 365 ? -6.734 -10.371 12.275 1.00 96.62 365 LEU A N 1
ATOM 2879 C CA . LEU A 1 365 ? -6.340 -9.138 12.962 1.00 96.62 365 LEU A CA 1
ATOM 2880 C C . LEU A 1 365 ? -6.187 -7.949 12.000 1.00 96.62 365 LEU A C 1
ATOM 2882 O O . LEU A 1 365 ? -6.565 -6.831 12.345 1.00 96.62 365 LEU A O 1
ATOM 2886 N N . ALA A 1 366 ? -5.625 -8.163 10.806 1.00 96.12 366 ALA A N 1
ATOM 2887 C CA . ALA A 1 366 ? -5.431 -7.091 9.832 1.00 96.12 366 ALA A CA 1
ATOM 2888 C C . ALA A 1 366 ? -6.751 -6.595 9.227 1.00 96.12 366 ALA A C 1
ATOM 2890 O O . ALA A 1 366 ? -6.900 -5.391 9.016 1.00 96.12 366 ALA A O 1
ATOM 2891 N N . LEU A 1 367 ? -7.701 -7.496 8.965 1.00 97.44 367 LEU A N 1
ATOM 2892 C CA . LEU A 1 367 ? -9.045 -7.130 8.515 1.00 97.44 367 LEU A CA 1
ATOM 2893 C C . LEU A 1 367 ? -9.829 -6.438 9.626 1.00 97.44 367 LEU A C 1
ATOM 2895 O O . LEU A 1 367 ? -10.455 -5.413 9.372 1.00 97.44 367 LEU A O 1
ATOM 2899 N N . LEU A 1 368 ? -9.738 -6.937 10.858 1.00 96.88 368 LEU A N 1
ATOM 2900 C CA . LEU A 1 368 ? -10.376 -6.317 12.014 1.00 96.88 368 LEU A CA 1
ATOM 2901 C C . LEU A 1 368 ? -9.843 -4.892 12.245 1.00 96.88 368 LEU A C 1
ATOM 2903 O O . LEU A 1 368 ? -10.634 -3.967 12.399 1.00 96.88 368 LEU A O 1
ATOM 2907 N N . ASP A 1 369 ? -8.524 -4.675 12.175 1.00 95.88 369 ASP A N 1
ATOM 2908 C CA . ASP A 1 369 ? -7.929 -3.327 12.226 1.00 95.88 369 ASP A CA 1
ATOM 2909 C C . ASP A 1 369 ? -8.415 -2.442 11.067 1.00 95.88 369 ASP A C 1
ATOM 2911 O O . ASP A 1 369 ? -8.770 -1.284 11.278 1.00 95.88 369 ASP A O 1
ATOM 2915 N N . ALA A 1 370 ? -8.489 -2.980 9.845 1.00 96.12 370 ALA A N 1
ATOM 2916 C CA . ALA A 1 370 ? -8.974 -2.241 8.683 1.00 96.12 370 ALA A CA 1
ATOM 2917 C C . ALA A 1 370 ? -10.440 -1.794 8.842 1.00 96.12 370 ALA A C 1
ATOM 2919 O O . ALA A 1 370 ? -10.741 -0.620 8.637 1.00 96.12 370 ALA A O 1
ATOM 2920 N N . PHE A 1 371 ? -11.343 -2.683 9.260 1.00 97.44 371 PHE A N 1
ATOM 2921 C CA . PHE A 1 371 ? -12.751 -2.346 9.490 1.00 97.44 371 PHE A CA 1
ATOM 2922 C C . PHE A 1 371 ? -12.937 -1.350 10.645 1.00 97.44 371 PHE A C 1
ATOM 2924 O O . PHE A 1 371 ? -13.684 -0.381 10.500 1.00 97.44 371 PHE A O 1
ATOM 2931 N N . CYS A 1 372 ? -12.187 -1.507 11.742 1.00 95.31 372 CYS A N 1
ATOM 2932 C CA . CYS A 1 372 ? -12.178 -0.542 12.846 1.00 95.31 372 CYS A CA 1
ATOM 2933 C C . CYS A 1 372 ? -11.715 0.858 12.410 1.00 95.31 372 CYS A C 1
ATOM 2935 O O . CYS A 1 372 ? -12.205 1.851 12.942 1.00 95.31 372 CYS A O 1
ATOM 2937 N N . ARG A 1 373 ? -10.785 0.954 11.448 1.00 93.06 373 ARG A N 1
ATOM 2938 C CA . ARG A 1 373 ? -10.287 2.237 10.918 1.00 93.06 373 ARG A CA 1
ATOM 2939 C C . ARG A 1 373 ? -11.265 2.941 9.983 1.00 93.06 373 ARG A C 1
ATOM 2941 O O . ARG A 1 373 ? -11.270 4.166 9.988 1.00 93.06 373 ARG A O 1
ATOM 2948 N N . VAL A 1 374 ? -12.053 2.201 9.197 1.00 92.88 374 VAL A N 1
ATOM 2949 C CA . VAL A 1 374 ? -13.153 2.791 8.403 1.00 92.88 374 VAL A CA 1
ATOM 2950 C C . VAL A 1 374 ? -14.178 3.431 9.337 1.00 92.88 374 VAL A C 1
ATOM 2952 O O . VAL A 1 374 ? -14.693 4.512 9.069 1.00 92.88 374 VAL A O 1
ATOM 2955 N N . GLY A 1 375 ? -14.468 2.760 10.455 1.00 87.75 375 GLY A N 1
ATOM 2956 C CA . GLY A 1 375 ? -15.488 3.201 11.396 1.00 87.75 375 GLY A CA 1
ATOM 2957 C C . GLY A 1 375 ? -16.897 3.154 10.796 1.00 87.75 375 GLY A C 1
ATOM 2958 O O . GLY A 1 375 ? -17.191 2.387 9.875 1.00 87.75 375 GLY A O 1
ATOM 2959 N N . GLY A 1 376 ? -17.795 3.964 11.358 1.00 89.62 376 GLY A N 1
ATOM 2960 C CA . GLY A 1 376 ? -19.212 3.965 10.993 1.00 89.62 376 GLY A CA 1
ATOM 2961 C C . GLY A 1 376 ? -19.942 2.668 11.367 1.00 89.62 376 GLY A C 1
ATOM 2962 O O . GLY A 1 376 ? -19.370 1.741 11.935 1.00 89.62 376 GLY A O 1
ATOM 2963 N N . HIS A 1 377 ? -21.238 2.606 11.049 1.00 89.06 377 HIS A N 1
ATOM 2964 C CA . HIS A 1 377 ? -22.089 1.464 11.403 1.00 89.06 377 HIS A CA 1
ATOM 2965 C C . HIS A 1 377 ? -21.605 0.162 10.767 1.00 89.06 377 HIS A C 1
ATOM 2967 O O . HIS A 1 377 ? -21.265 -0.798 11.449 1.00 89.06 377 HIS A O 1
ATOM 2973 N N . ALA A 1 378 ? -21.510 0.186 9.441 1.00 92.75 378 ALA A N 1
ATOM 2974 C CA . ALA A 1 378 ? -21.219 -0.983 8.636 1.00 92.75 378 ALA A CA 1
ATOM 2975 C C . ALA A 1 378 ? -19.792 -1.519 8.858 1.00 92.75 378 ALA A C 1
ATOM 2977 O O . ALA A 1 378 ? -19.588 -2.728 8.842 1.00 92.75 378 ALA A O 1
ATOM 2978 N N . GLY A 1 379 ? -18.812 -0.637 9.098 1.00 93.88 379 GLY A N 1
ATOM 2979 C CA . GLY A 1 379 ? -17.439 -1.046 9.399 1.00 93.88 379 GLY A CA 1
ATOM 2980 C C . GLY A 1 379 ? -17.330 -1.762 10.745 1.00 93.88 379 GLY A C 1
ATOM 2981 O O . GLY A 1 379 ? -16.700 -2.811 10.825 1.00 93.88 379 GLY A O 1
ATOM 2982 N N . VAL A 1 380 ? -17.985 -1.253 11.792 1.00 94.81 380 VAL A N 1
ATOM 2983 C CA . VAL A 1 380 ? -17.953 -1.890 13.120 1.00 94.81 380 VAL A CA 1
ATOM 2984 C C . VAL A 1 380 ? -18.666 -3.247 13.116 1.00 94.81 380 VAL A C 1
ATOM 2986 O O . VAL A 1 380 ? -18.147 -4.202 13.689 1.00 94.81 380 VAL A O 1
ATOM 2989 N N . GLU A 1 381 ? -19.795 -3.374 12.418 1.00 94.69 381 GLU A N 1
ATOM 2990 C CA . GLU A 1 381 ? -20.469 -4.669 12.228 1.00 94.69 381 GLU A CA 1
ATOM 2991 C C . GLU A 1 381 ? -19.573 -5.690 11.524 1.00 94.69 381 GLU A C 1
ATOM 2993 O O . GLU A 1 381 ? -19.467 -6.839 11.953 1.00 94.69 381 GLU A O 1
ATOM 2998 N N . ASP A 1 382 ? -18.876 -5.269 10.467 1.00 96.12 382 ASP A N 1
ATOM 2999 C CA . ASP A 1 382 ? -17.936 -6.135 9.764 1.00 96.12 382 ASP A CA 1
ATOM 3000 C C . ASP A 1 382 ? -16.735 -6.514 10.644 1.00 96.12 382 ASP A C 1
ATOM 3002 O O . ASP A 1 382 ? -16.295 -7.664 10.610 1.00 96.12 382 ASP A O 1
ATOM 3006 N N . ALA A 1 383 ? -16.241 -5.605 11.491 1.00 96.88 383 ALA A N 1
ATOM 3007 C CA . ALA A 1 383 ? -15.202 -5.920 12.472 1.00 96.88 383 ALA A CA 1
ATOM 3008 C C . ALA A 1 383 ? -15.672 -6.995 13.469 1.00 96.88 383 ALA A C 1
ATOM 3010 O O . ALA A 1 383 ? -14.933 -7.944 13.746 1.00 96.88 383 ALA A O 1
ATOM 3011 N N . TRP A 1 384 ? -16.910 -6.893 13.966 1.00 95.75 384 TRP A N 1
ATOM 3012 C CA . TRP A 1 384 ? -17.518 -7.910 14.828 1.00 95.75 384 TRP A CA 1
ATOM 3013 C C . TRP A 1 384 ? -17.749 -9.238 14.108 1.00 95.75 384 TRP A C 1
ATOM 3015 O O . TRP A 1 384 ? -17.533 -10.292 14.704 1.00 95.75 384 TRP A O 1
ATOM 3025 N N . ARG A 1 385 ? -18.105 -9.211 12.819 1.00 94.38 385 ARG A N 1
ATOM 3026 C CA . ARG A 1 385 ? -18.213 -10.411 11.977 1.00 94.38 385 ARG A CA 1
ATOM 3027 C C . ARG A 1 385 ? -16.873 -11.140 11.859 1.00 94.38 385 ARG A C 1
ATOM 3029 O O . ARG A 1 385 ? -16.828 -12.356 12.034 1.00 94.38 385 ARG A O 1
ATOM 3036 N N . VAL A 1 386 ? -15.778 -10.409 11.627 1.00 95.81 386 VAL A N 1
ATOM 3037 C CA . VAL A 1 386 ? -14.418 -10.982 11.615 1.00 95.81 386 VAL A CA 1
ATOM 3038 C C . VAL A 1 386 ? -14.054 -11.547 12.986 1.00 95.81 386 VAL A C 1
ATOM 3040 O O . VAL A 1 386 ? -13.587 -12.680 13.074 1.00 95.81 386 VAL A O 1
ATOM 3043 N N . PHE A 1 387 ? -14.308 -10.790 14.056 1.00 95.75 387 PHE A N 1
ATOM 3044 C CA . PHE A 1 387 ? -14.025 -11.216 15.427 1.00 95.75 387 PHE A CA 1
ATOM 3045 C C . PHE A 1 387 ? -14.800 -12.481 15.821 1.00 95.75 387 PHE A C 1
ATOM 3047 O O . PHE A 1 387 ? -14.233 -13.404 16.400 1.00 95.75 387 PHE A O 1
ATOM 3054 N N . GLY A 1 388 ? -16.087 -12.557 15.473 1.00 93.69 388 GLY A N 1
ATOM 3055 C CA . GLY A 1 388 ? -16.941 -13.713 15.742 1.00 93.69 388 GLY A CA 1
ATOM 3056 C C . GLY A 1 388 ? -16.464 -14.980 15.035 1.00 93.69 388 GLY A C 1
ATOM 3057 O O . GLY A 1 388 ? -16.496 -16.054 15.632 1.00 93.69 388 GLY A O 1
ATOM 3058 N N . ALA A 1 389 ? -15.963 -14.843 13.803 1.00 92.38 389 ALA A N 1
ATOM 3059 C CA . ALA A 1 389 ? -15.404 -15.941 13.015 1.00 92.38 389 ALA A CA 1
ATOM 3060 C C . ALA A 1 389 ? -13.968 -16.338 13.420 1.00 92.38 389 ALA A C 1
ATOM 3062 O O . ALA A 1 389 ? -13.427 -17.316 12.889 1.00 92.38 389 ALA A O 1
ATOM 3063 N N . SER A 1 390 ? -13.336 -15.575 14.317 1.00 93.19 390 SER A N 1
ATOM 3064 C CA . SER A 1 390 ? -11.997 -15.852 14.828 1.00 93.19 390 SER A CA 1
ATOM 3065 C C . SER A 1 390 ? -12.070 -16.586 16.170 1.00 93.19 390 SER A C 1
ATOM 3067 O O . SER A 1 390 ? -12.783 -16.194 17.099 1.00 93.19 390 SER A O 1
ATOM 3069 N N . GLU A 1 391 ? -11.322 -17.681 16.274 1.00 89.62 391 GLU A N 1
ATOM 3070 C CA . GLU A 1 391 ? -11.181 -18.473 17.506 1.00 89.62 391 GLU A CA 1
ATOM 3071 C C . GLU A 1 391 ? -9.918 -18.093 18.287 1.00 89.62 391 GLU A C 1
ATOM 3073 O O . GLU A 1 391 ? -9.846 -18.273 19.498 1.00 89.62 391 GLU A O 1
ATOM 3078 N N . GLU A 1 392 ? -8.917 -17.548 17.597 1.00 89.81 392 GLU A N 1
ATOM 3079 C CA . GLU A 1 392 ? -7.576 -17.322 18.142 1.00 89.81 392 GLU A CA 1
ATOM 3080 C C . GLU A 1 392 ? -7.448 -15.966 18.843 1.00 89.81 392 GLU A C 1
ATOM 3082 O O . GLU A 1 392 ? -6.599 -15.802 19.723 1.00 89.81 392 GLU A O 1
ATOM 3087 N N . ILE A 1 393 ? -8.279 -15.000 18.439 1.00 94.19 393 ILE A N 1
ATOM 3088 C CA . ILE A 1 393 ? -8.215 -13.607 18.877 1.00 94.19 393 ILE A CA 1
ATOM 3089 C C . ILE A 1 393 ? -9.239 -13.364 19.985 1.00 94.19 393 ILE A C 1
ATOM 3091 O O . ILE A 1 393 ? -10.445 -13.348 19.755 1.00 94.19 393 ILE A O 1
ATOM 3095 N N . GLU A 1 394 ? -8.739 -13.104 21.187 1.00 94.44 394 GLU A N 1
ATOM 3096 C CA . GLU A 1 394 ? -9.551 -12.675 22.325 1.00 94.44 394 GLU A CA 1
ATOM 3097 C C . GLU A 1 394 ? -9.640 -11.144 22.387 1.00 94.44 394 GLU A C 1
ATOM 3099 O O . GLU A 1 394 ? -8.743 -10.427 21.932 1.00 94.44 394 GLU A O 1
ATOM 3104 N N . PHE A 1 395 ? -10.711 -10.617 22.984 1.00 94.62 395 PHE A N 1
ATOM 3105 C CA . PHE A 1 395 ? -10.956 -9.172 23.034 1.00 94.62 395 PHE A CA 1
ATOM 3106 C C . PHE A 1 395 ? -9.830 -8.411 23.744 1.00 94.62 395 PHE A C 1
ATOM 3108 O O . PHE A 1 395 ? -9.331 -7.416 23.214 1.00 94.62 395 PHE A O 1
ATOM 3115 N N . GLY A 1 396 ? -9.348 -8.921 24.881 1.00 93.25 396 GLY A N 1
ATOM 3116 C CA . GLY A 1 396 ? -8.223 -8.343 25.618 1.00 93.25 396 GLY A CA 1
ATOM 3117 C C . GLY A 1 396 ? -6.895 -8.319 24.851 1.00 93.25 396 GLY A C 1
ATOM 3118 O O . GLY A 1 396 ? -6.012 -7.508 25.156 1.00 93.25 396 GLY A O 1
ATOM 3119 N N . MET A 1 397 ? -6.741 -9.139 23.802 1.00 94.38 397 MET A N 1
ATOM 3120 C CA . MET A 1 397 ? -5.538 -9.129 22.962 1.00 94.38 397 MET A CA 1
ATOM 3121 C C . MET A 1 397 ? -5.490 -7.914 22.036 1.00 94.38 397 MET A C 1
ATOM 3123 O O . MET A 1 397 ? -4.395 -7.445 21.709 1.00 94.38 397 MET A O 1
ATOM 3127 N N . LEU A 1 398 ? -6.646 -7.358 21.669 1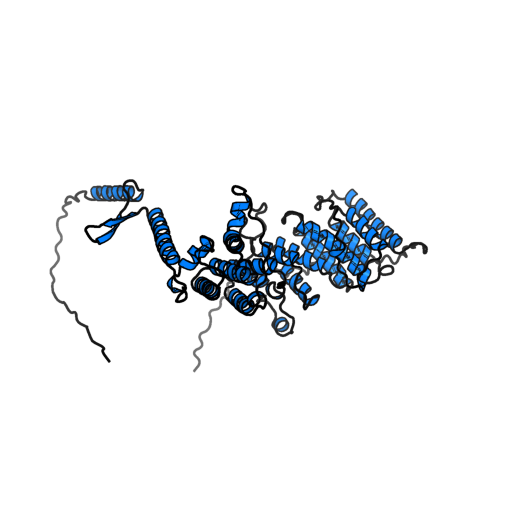.00 94.88 398 LEU A N 1
ATOM 3128 C CA . LEU A 1 398 ? -6.751 -6.192 20.799 1.00 94.88 398 LEU A CA 1
ATOM 3129 C C . LEU A 1 398 ? -6.122 -4.945 21.441 1.00 94.88 398 LEU A C 1
ATOM 3131 O O . LEU A 1 398 ? -6.044 -4.788 22.666 1.00 94.88 398 LEU A O 1
ATOM 3135 N N . ASN A 1 399 ? -5.652 -4.020 20.601 1.00 92.94 399 ASN A N 1
ATOM 3136 C CA . ASN A 1 399 ? -5.129 -2.752 21.099 1.00 92.94 399 ASN A CA 1
ATOM 3137 C C . ASN A 1 399 ? -6.286 -1.865 21.608 1.00 92.94 399 ASN A C 1
ATOM 3139 O O . ASN A 1 399 ? -7.456 -2.087 21.291 1.00 92.94 399 ASN A O 1
ATOM 3143 N N . ARG A 1 400 ? -5.972 -0.851 22.425 1.00 90.38 400 ARG A N 1
ATOM 3144 C CA . ARG A 1 400 ? -6.992 0.032 23.023 1.00 90.38 400 ARG A CA 1
ATOM 3145 C C . ARG A 1 400 ? -7.876 0.707 21.966 1.00 90.38 400 ARG A C 1
ATOM 3147 O O . ARG A 1 400 ? -9.077 0.796 22.184 1.00 90.38 400 ARG A O 1
ATOM 3154 N N . GLY A 1 401 ? -7.297 1.142 20.846 1.00 90.75 401 GLY A N 1
ATOM 3155 C CA . GLY A 1 401 ? -8.030 1.819 19.774 1.00 90.75 401 GLY A CA 1
ATOM 3156 C C . GLY A 1 401 ? -9.058 0.912 19.100 1.00 90.75 401 GLY A C 1
ATOM 3157 O O . GLY A 1 401 ? -10.210 1.299 18.956 1.00 90.75 401 GLY A O 1
ATOM 3158 N N . MET A 1 402 ? -8.671 -0.320 18.768 1.00 94.19 402 MET A N 1
ATOM 3159 C CA . MET A 1 402 ? -9.560 -1.317 18.168 1.00 94.19 402 MET A CA 1
ATOM 3160 C C . MET A 1 402 ? -10.691 -1.694 19.129 1.00 94.19 402 MET A C 1
ATOM 3162 O O . MET A 1 402 ? -11.846 -1.709 18.720 1.00 94.19 402 MET A O 1
ATOM 3166 N N . ARG A 1 403 ? -10.387 -1.905 20.420 1.00 94.56 403 ARG A N 1
ATOM 3167 C CA . ARG A 1 403 ? -11.417 -2.160 21.443 1.00 94.56 403 ARG A CA 1
ATOM 3168 C C . ARG A 1 403 ? -12.418 -1.010 21.529 1.00 94.56 403 ARG A C 1
ATOM 3170 O O . ARG A 1 403 ? -13.616 -1.246 21.451 1.00 94.56 403 ARG A O 1
ATOM 3177 N N . ALA A 1 404 ? -11.938 0.229 21.632 1.00 91.56 404 ALA A N 1
ATOM 3178 C CA . ALA A 1 404 ? -12.807 1.402 21.700 1.00 91.56 404 ALA A CA 1
ATOM 3179 C C . ALA A 1 404 ? -13.679 1.563 20.441 1.00 91.56 404 ALA A C 1
ATOM 3181 O O . ALA A 1 404 ? -14.865 1.864 20.566 1.00 91.56 404 ALA A O 1
ATOM 3182 N N . ALA A 1 405 ? -13.114 1.322 19.251 1.00 92.62 405 ALA A N 1
ATOM 3183 C CA . ALA A 1 405 ? -13.838 1.393 17.983 1.00 92.62 405 ALA A CA 1
ATOM 3184 C C . ALA A 1 405 ? -14.945 0.334 17.887 1.00 92.62 405 ALA A C 1
ATOM 3186 O O . ALA A 1 405 ? -16.071 0.652 17.517 1.00 92.62 405 ALA A O 1
ATOM 3187 N N . MET A 1 406 ? -14.658 -0.910 18.274 1.00 94.50 406 MET A N 1
ATOM 3188 C CA . MET A 1 406 ? -15.648 -1.990 18.265 1.00 94.50 406 MET A CA 1
ATOM 3189 C C . MET A 1 406 ? -16.767 -1.764 19.293 1.00 94.50 406 MET A C 1
ATOM 3191 O O . MET A 1 406 ? -17.942 -1.978 18.998 1.00 94.50 406 MET A O 1
ATOM 3195 N N . LEU A 1 407 ? -16.421 -1.264 20.484 1.00 94.00 407 LEU A N 1
ATOM 3196 C CA . LEU A 1 407 ? -17.379 -0.926 21.544 1.00 94.00 407 LEU A CA 1
ATOM 3197 C C . LEU A 1 407 ? -18.181 0.354 21.275 1.00 94.00 407 LEU A C 1
ATOM 3199 O O . LEU A 1 407 ? -18.986 0.754 22.111 1.00 94.00 407 LEU A O 1
ATOM 3203 N N . ALA A 1 408 ? -17.987 1.015 20.132 1.00 90.44 408 ALA A N 1
ATOM 3204 C CA . ALA A 1 408 ? -18.897 2.070 19.702 1.00 90.44 408 ALA A CA 1
ATOM 3205 C C . ALA A 1 408 ? -20.299 1.522 19.378 1.00 90.44 408 ALA A C 1
ATOM 3207 O O . ALA A 1 408 ? -21.255 2.292 19.399 1.00 90.44 408 ALA A O 1
ATOM 3208 N N . LYS A 1 409 ? -20.406 0.215 19.085 1.00 90.19 409 LYS A N 1
ATOM 3209 C CA . LYS A 1 409 ? -21.656 -0.492 18.769 1.00 90.19 409 LYS A CA 1
ATOM 3210 C C . LYS A 1 409 ? -21.704 -1.860 19.453 1.00 90.19 409 LYS A C 1
ATOM 3212 O O . LYS A 1 409 ? -21.502 -2.884 18.793 1.00 90.19 409 LYS A O 1
ATOM 3217 N N . PRO A 1 410 ? -21.888 -1.903 20.783 1.00 91.06 410 PRO A N 1
ATOM 3218 C CA . PRO A 1 410 ? -21.966 -3.165 21.513 1.00 91.06 410 PRO A CA 1
ATOM 3219 C C . PRO A 1 410 ? -23.161 -4.032 21.078 1.00 91.06 410 PRO A C 1
ATOM 3221 O O . PRO A 1 410 ? -23.115 -5.246 21.240 1.00 91.06 410 PRO A O 1
ATOM 3224 N N . GLU A 1 411 ? -24.199 -3.445 20.475 1.00 90.19 411 GLU A N 1
ATOM 3225 C CA . GLU A 1 411 ? -25.356 -4.161 19.928 1.00 90.19 411 GLU A CA 1
ATOM 3226 C C . GLU A 1 411 ? -25.006 -5.123 18.779 1.00 90.19 411 GLU A C 1
ATOM 3228 O O . GLU A 1 411 ? -25.728 -6.086 18.539 1.00 90.19 411 GLU A O 1
ATOM 3233 N N . SER A 1 412 ? -23.886 -4.892 18.088 1.00 92.19 412 SER A N 1
ATOM 3234 C CA . SER A 1 412 ? -23.426 -5.716 16.963 1.00 92.19 412 SER A CA 1
ATOM 3235 C C . SER A 1 412 ? -22.589 -6.929 17.396 1.00 92.19 412 SER A C 1
ATOM 3237 O O . SER A 1 412 ? -22.068 -7.654 16.546 1.00 92.19 412 SER A O 1
ATOM 3239 N N . ILE A 1 413 ? -22.415 -7.148 18.703 1.00 91.94 413 ILE A N 1
ATOM 3240 C CA . ILE A 1 413 ? -21.597 -8.243 19.228 1.00 91.94 413 ILE A CA 1
ATOM 3241 C C . ILE A 1 413 ? -22.305 -9.583 18.989 1.00 91.94 413 ILE A C 1
ATOM 3243 O O . ILE A 1 413 ? -23.463 -9.738 19.380 1.00 91.94 413 ILE A O 1
ATOM 3247 N N . PRO A 1 414 ? -21.626 -10.586 18.399 1.00 89.56 414 PRO A N 1
ATOM 3248 C CA . PRO A 1 414 ? -22.213 -11.904 18.200 1.00 89.56 414 PRO A CA 1
ATOM 3249 C C . PRO A 1 414 ? -22.661 -12.536 19.523 1.00 89.56 414 PRO A C 1
ATOM 3251 O O . PRO A 1 414 ? -21.930 -12.512 20.520 1.00 89.56 414 PRO A O 1
ATOM 3254 N N . ALA A 1 415 ? -23.843 -13.156 19.515 1.00 84.81 415 ALA A N 1
ATOM 3255 C CA . ALA A 1 415 ? -24.362 -13.883 20.669 1.00 84.81 415 ALA A CA 1
ATOM 3256 C C . ALA A 1 415 ? -23.341 -14.936 21.148 1.00 84.81 415 ALA A C 1
ATOM 3258 O O . ALA A 1 415 ? -22.797 -15.699 20.352 1.00 84.81 415 ALA A O 1
ATOM 3259 N N . GLY A 1 416 ? -23.042 -14.945 22.450 1.00 85.19 416 GLY A N 1
ATOM 3260 C CA . GLY A 1 416 ? -22.065 -15.857 23.062 1.00 85.19 416 GLY A CA 1
ATOM 3261 C C . GLY A 1 416 ? -20.606 -15.378 23.068 1.00 85.19 416 GLY A C 1
ATOM 3262 O O . GLY A 1 416 ? -19.779 -16.005 23.724 1.00 85.19 416 GLY A O 1
ATOM 3263 N N . LYS A 1 417 ? -20.270 -14.262 22.403 1.00 88.75 417 LYS A N 1
ATOM 3264 C CA . LYS A 1 417 ? -18.931 -13.636 22.489 1.00 88.75 417 LYS A CA 1
ATOM 3265 C C . LYS A 1 417 ? -18.854 -12.497 23.510 1.00 88.75 417 LYS A C 1
ATOM 3267 O O . LYS A 1 417 ? -17.759 -12.011 23.776 1.00 88.75 417 LYS A O 1
ATOM 3272 N N . TRP A 1 418 ? -19.988 -12.076 24.073 1.00 91.81 418 TRP A N 1
ATOM 3273 C CA . TRP A 1 418 ? -20.034 -11.063 25.126 1.00 91.81 418 TRP A CA 1
ATOM 3274 C C . TRP A 1 418 ? -19.385 -11.586 26.412 1.00 91.81 418 TRP A C 1
ATOM 3276 O O . TRP A 1 418 ? -19.788 -12.624 26.936 1.00 91.81 418 TRP A O 1
ATOM 3286 N N . THR A 1 419 ? -18.399 -10.860 26.933 1.00 92.50 419 THR A N 1
ATOM 3287 C CA . THR A 1 419 ? -17.681 -11.214 28.166 1.00 92.50 419 THR A CA 1
ATOM 3288 C C . THR A 1 419 ? -17.822 -10.126 29.227 1.00 92.50 419 THR A C 1
ATOM 3290 O O . THR A 1 419 ? -18.163 -8.980 28.925 1.00 92.50 419 THR A O 1
ATOM 3293 N N . GLU A 1 420 ? -17.518 -10.464 30.483 1.00 92.38 420 GLU A N 1
ATOM 3294 C CA . GLU A 1 420 ? -17.475 -9.470 31.564 1.00 92.38 420 GLU A CA 1
ATOM 3295 C C . GLU A 1 420 ? -16.422 -8.386 31.288 1.00 92.38 420 GLU A C 1
ATOM 3297 O O . GLU A 1 420 ? -16.693 -7.205 31.477 1.00 92.38 420 GLU A O 1
ATOM 3302 N N . GLU A 1 421 ? -15.273 -8.761 30.710 1.00 92.31 421 GLU A N 1
ATOM 3303 C CA . GLU A 1 421 ? -14.237 -7.809 30.283 1.00 92.31 421 GLU A CA 1
ATOM 3304 C C . GLU A 1 421 ? -14.790 -6.778 29.282 1.00 92.31 421 GLU A C 1
ATOM 3306 O O . GLU A 1 421 ? -14.496 -5.585 29.379 1.00 92.31 421 GLU A O 1
ATOM 3311 N N . MET A 1 422 ? -15.618 -7.208 28.320 1.00 94.12 422 MET A N 1
ATOM 3312 C CA . MET A 1 422 ? -16.267 -6.285 27.384 1.00 94.12 422 MET A CA 1
ATOM 3313 C C . MET A 1 422 ? -17.251 -5.363 28.103 1.00 94.12 422 MET A C 1
ATOM 3315 O O . MET A 1 422 ? -17.265 -4.167 27.814 1.00 94.12 422 MET A O 1
ATOM 3319 N N . ARG A 1 423 ? -18.036 -5.882 29.058 1.00 92.19 423 ARG A N 1
ATOM 3320 C CA . ARG A 1 423 ? -18.954 -5.064 29.865 1.00 92.19 423 ARG A CA 1
ATOM 3321 C C . ARG A 1 423 ? -18.195 -3.979 30.625 1.00 92.19 423 ARG A C 1
ATOM 3323 O O . ARG A 1 423 ? -18.559 -2.807 30.538 1.00 92.19 423 ARG A O 1
ATOM 3330 N N . GLU A 1 424 ? -17.127 -4.350 31.323 1.00 92.75 424 GLU A N 1
ATOM 3331 C CA . GLU A 1 424 ? -16.267 -3.411 32.045 1.00 92.75 424 GLU A CA 1
ATOM 3332 C C . GLU A 1 424 ? -15.660 -2.367 31.104 1.00 92.75 424 GLU A C 1
ATOM 3334 O O . GLU A 1 424 ? -15.682 -1.171 31.401 1.00 92.75 424 GLU A O 1
ATOM 3339 N N . ALA A 1 425 ? -15.177 -2.793 29.935 1.00 91.69 425 ALA A N 1
ATOM 3340 C CA . ALA A 1 425 ? -14.612 -1.901 28.931 1.00 91.69 425 ALA A CA 1
ATOM 3341 C C . ALA A 1 425 ? -15.652 -0.929 28.346 1.00 91.69 425 ALA A C 1
ATOM 3343 O O . ALA A 1 425 ? -15.322 0.232 28.101 1.00 91.69 425 ALA A O 1
ATOM 3344 N N . VAL A 1 426 ? -16.906 -1.358 28.163 1.00 93.00 426 VAL A N 1
ATOM 3345 C CA . VAL A 1 426 ? -18.018 -0.488 27.742 1.00 93.00 426 VAL A CA 1
ATOM 3346 C C . VAL A 1 426 ? -18.317 0.555 28.812 1.00 93.00 426 VAL A C 1
ATOM 3348 O O . VAL A 1 426 ? -18.360 1.746 28.509 1.00 93.00 426 VAL A O 1
ATOM 3351 N N . VAL A 1 427 ? -18.456 0.139 30.074 1.00 91.81 427 VAL A N 1
ATOM 3352 C CA . VAL A 1 427 ? -18.669 1.062 31.201 1.00 91.81 427 VAL A CA 1
ATOM 3353 C C . VAL A 1 427 ? -17.517 2.060 31.304 1.00 91.81 427 VAL A C 1
ATOM 3355 O O . VAL A 1 427 ? -17.738 3.256 31.497 1.00 91.81 427 VAL A O 1
ATOM 3358 N N . GLN A 1 428 ? -16.281 1.591 31.146 1.00 90.44 428 GLN A N 1
ATOM 3359 C CA . GLN A 1 428 ? -15.102 2.443 31.174 1.00 90.44 428 GLN A CA 1
ATOM 3360 C C . GLN A 1 428 ? -15.087 3.439 30.008 1.00 90.44 428 GLN A C 1
ATOM 3362 O O . GLN A 1 428 ? -14.796 4.614 30.228 1.00 90.44 428 GLN A O 1
ATOM 3367 N N . LYS A 1 429 ? -15.459 3.011 28.797 1.00 88.50 429 LYS A N 1
ATOM 3368 C CA . LYS A 1 429 ? -15.611 3.899 27.639 1.00 88.50 429 LYS A CA 1
ATOM 3369 C C . LYS A 1 429 ? -16.671 4.972 27.899 1.00 88.50 429 LYS A C 1
ATOM 3371 O O . LYS A 1 429 ? -16.383 6.141 27.690 1.00 88.50 429 LYS A O 1
ATOM 3376 N N . TYR A 1 430 ? -17.842 4.617 28.431 1.00 89.12 430 TYR A N 1
ATOM 3377 C CA . TYR A 1 430 ? -18.871 5.606 28.782 1.00 89.12 430 TYR A CA 1
ATOM 3378 C C . TYR A 1 430 ? -18.391 6.610 29.832 1.00 89.12 430 TYR A C 1
ATOM 3380 O O . TYR A 1 430 ? -18.692 7.794 29.718 1.00 89.12 430 TYR A O 1
ATOM 3388 N N . LYS A 1 431 ? -17.606 6.174 30.826 1.00 89.31 431 LYS A N 1
ATOM 3389 C CA . LYS A 1 431 ? -16.973 7.088 31.791 1.00 89.31 431 LYS A CA 1
ATOM 3390 C C . LYS A 1 431 ? -15.990 8.045 31.113 1.00 89.31 431 LYS A C 1
ATOM 3392 O O . LYS A 1 431 ? -15.924 9.208 31.494 1.00 89.31 431 LYS A O 1
ATOM 3397 N N . GLU A 1 432 ? -15.203 7.565 30.152 1.00 88.19 432 GLU A N 1
ATOM 3398 C CA . GLU A 1 432 ? -14.255 8.388 29.388 1.00 88.19 432 GLU A CA 1
ATOM 3399 C C . GLU A 1 432 ? -14.979 9.390 28.477 1.00 88.19 432 GLU A C 1
ATOM 3401 O O . GLU A 1 432 ? -14.647 10.575 28.500 1.00 88.19 432 GLU A O 1
ATOM 3406 N N . ASP A 1 433 ? -16.002 8.937 27.752 1.00 87.75 433 ASP A N 1
ATOM 3407 C CA . ASP A 1 433 ? -16.825 9.767 26.870 1.00 87.75 433 ASP A CA 1
ATOM 3408 C C . ASP A 1 433 ? -17.575 10.843 27.678 1.00 87.75 433 ASP A C 1
ATOM 3410 O O . ASP A 1 433 ? -17.535 12.019 27.318 1.00 87.75 433 ASP A O 1
ATOM 3414 N N . LEU A 1 434 ? -18.178 10.474 28.818 1.00 88.94 434 LEU A N 1
ATOM 3415 C CA . LEU A 1 434 ? -18.856 11.414 29.716 1.00 88.94 434 LEU A CA 1
ATOM 3416 C C . LEU A 1 434 ? -17.893 12.480 30.242 1.00 88.94 434 LEU A C 1
ATOM 3418 O O . LEU A 1 434 ? -18.190 13.661 30.118 1.00 88.94 434 LEU A O 1
ATOM 3422 N N . ARG A 1 435 ? -16.707 12.093 30.735 1.00 89.19 435 ARG A N 1
ATOM 3423 C CA . ARG A 1 435 ? -15.680 13.055 31.182 1.00 89.19 435 ARG A CA 1
ATOM 3424 C C . ARG A 1 435 ? -15.236 13.998 30.070 1.00 89.19 435 ARG A C 1
ATOM 3426 O O . ARG A 1 435 ? -14.940 15.160 30.333 1.00 89.19 435 ARG A O 1
ATOM 3433 N N . SER A 1 436 ? -15.146 13.503 28.836 1.00 89.75 436 SER A N 1
ATOM 3434 C CA . SER A 1 436 ? -14.800 14.340 27.687 1.00 89.75 436 SER A CA 1
ATOM 3435 C C . SER A 1 436 ? -15.896 15.368 27.404 1.00 89.75 436 SER A C 1
ATOM 3437 O O . SER A 1 436 ? -15.581 16.526 27.144 1.00 89.75 436 SER A O 1
ATOM 3439 N N . ILE A 1 437 ? -17.167 14.961 27.462 1.00 86.94 437 ILE A N 1
ATOM 3440 C CA . ILE A 1 437 ? -18.322 15.851 27.276 1.00 86.94 437 ILE A CA 1
ATOM 3441 C C . ILE A 1 437 ? -18.384 16.882 28.408 1.00 86.94 437 ILE A C 1
ATOM 3443 O O . ILE A 1 437 ? -18.470 18.075 28.140 1.00 86.94 437 ILE A O 1
ATOM 3447 N N . GLU A 1 438 ? -18.266 16.433 29.656 1.00 89.81 438 GLU A N 1
ATOM 3448 C CA . GLU A 1 438 ? -18.179 17.258 30.865 1.00 89.81 438 GLU A CA 1
ATOM 3449 C C . GLU A 1 438 ? -17.078 18.315 30.764 1.00 89.81 438 GLU A C 1
ATOM 3451 O O . GLU A 1 438 ? -17.323 19.492 31.015 1.00 89.81 438 GLU A O 1
ATOM 3456 N N . GLY A 1 439 ? -15.879 17.914 30.331 1.00 88.19 439 GLY A N 1
ATOM 3457 C CA . GLY A 1 439 ? -14.749 18.821 30.155 1.00 88.19 439 GLY A CA 1
ATOM 3458 C C . GLY A 1 439 ? -14.976 19.875 29.070 1.00 88.19 439 GLY A C 1
ATOM 3459 O O . GLY A 1 439 ? -14.598 21.026 29.262 1.00 88.19 439 GLY A O 1
ATOM 3460 N N . VAL A 1 440 ? -15.612 19.510 27.951 1.00 88.75 440 VAL A N 1
ATOM 3461 C CA . VAL A 1 440 ? -15.936 20.453 26.862 1.00 88.75 440 VAL A CA 1
ATOM 3462 C C . VAL A 1 440 ? -17.059 21.408 27.262 1.00 88.75 440 VAL A C 1
ATOM 3464 O O . VAL A 1 440 ? -16.998 22.593 26.948 1.00 88.75 440 VAL A O 1
ATOM 3467 N N . LEU A 1 441 ? -18.079 20.899 27.951 1.00 85.56 441 LEU A N 1
ATOM 3468 C CA . LEU A 1 441 ? -19.245 21.672 28.375 1.00 85.56 441 LEU A CA 1
ATOM 3469 C C . LEU A 1 441 ? -19.037 22.398 29.706 1.00 85.56 441 LEU A C 1
ATOM 3471 O O . LEU A 1 441 ? -19.933 23.115 30.129 1.00 85.56 441 LEU A O 1
ATOM 3475 N N . GLY A 1 442 ? -17.913 22.192 30.396 1.00 88.44 442 GLY A N 1
ATOM 3476 C CA . GLY A 1 442 ? -17.675 22.750 31.727 1.00 88.44 442 GLY A CA 1
ATOM 3477 C C . GLY A 1 442 ? -18.723 22.326 32.762 1.00 88.44 442 GLY A C 1
ATOM 3478 O O . GLY A 1 442 ? -19.038 23.099 33.660 1.00 88.44 442 GLY A O 1
ATOM 3479 N N . VAL A 1 443 ? -19.286 21.121 32.640 1.00 88.12 443 VAL A N 1
ATOM 3480 C CA . VAL A 1 443 ? -20.275 20.560 33.579 1.00 88.12 443 VAL A CA 1
ATOM 3481 C C . VAL A 1 443 ? -19.733 19.295 34.235 1.00 88.12 443 VAL A C 1
ATOM 3483 O O . VAL A 1 443 ? -18.788 18.692 33.747 1.00 88.12 443 VAL A O 1
ATOM 3486 N N . GLN A 1 444 ? -20.326 18.876 35.348 1.00 91.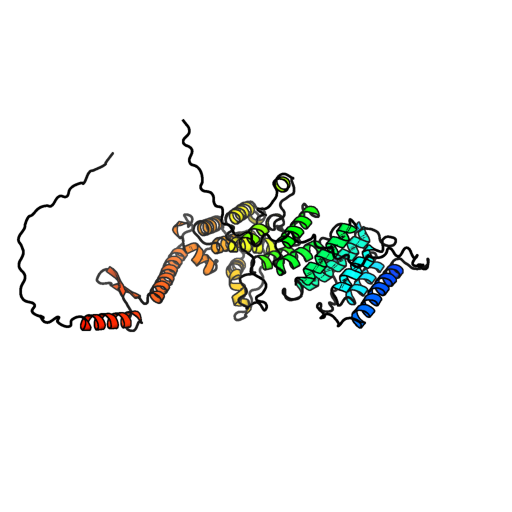50 444 GLN A N 1
ATOM 3487 C CA . GLN A 1 444 ? -19.976 17.653 36.064 1.00 91.50 444 GLN A CA 1
ATOM 3488 C C . GLN A 1 444 ? -21.243 16.882 36.434 1.00 91.50 444 GLN A C 1
ATOM 3490 O O . GLN A 1 444 ? -22.147 17.440 37.058 1.00 91.50 444 GLN A O 1
ATOM 3495 N N . TRP A 1 445 ? -21.291 15.594 36.110 1.00 87.56 445 TRP A N 1
ATOM 3496 C CA . TRP A 1 445 ? -22.308 14.666 36.583 1.00 87.56 445 TRP A CA 1
ATOM 3497 C C . TRP A 1 445 ? -22.139 14.401 38.076 1.00 87.56 445 TRP A C 1
ATOM 3499 O O . TRP A 1 445 ? -21.062 14.039 38.559 1.00 87.56 445 TRP A O 1
ATOM 3509 N N . VAL A 1 446 ? -23.229 14.554 38.819 1.00 90.31 446 VAL A N 1
ATOM 3510 C CA . VAL A 1 446 ? -23.308 14.234 40.240 1.00 90.31 446 VAL A CA 1
ATOM 3511 C C . VAL A 1 446 ? -24.424 13.230 40.439 1.00 90.31 446 VAL A C 1
ATOM 3513 O O . VAL A 1 446 ? -25.558 13.449 40.020 1.00 90.31 446 VAL A O 1
ATOM 3516 N N . TRP A 1 447 ? -24.085 12.120 41.086 1.00 90.38 447 TRP A N 1
ATOM 3517 C CA . TRP A 1 447 ? -25.066 11.167 41.576 1.00 90.38 447 TRP A CA 1
ATOM 3518 C C . TRP A 1 447 ? -25.578 11.631 42.936 1.00 90.38 447 TRP A C 1
ATOM 3520 O O . TRP A 1 447 ? -24.778 11.815 43.855 1.00 90.38 447 TRP A O 1
ATOM 3530 N N . ASP A 1 448 ? -26.891 11.792 43.071 1.00 91.50 448 ASP A N 1
ATOM 3531 C CA . ASP A 1 448 ? -27.525 12.057 44.354 1.00 91.50 448 ASP A CA 1
ATOM 3532 C C . ASP A 1 448 ? -28.114 10.759 44.930 1.00 91.50 448 ASP A C 1
ATOM 3534 O O . ASP A 1 448 ? -29.151 10.272 44.464 1.00 91.50 448 ASP A O 1
ATOM 3538 N N . PRO A 1 449 ? -27.477 10.184 45.967 1.00 90.75 449 PRO A N 1
ATOM 3539 C CA . PRO A 1 449 ? -27.949 8.950 46.577 1.00 90.75 449 PRO A CA 1
ATOM 3540 C C . PRO A 1 449 ? -29.291 9.110 47.302 1.00 90.75 449 PRO A C 1
ATOM 3542 O O . PRO A 1 449 ? -29.942 8.101 47.553 1.00 90.75 449 PRO A O 1
ATOM 3545 N N . ARG A 1 450 ? -29.725 10.335 47.640 1.00 90.25 450 ARG A N 1
ATOM 3546 C CA . ARG A 1 450 ? -31.004 10.572 48.330 1.00 90.25 450 ARG A CA 1
ATOM 3547 C C . ARG A 1 450 ? -32.186 10.512 47.376 1.00 90.25 450 ARG A C 1
ATOM 3549 O O . ARG A 1 450 ? -33.220 9.953 47.721 1.00 90.25 450 ARG A O 1
ATOM 3556 N N . THR A 1 451 ? -32.036 11.087 46.188 1.00 90.94 451 THR A N 1
ATOM 3557 C CA . THR A 1 451 ? -33.087 11.079 45.162 1.00 90.94 451 THR A CA 1
ATOM 3558 C C . THR A 1 451 ? -32.993 9.872 44.233 1.00 90.94 451 THR A C 1
ATOM 3560 O O . THR A 1 451 ? -33.941 9.598 43.498 1.00 90.94 451 THR A O 1
ATOM 3563 N N . GLY A 1 452 ? -31.863 9.153 44.244 1.00 91.88 452 GLY A N 1
ATOM 3564 C CA . GLY A 1 452 ? -31.594 8.061 43.306 1.00 91.88 452 GLY A CA 1
ATOM 3565 C C . GLY A 1 452 ? -31.504 8.547 41.858 1.00 91.88 452 GLY A C 1
ATOM 3566 O O . GLY A 1 452 ? -31.731 7.774 40.928 1.00 91.88 452 GLY A O 1
ATOM 3567 N N . ARG A 1 453 ? -31.235 9.842 41.660 1.00 89.56 453 ARG A N 1
ATOM 3568 C CA . ARG A 1 453 ? -31.133 10.489 40.352 1.00 89.56 453 ARG A CA 1
ATOM 3569 C C . ARG A 1 453 ? -29.750 11.101 40.204 1.00 89.56 453 ARG A C 1
ATOM 3571 O O . ARG A 1 453 ? -29.112 11.490 41.180 1.00 89.56 453 ARG A O 1
ATOM 3578 N N . GLY A 1 454 ? -29.288 11.200 38.965 1.00 87.94 454 GLY A N 1
ATOM 3579 C CA . GLY A 1 454 ? -28.109 11.990 38.645 1.00 87.94 454 GLY A CA 1
ATOM 3580 C C . GLY A 1 454 ? -28.483 13.251 37.880 1.00 87.94 454 GLY A C 1
ATOM 3581 O O . GLY A 1 454 ? -29.467 13.267 37.138 1.00 87.94 454 GLY A O 1
ATOM 3582 N N . TYR A 1 455 ? -27.710 14.310 38.090 1.00 89.06 455 TYR A N 1
ATOM 3583 C CA . TYR A 1 455 ? -27.868 15.588 37.405 1.00 89.06 455 TYR A CA 1
ATOM 3584 C C . TYR A 1 455 ? -26.502 16.183 37.062 1.00 89.06 455 TYR A C 1
ATOM 3586 O O . TYR A 1 455 ? -25.492 15.874 37.696 1.00 89.06 455 TYR A O 1
ATOM 3594 N N . HIS A 1 456 ? -26.466 17.050 36.052 1.00 87.44 456 HIS A N 1
ATOM 3595 C CA . HIS A 1 456 ? -25.274 17.830 35.733 1.00 87.44 456 HIS A CA 1
ATOM 3596 C C . HIS A 1 456 ? -25.275 19.121 36.553 1.00 87.44 456 HIS A C 1
ATOM 3598 O O . HIS A 1 456 ? -26.294 19.804 36.641 1.00 87.44 456 HIS A O 1
ATOM 3604 N N . ARG A 1 457 ? -24.131 19.470 37.138 1.00 89.19 457 ARG A N 1
ATOM 3605 C CA . ARG A 1 457 ? -23.896 20.771 37.773 1.00 89.19 457 ARG A CA 1
ATOM 3606 C C . ARG A 1 457 ? -22.741 21.491 37.094 1.00 89.19 457 ARG A C 1
ATOM 3608 O O . ARG A 1 457 ? -21.820 20.847 36.603 1.00 89.19 457 ARG A O 1
ATOM 3615 N N . ILE A 1 458 ? -22.751 22.814 37.139 1.00 86.25 458 ILE A N 1
ATOM 3616 C CA . ILE A 1 458 ? -21.601 23.627 36.742 1.00 86.25 458 ILE A CA 1
ATOM 3617 C C . ILE A 1 458 ? -20.620 23.657 37.933 1.00 86.25 458 ILE A C 1
ATOM 3619 O O . ILE A 1 458 ? -21.035 24.005 39.044 1.00 86.25 458 ILE A O 1
ATOM 3623 N N . PRO A 1 459 ? -19.348 23.243 37.779 1.00 84.25 459 PRO A N 1
ATOM 3624 C CA . PRO A 1 459 ? -18.353 23.335 38.840 1.00 84.25 459 PRO A CA 1
ATOM 3625 C C . PRO A 1 459 ? -18.105 24.798 39.226 1.00 84.25 459 PRO A C 1
ATOM 3627 O O . PRO A 1 459 ? -17.996 25.665 38.355 1.00 84.25 459 PRO A O 1
ATOM 3630 N N . LYS A 1 460 ? -17.977 25.065 40.531 1.00 78.56 460 LYS A N 1
ATOM 3631 C CA . LYS A 1 460 ? -17.587 26.389 41.041 1.00 78.56 460 LYS A CA 1
ATOM 3632 C C . LYS A 1 460 ? -16.195 26.761 40.511 1.00 78.56 460 LYS A C 1
ATOM 3634 O O . LYS A 1 460 ? -15.290 25.930 40.588 1.00 78.56 460 LYS A O 1
ATOM 3639 N N . GLY A 1 461 ? -16.043 27.982 39.991 1.00 72.81 461 GLY A N 1
ATOM 3640 C CA . GLY A 1 461 ? -14.806 28.470 39.364 1.00 72.81 461 GLY A CA 1
ATOM 3641 C C . GLY A 1 461 ? -14.571 27.972 37.932 1.00 72.81 461 GLY A C 1
ATOM 3642 O O . GLY A 1 461 ? -13.442 28.007 37.446 1.00 72.81 461 GLY A O 1
ATOM 3643 N N . SER A 1 462 ? -15.605 27.443 37.268 1.00 75.38 462 SER A N 1
ATOM 3644 C CA . SER A 1 462 ? -15.567 27.244 35.817 1.00 75.38 462 SER A CA 1
ATOM 3645 C C . SER A 1 462 ? -15.974 28.531 35.100 1.00 75.38 462 SER A C 1
ATOM 3647 O O . SER A 1 462 ? -16.811 29.276 35.598 1.00 75.38 462 SER A O 1
ATOM 3649 N N . LEU A 1 463 ? -15.464 28.737 33.885 1.00 71.94 463 LEU A N 1
ATOM 3650 C CA . LEU A 1 463 ? -15.771 29.920 33.072 1.00 71.94 463 LEU A CA 1
ATOM 3651 C C . LEU A 1 463 ? -17.285 30.119 32.842 1.00 71.94 463 LEU A C 1
ATOM 3653 O O . LEU A 1 463 ? -17.744 31.243 32.695 1.00 71.94 463 LEU A O 1
ATOM 3657 N N . LEU A 1 464 ? -18.066 29.032 32.836 1.00 72.50 464 LEU A N 1
ATOM 3658 C CA . LEU A 1 464 ? -19.529 29.073 32.741 1.00 72.50 464 LEU A CA 1
ATOM 3659 C C . LEU A 1 464 ? -20.220 29.457 34.053 1.00 72.50 464 LEU A C 1
ATOM 3661 O O . LEU A 1 464 ? -21.307 30.023 34.003 1.00 72.50 464 LEU A O 1
ATOM 3665 N N . ALA A 1 465 ? -19.625 29.147 35.209 1.00 69.81 465 ALA A N 1
ATOM 3666 C CA . ALA A 1 465 ? -20.112 29.653 36.491 1.00 69.81 465 ALA A CA 1
ATOM 3667 C C . ALA A 1 465 ? -19.905 31.171 36.558 1.00 69.81 465 ALA A C 1
ATOM 3669 O O . ALA A 1 465 ? -20.851 31.889 36.852 1.00 69.81 465 ALA A O 1
ATOM 3670 N N . ASP A 1 466 ? -18.723 31.642 36.150 1.00 70.56 466 ASP A N 1
ATOM 3671 C CA . ASP A 1 466 ? -18.385 33.070 36.130 1.00 70.56 466 ASP A CA 1
ATOM 3672 C C . ASP A 1 466 ? -19.277 33.856 35.145 1.00 70.56 466 ASP A C 1
ATOM 3674 O O . ASP A 1 466 ? -19.668 34.989 35.408 1.00 70.56 466 ASP A O 1
ATOM 3678 N N . LEU A 1 467 ? -19.646 33.243 34.012 1.00 69.69 467 LEU A N 1
ATOM 3679 C CA . LEU A 1 467 ? -20.598 33.809 33.046 1.00 69.69 467 LEU A CA 1
ATOM 3680 C C . LEU A 1 467 ? -22.028 33.869 33.581 1.00 69.69 467 LEU A C 1
ATOM 3682 O O . LEU A 1 467 ? -22.756 34.792 33.227 1.00 69.69 467 LEU A O 1
ATOM 3686 N N . LYS A 1 468 ? -22.431 32.886 34.394 1.00 63.06 468 LYS A N 1
ATOM 3687 C CA . LYS A 1 468 ? -23.760 32.865 35.001 1.00 63.06 468 LYS A CA 1
ATOM 3688 C C . LYS A 1 468 ? -23.885 33.956 36.061 1.00 63.06 468 LYS A C 1
ATOM 3690 O O . LYS A 1 468 ? -24.864 34.693 36.028 1.00 63.06 468 LYS A O 1
ATOM 3695 N N . ASP A 1 469 ? -22.862 34.098 36.901 1.00 63.31 469 ASP A N 1
ATOM 3696 C CA . ASP A 1 469 ? -22.764 35.184 37.877 1.00 63.31 469 ASP A CA 1
ATOM 3697 C C . ASP A 1 469 ? -22.800 36.548 37.155 1.00 63.31 469 ASP A C 1
ATOM 3699 O O . ASP A 1 469 ? -23.536 37.439 37.557 1.00 63.31 469 ASP A O 1
ATOM 3703 N N . PHE A 1 470 ? -22.138 36.675 35.995 1.00 56.72 470 PHE A N 1
ATOM 3704 C CA . PHE A 1 470 ? -22.195 37.891 35.172 1.00 56.72 470 PHE A CA 1
ATOM 3705 C C . PHE A 1 470 ? -23.585 38.180 34.575 1.00 56.72 470 PHE A C 1
ATOM 3707 O O . PHE A 1 470 ? -23.968 39.341 34.452 1.00 56.72 470 PHE A O 1
ATOM 3714 N N . THR A 1 471 ? -24.346 37.157 34.165 1.00 60.38 471 THR A N 1
ATOM 3715 C CA . THR A 1 471 ? -25.729 37.337 33.679 1.00 60.38 471 THR A CA 1
ATOM 3716 C C . THR A 1 471 ? -26.728 37.615 34.792 1.00 60.38 471 THR A C 1
ATOM 3718 O O . THR A 1 471 ? -27.642 38.403 34.565 1.00 60.38 471 THR A O 1
ATOM 3721 N N . ASP A 1 472 ? -26.562 36.997 35.962 1.00 64.00 472 ASP A N 1
ATOM 3722 C CA . ASP A 1 472 ? -27.407 37.262 37.127 1.00 64.00 472 ASP A CA 1
ATOM 3723 C C . ASP A 1 472 ? -27.151 38.707 37.618 1.00 64.00 472 ASP A C 1
ATOM 3725 O O . ASP A 1 472 ? -28.107 39.460 37.797 1.00 64.00 472 ASP A O 1
ATOM 3729 N N . ASP A 1 473 ? -25.890 39.166 37.630 1.00 61.47 473 ASP A N 1
ATOM 3730 C CA . ASP A 1 473 ? -25.532 40.572 37.879 1.00 61.47 473 ASP A CA 1
ATOM 3731 C C . ASP A 1 473 ? -26.119 41.526 36.814 1.00 61.47 473 ASP A C 1
ATOM 3733 O O . ASP A 1 473 ? -26.617 42.602 37.142 1.00 61.47 473 ASP A O 1
ATOM 3737 N N . LEU A 1 474 ? -26.107 41.161 35.522 1.00 52.44 474 LEU A N 1
ATOM 3738 C CA . LEU A 1 474 ? -26.679 42.003 34.454 1.00 52.44 474 LEU A CA 1
ATOM 3739 C C . LEU A 1 474 ? -28.208 42.133 34.544 1.00 52.44 474 LEU A C 1
ATOM 3741 O O . LEU A 1 474 ? -28.758 43.164 34.154 1.00 52.44 474 LEU A O 1
ATOM 3745 N N . MET A 1 475 ? -28.888 41.085 35.011 1.00 56.72 475 MET A N 1
ATOM 3746 C CA . MET A 1 475 ? -30.343 41.062 35.181 1.00 56.72 475 MET A CA 1
ATOM 3747 C C . MET A 1 475 ? -30.777 41.818 36.440 1.00 56.72 475 MET A C 1
ATOM 3749 O O . MET A 1 475 ? -31.812 42.483 36.399 1.00 56.72 475 MET A O 1
ATOM 3753 N N . ASP A 1 476 ? -29.962 41.820 37.498 1.00 56.16 476 ASP A N 1
ATOM 3754 C CA . ASP A 1 476 ? -30.182 42.667 38.678 1.00 56.16 476 ASP A CA 1
ATOM 3755 C C . ASP A 1 476 ? -30.030 44.169 38.353 1.00 56.16 476 ASP A C 1
ATOM 3757 O O . ASP A 1 476 ? -30.718 45.001 38.942 1.00 56.16 476 ASP A O 1
ATOM 3761 N N . TYR A 1 477 ? -29.228 44.539 37.343 1.00 54.53 477 TYR A N 1
ATOM 3762 C CA . TYR A 1 477 ? -29.163 45.916 36.820 1.00 54.53 477 TYR A CA 1
ATOM 3763 C C . TYR A 1 477 ? -30.289 46.287 35.839 1.00 54.53 477 TYR A C 1
ATOM 3765 O O . TYR A 1 477 ? -30.465 47.469 35.538 1.00 54.53 477 TYR A O 1
ATOM 3773 N N . ALA A 1 478 ? -31.053 45.319 35.325 1.00 49.34 478 ALA A N 1
ATOM 3774 C CA . ALA A 1 478 ? -32.171 45.574 34.411 1.00 49.34 478 ALA A CA 1
ATOM 3775 C C . ALA A 1 478 ? -33.498 45.861 35.141 1.00 49.34 478 ALA A C 1
ATOM 3777 O O . ALA A 1 478 ? -34.471 46.260 34.501 1.00 49.34 478 ALA A O 1
ATOM 3778 N N . VAL A 1 479 ? -33.533 45.725 36.471 1.00 49.75 479 VAL A N 1
ATOM 3779 C CA . VAL A 1 479 ? -34.627 46.201 37.331 1.00 49.75 479 VAL A CA 1
ATOM 3780 C C . VAL A 1 479 ? -34.310 47.628 37.796 1.00 49.75 479 VAL A C 1
ATOM 3782 O O . VAL A 1 479 ? -34.176 47.910 38.981 1.00 49.75 479 VAL A O 1
ATOM 3785 N N . VAL A 1 480 ? -34.142 48.549 36.845 1.00 48.44 480 VAL A N 1
ATOM 3786 C CA . VAL A 1 480 ? -34.324 49.976 37.134 1.00 48.44 480 VAL A CA 1
ATOM 3787 C C . VAL A 1 480 ? -35.796 50.262 36.893 1.00 48.44 480 VAL A C 1
ATOM 3789 O O . VAL A 1 480 ? -36.288 50.090 35.776 1.00 48.44 480 VAL A O 1
ATOM 3792 N N . GLU A 1 481 ? -36.487 50.636 37.967 1.00 49.72 481 GLU A N 1
ATOM 3793 C CA . GLU A 1 481 ? -37.853 51.149 37.972 1.00 49.72 481 GLU A CA 1
ATOM 3794 C C . GLU A 1 481 ? -38.051 52.118 36.798 1.00 49.72 481 GLU A C 1
ATOM 3796 O O . GLU A 1 481 ? -37.455 53.195 36.739 1.00 49.72 481 GLU A O 1
ATOM 3801 N N . PHE A 1 482 ? -38.890 51.724 35.836 1.00 41.91 482 PHE A N 1
ATOM 3802 C CA . PHE A 1 482 ? -39.548 52.684 34.960 1.00 41.91 482 PHE A CA 1
ATOM 3803 C C . PHE A 1 482 ? -40.580 53.412 35.818 1.00 41.91 482 PHE A C 1
ATOM 3805 O O . PHE A 1 482 ? -41.754 53.046 35.841 1.00 41.91 482 PHE A O 1
ATOM 3812 N N . ASP A 1 483 ? -40.101 54.406 36.561 1.00 43.59 483 ASP A N 1
ATOM 3813 C CA . ASP A 1 483 ? -40.954 55.375 37.222 1.00 43.59 483 ASP A CA 1
ATOM 3814 C C . ASP A 1 483 ? -41.761 56.143 36.172 1.00 43.59 483 ASP A C 1
ATOM 3816 O O . ASP A 1 483 ? -41.286 56.528 35.097 1.00 43.59 483 ASP A O 1
ATOM 3820 N N . GLU A 1 484 ? -43.025 56.307 36.523 1.00 47.41 484 GLU A N 1
ATOM 3821 C CA . GLU A 1 484 ? -44.116 56.873 35.758 1.00 47.41 484 GLU A CA 1
ATOM 3822 C C . GLU A 1 484 ? -43.755 58.225 35.125 1.00 47.41 484 GLU A C 1
ATOM 3824 O O . GLU A 1 484 ? -43.679 59.260 35.789 1.00 47.41 484 GLU A O 1
ATOM 3829 N N . VAL A 1 485 ? -43.630 58.257 33.796 1.00 45.66 485 VAL A N 1
ATOM 3830 C CA . VAL A 1 485 ? -43.852 59.498 33.049 1.00 45.66 485 VAL A CA 1
ATOM 3831 C C . VAL A 1 485 ? -45.332 59.549 32.710 1.00 45.66 485 VAL A C 1
ATOM 3833 O O . VAL A 1 485 ? -45.796 58.911 31.765 1.00 45.66 485 VAL A O 1
ATOM 3836 N N . GLY A 1 486 ? -46.065 60.309 33.522 1.00 48.03 486 GLY A N 1
ATOM 3837 C CA . GLY A 1 486 ? -47.447 60.674 33.259 1.00 48.03 486 GLY A CA 1
ATOM 3838 C C . GLY A 1 486 ? -47.589 61.307 31.877 1.00 48.03 486 GLY A C 1
ATOM 3839 O O . GLY A 1 486 ? -47.010 62.356 31.590 1.00 48.03 486 GLY A O 1
ATOM 3840 N N . VAL A 1 487 ? -48.387 60.665 31.030 1.00 45.34 487 VAL A N 1
ATOM 3841 C CA . VAL A 1 487 ? -48.970 61.286 29.845 1.00 45.34 487 VAL A CA 1
ATOM 3842 C C . VAL A 1 487 ? -50.477 61.130 29.966 1.00 45.34 487 VAL A C 1
ATOM 3844 O O . VAL A 1 487 ? -51.027 60.037 29.850 1.00 45.34 487 VAL A O 1
ATOM 3847 N N . ASP A 1 488 ? -51.105 62.262 30.255 1.00 41.31 488 ASP A N 1
ATOM 3848 C CA . ASP A 1 488 ? -52.541 62.480 30.242 1.00 41.31 488 ASP A CA 1
ATOM 3849 C C . ASP A 1 488 ? -53.137 62.251 28.844 1.00 41.31 488 ASP A C 1
ATOM 3851 O O . ASP A 1 488 ? -52.600 62.717 27.839 1.00 41.31 488 ASP A O 1
ATOM 3855 N N . GLY A 1 489 ? -54.331 61.653 28.833 1.00 43.31 489 GLY A N 1
ATOM 3856 C CA . GLY A 1 489 ? -55.421 62.043 27.938 1.00 43.31 489 GLY A CA 1
ATOM 3857 C C . GLY A 1 489 ? -55.496 61.368 26.567 1.00 43.31 489 GLY A C 1
ATOM 3858 O O . GLY A 1 489 ? -54.890 61.820 25.599 1.00 43.31 489 GLY A O 1
ATOM 3859 N N . GLY A 1 490 ? -56.389 60.384 26.438 1.00 36.38 490 GLY A N 1
ATOM 3860 C CA . GLY A 1 490 ? -56.889 59.947 25.135 1.00 36.38 490 GLY A CA 1
ATOM 3861 C C . GLY A 1 490 ? -57.844 58.763 25.220 1.00 36.38 490 GLY A C 1
ATOM 3862 O O . GLY A 1 490 ? -57.405 57.625 25.305 1.00 36.38 490 GLY A O 1
ATOM 3863 N N . GLU A 1 491 ? -59.142 59.065 25.209 1.00 42.81 491 GLU A N 1
ATOM 3864 C CA . GLU A 1 491 ? -60.287 58.148 25.131 1.00 42.81 491 GLU A CA 1
ATOM 3865 C C . GLU A 1 491 ? -60.264 57.183 23.922 1.00 42.81 491 GLU A C 1
ATOM 3867 O O . GLU A 1 491 ? -59.440 57.306 23.022 1.00 42.81 491 GLU A O 1
ATOM 3872 N N . PHE A 1 492 ? -61.280 56.305 23.892 1.00 38.88 492 PHE A N 1
ATOM 3873 C CA . PHE A 1 492 ? -61.646 55.252 22.928 1.00 38.88 492 PHE A CA 1
ATOM 3874 C C . PHE A 1 492 ? -61.063 53.875 23.275 1.00 38.88 492 PHE A C 1
ATOM 3876 O O . PHE A 1 492 ? -59.861 53.679 23.311 1.00 38.88 492 PHE A O 1
ATOM 3883 N N . GLY A 1 493 ? -61.840 52.825 23.509 1.00 37.53 493 GLY A N 1
ATOM 3884 C CA . GLY A 1 493 ? -63.276 52.637 23.395 1.00 37.53 493 GLY A CA 1
ATOM 3885 C C . GLY A 1 493 ? -63.549 51.132 23.429 1.00 37.53 493 GLY A C 1
ATOM 3886 O O . GLY A 1 493 ? -62.932 50.367 22.701 1.00 37.53 493 GLY A O 1
ATOM 3887 N N . VAL A 1 494 ? -64.436 50.765 24.347 1.00 42.41 494 VAL A N 1
ATOM 3888 C CA . VAL A 1 494 ? -65.258 49.556 24.507 1.00 42.41 494 VAL A CA 1
ATOM 3889 C C . VAL A 1 494 ? -65.297 48.535 23.352 1.00 42.41 494 VAL A C 1
ATOM 3891 O O . VAL A 1 494 ? -65.562 48.885 22.205 1.00 42.41 494 VAL A O 1
ATOM 3894 N N . GLY A 1 495 ? -65.246 47.254 23.739 1.00 39.62 495 GLY A N 1
ATOM 3895 C CA . GLY A 1 495 ? -65.811 46.100 23.022 1.00 39.62 495 GLY A CA 1
ATOM 3896 C C . GLY A 1 495 ? -64.812 44.943 22.996 1.00 39.62 495 GLY A C 1
ATOM 3897 O O . GLY A 1 495 ? -63.759 45.073 22.394 1.00 39.62 495 GLY A O 1
ATOM 3898 N N . GLY A 1 496 ? -65.002 43.815 23.668 1.00 37.72 496 GLY A N 1
ATOM 3899 C CA . GLY A 1 496 ? -66.246 43.115 23.955 1.00 37.72 496 GLY A CA 1
ATOM 3900 C C . GLY A 1 496 ? -66.089 41.692 23.416 1.00 37.72 496 GLY A C 1
ATOM 3901 O O . GLY A 1 496 ? -65.682 41.516 22.273 1.00 37.72 496 GLY A O 1
ATOM 3902 N N . ASP A 1 497 ? -66.421 40.741 24.277 1.00 41.22 497 ASP A N 1
ATOM 3903 C CA . ASP A 1 497 ? -66.734 39.332 24.035 1.00 41.22 497 ASP A CA 1
ATOM 3904 C C . ASP A 1 497 ? -65.584 38.360 23.702 1.00 41.22 497 ASP A C 1
ATOM 3906 O O . ASP A 1 497 ? -64.788 38.568 22.794 1.00 41.22 497 ASP A O 1
ATOM 3910 N N . GLU A 1 498 ? -65.288 37.368 24.547 1.00 41.25 498 GLU A N 1
ATOM 3911 C CA . GLU A 1 498 ? -66.047 36.160 24.946 1.00 41.25 498 GLU A CA 1
ATOM 3912 C C . GLU A 1 498 ? -65.852 34.972 23.977 1.00 41.25 498 GLU A C 1
ATOM 3914 O O . GLU A 1 498 ? -66.064 35.092 22.775 1.00 41.25 498 GLU A O 1
ATOM 3919 N N . LEU A 1 499 ? -65.543 33.809 24.581 1.00 40.78 499 LEU A N 1
ATOM 3920 C CA . LEU A 1 499 ? -65.681 32.427 24.070 1.00 40.78 499 LEU A CA 1
ATOM 3921 C C . LEU A 1 499 ? -64.630 31.964 23.036 1.00 40.78 499 LEU A C 1
ATOM 3923 O O . LEU A 1 499 ? -64.231 32.700 22.149 1.00 40.78 499 LEU A O 1
ATOM 3927 N N . GLY A 1 500 ? -64.105 30.738 23.045 1.00 38.50 500 GLY A N 1
ATOM 3928 C CA . GLY A 1 500 ? -64.329 29.506 23.809 1.00 38.50 500 GLY A CA 1
ATOM 3929 C C . GLY A 1 500 ? -63.129 28.584 23.511 1.00 38.50 500 GLY A C 1
ATOM 3930 O O . GLY A 1 500 ? -62.490 28.703 22.468 1.00 38.50 500 GLY A O 1
ATOM 3931 N N . VAL A 1 501 ? -62.587 27.864 24.493 1.00 48.31 501 VAL A N 1
ATOM 3932 C CA . VAL A 1 501 ? -62.809 26.416 24.694 1.00 48.31 501 VAL A CA 1
ATOM 3933 C C . VAL A 1 501 ? -63.404 25.713 23.471 1.00 48.31 501 VAL A C 1
ATOM 3935 O O . VAL A 1 501 ? -64.557 25.957 23.150 1.00 48.31 501 VAL A O 1
ATOM 3938 N N . ASP A 1 502 ? -62.615 24.842 22.837 1.00 41.66 502 ASP A N 1
ATOM 3939 C CA . ASP A 1 502 ? -63.033 23.472 22.513 1.00 41.66 502 ASP A CA 1
ATOM 3940 C C . ASP A 1 502 ? -61.826 22.614 22.086 1.00 41.66 502 ASP A C 1
ATOM 3942 O O . ASP A 1 502 ? -61.184 22.825 21.057 1.00 41.66 502 ASP A O 1
ATOM 3946 N N . ASP A 1 503 ? -61.537 21.642 22.947 1.00 46.53 503 ASP A N 1
ATOM 3947 C CA . ASP A 1 503 ? -60.928 20.338 22.669 1.00 46.53 503 ASP A CA 1
ATOM 3948 C C . ASP A 1 503 ? -62.106 19.398 22.337 1.00 46.53 503 ASP A C 1
ATOM 3950 O O . ASP A 1 503 ? -63.144 19.523 22.998 1.00 46.53 503 ASP A O 1
ATOM 3954 N N . PRO A 1 504 ? -62.049 18.501 21.331 1.00 52.38 504 PRO A N 1
ATOM 3955 C CA . PRO A 1 504 ? -61.607 17.132 21.637 1.00 52.38 504 PRO A CA 1
ATOM 3956 C C . PRO A 1 504 ? -61.023 16.355 20.436 1.00 52.38 504 PRO A C 1
ATOM 3958 O O . PRO A 1 504 ? -61.211 16.706 19.269 1.00 52.38 504 PRO A O 1
ATOM 3961 N N . GLY A 1 505 ? -60.415 15.194 20.703 1.00 37.91 505 GLY A N 1
ATOM 3962 C CA . GLY A 1 505 ? -60.249 14.185 19.650 1.00 37.91 505 GLY A CA 1
ATOM 3963 C C . GLY A 1 505 ? -59.321 13.013 19.945 1.00 37.91 505 GLY A C 1
ATOM 3964 O O . GLY A 1 505 ? -58.351 12.809 19.221 1.00 37.91 505 GLY A O 1
ATOM 3965 N N . SER A 1 506 ? -59.633 12.218 20.970 1.00 42.06 506 SER A N 1
ATOM 3966 C CA . SER A 1 506 ? -59.155 10.836 21.105 1.00 42.06 506 SER A CA 1
ATOM 3967 C C . SER A 1 506 ? -60.019 9.889 20.266 1.00 42.06 506 SER A C 1
ATOM 3969 O O . SER A 1 506 ? -61.228 9.859 20.482 1.00 42.06 506 SER A O 1
ATOM 3971 N N . GLU A 1 507 ? -59.426 9.057 19.406 1.00 48.44 507 GLU A N 1
ATOM 3972 C CA . GLU A 1 507 ? -60.070 7.817 18.953 1.00 48.44 507 GLU A CA 1
ATOM 3973 C C . GLU A 1 507 ? -59.079 6.654 18.827 1.00 48.44 507 GLU A C 1
ATOM 3975 O O . GLU A 1 507 ? -57.960 6.774 18.323 1.00 48.44 507 GLU A O 1
ATOM 3980 N N . ASP A 1 508 ? -59.577 5.527 19.326 1.00 50.53 508 ASP A N 1
ATOM 3981 C CA . ASP A 1 508 ? -59.042 4.178 19.368 1.00 50.53 508 ASP A CA 1
ATOM 3982 C C . ASP A 1 508 ? -58.669 3.596 18.004 1.00 50.53 508 ASP A C 1
ATOM 3984 O O . ASP A 1 508 ? -59.375 3.791 17.015 1.00 50.53 508 ASP A O 1
ATOM 3988 N N . ARG A 1 509 ? -57.668 2.702 17.997 1.00 45.53 509 ARG A N 1
ATOM 3989 C CA . ARG A 1 509 ? -57.677 1.515 17.125 1.00 45.53 509 ARG A CA 1
ATOM 3990 C C . ARG A 1 509 ? -57.021 0.313 17.797 1.00 45.53 509 ARG A C 1
ATOM 3992 O O . ARG A 1 509 ? -55.800 0.218 17.879 1.00 45.53 509 ARG A O 1
ATOM 3999 N N . THR A 1 510 ? -57.860 -0.645 18.178 1.00 52.50 510 THR A N 1
ATOM 4000 C CA . THR A 1 510 ? -57.539 -2.072 18.244 1.00 52.50 510 THR A CA 1
ATOM 4001 C C . THR A 1 510 ? -58.231 -2.793 17.089 1.00 52.50 510 THR A C 1
ATOM 4003 O O . THR A 1 510 ? -59.429 -2.630 16.860 1.00 52.50 510 THR A O 1
ATOM 4006 N N . SER A 1 511 ? -57.457 -3.585 16.350 1.00 52.47 511 SER A N 1
ATOM 4007 C CA . SER A 1 511 ? -57.830 -4.823 15.648 1.00 52.47 511 SER A CA 1
ATOM 4008 C C . SER A 1 511 ? -56.545 -5.526 15.244 1.00 52.47 511 SER A C 1
ATOM 4010 O O . SER A 1 511 ? -55.684 -4.836 14.649 1.00 52.47 511 SER A O 1
#